Protein AF-A0A358NCW3-F1 (afdb_monomer)

Solvent-accessible surface area (backbone atoms only — not comparable to full-atom values): 22186 Å² total; per-residue (Å²): 133,84,79,66,90,72,54,54,61,31,81,92,46,70,77,38,81,74,47,56,95,46,74,33,32,27,26,37,25,31,74,74,78,37,41,38,33,24,16,28,74,60,20,24,28,32,34,37,33,72,96,74,73,41,78,42,80,72,36,76,78,62,40,30,27,41,15,36,39,38,45,39,71,32,45,34,36,22,26,32,68,78,16,27,39,32,32,52,59,95,90,43,81,40,81,53,36,67,36,67,80,73,66,55,94,89,64,89,70,81,53,38,36,35,27,51,38,71,51,98,80,57,27,35,42,36,13,24,32,95,78,16,29,32,34,20,29,44,70,90,34,52,81,36,82,44,40,70,89,45,62,32,24,32,11,34,40,61,38,71,64,66,45,32,45,35,41,17,15,29,80,73,23,30,35,34,36,23,46,49,79,47,95,53,37,54,50,76,82,39,79,44,40,68,57,81,90,59,93,63,64,21,22,32,23,32,31,55,32,53,58,35,32,43,34,31,13,23,54,45,22,38,39,32,23,42,74,84,31,52,77,48,51,70,49,78,42,100,37,43,34,40,13,30,28,46,27,70,95,61,19,28,30,41,35,33,21,13,76,66,16,37,32,38,32,44,34,59,58,35,28,65,81,50,51,65,43,36,66,88,66,79,64,92,64,90,76,87,74,89,70,84,71,63,85,87,58,76,56,58,57,69,55,88,71,44,44,79,46,71,42,40,70,52,46,70,61,89,77,34,56,38,34,23,35,39,34,31,52,63,96,61,64,69,22,42,30,35,39,37,35,42,35,46,75,49,69,35,76,40,37,68,77,48,39,27,56,45,51,53,45,18,76,72,60,23,32,23,35,21,28,41,58,56,30,53,79,77,34,58,86,68,43,35,54,52,40,55,51,38,47,55,51,39,50,42,78,38,10,80,83,65,33,34,34,64,90,38,69,50,69,47,40,41,68,42,13,27,52,47,40,51,49,56,72,73,43,86,87,121

Structure (mmCIF, N/CA/C/O backbone):
data_AF-A0A358NCW3-F1
#
_entry.id   AF-A0A358NCW3-F1
#
loop_
_atom_site.group_PDB
_atom_site.id
_atom_site.type_symbol
_atom_site.label_atom_id
_atom_site.label_alt_id
_atom_site.label_comp_id
_atom_site.label_asym_id
_atom_site.label_entity_id
_atom_site.label_seq_id
_atom_site.pdbx_PDB_ins_code
_atom_site.Cartn_x
_atom_site.Cartn_y
_atom_site.Cartn_z
_atom_site.occupancy
_atom_site.B_iso_or_equiv
_atom_site.auth_seq_id
_atom_site.auth_comp_id
_atom_site.auth_asym_id
_atom_site.auth_atom_id
_atom_site.pdbx_PDB_model_num
ATOM 1 N N . MET A 1 1 ? 32.254 4.752 -0.777 1.00 35.22 1 MET A N 1
ATOM 2 C CA . MET A 1 1 ? 31.549 3.854 0.163 1.00 35.22 1 MET A CA 1
ATOM 3 C C . MET A 1 1 ? 30.748 2.886 -0.686 1.00 35.22 1 MET A C 1
ATOM 5 O O . MET A 1 1 ? 29.879 3.341 -1.415 1.00 35.22 1 MET A O 1
ATOM 9 N N . GLY A 1 2 ? 31.133 1.608 -0.733 1.00 35.19 2 GLY A N 1
ATOM 10 C CA . GLY A 1 2 ? 30.486 0.629 -1.613 1.00 35.19 2 GLY A CA 1
ATOM 11 C C . GLY A 1 2 ? 29.024 0.418 -1.220 1.00 35.19 2 GLY A C 1
ATOM 12 O O . GLY A 1 2 ? 28.732 0.259 -0.037 1.00 35.19 2 GLY A O 1
ATOM 13 N N . GLN A 1 3 ? 28.116 0.452 -2.199 1.00 34.66 3 GLN A N 1
ATOM 14 C CA . GLN A 1 3 ? 26.706 0.123 -1.989 1.00 34.66 3 GLN A CA 1
ATOM 15 C C . GLN A 1 3 ? 26.601 -1.307 -1.439 1.00 34.66 3 GLN A C 1
ATOM 17 O O . GLN A 1 3 ? 27.205 -2.226 -1.994 1.00 34.66 3 GLN A O 1
ATOM 22 N N . ALA A 1 4 ? 25.848 -1.506 -0.354 1.00 39.84 4 ALA A N 1
ATOM 23 C CA . ALA A 1 4 ? 25.582 -2.845 0.157 1.00 39.84 4 ALA A CA 1
ATOM 24 C C . ALA A 1 4 ? 24.783 -3.633 -0.902 1.00 39.84 4 ALA A C 1
ATOM 26 O O . ALA A 1 4 ? 23.704 -3.174 -1.299 1.00 39.84 4 ALA A O 1
ATOM 27 N N . PRO A 1 5 ? 25.273 -4.786 -1.396 1.00 49.28 5 PRO A N 1
ATOM 28 C CA . PRO A 1 5 ? 24.498 -5.613 -2.312 1.00 49.28 5 PRO A CA 1
ATOM 29 C C . PRO A 1 5 ? 23.171 -6.001 -1.643 1.00 49.28 5 PRO A C 1
ATOM 31 O O . PRO A 1 5 ? 23.163 -6.563 -0.550 1.00 49.28 5 PRO A O 1
ATOM 34 N N . GLY A 1 6 ? 22.047 -5.669 -2.286 1.00 73.25 6 GLY A N 1
ATOM 35 C CA . GLY A 1 6 ? 20.700 -5.974 -1.786 1.00 73.25 6 GLY A CA 1
ATOM 36 C C . GLY A 1 6 ? 19.944 -4.829 -1.100 1.00 73.25 6 GLY A C 1
ATOM 37 O O . GLY A 1 6 ? 18.823 -5.061 -0.653 1.00 73.25 6 GLY A O 1
ATOM 38 N N . THR A 1 7 ? 20.487 -3.603 -1.036 1.00 87.12 7 THR A N 1
ATOM 39 C CA . THR A 1 7 ? 19.696 -2.444 -0.573 1.00 87.12 7 THR A CA 1
ATOM 40 C C . THR A 1 7 ? 18.629 -2.040 -1.594 1.00 87.12 7 THR A C 1
ATOM 42 O O . THR A 1 7 ? 18.904 -1.915 -2.790 1.00 87.12 7 THR A O 1
ATOM 45 N N . VAL A 1 8 ? 17.419 -1.778 -1.101 1.00 92.75 8 VAL A N 1
ATOM 46 C CA . VAL A 1 8 ? 16.307 -1.184 -1.865 1.00 92.75 8 VAL A CA 1
ATOM 47 C C . VAL A 1 8 ? 16.228 0.339 -1.697 1.00 92.75 8 VAL A C 1
ATOM 49 O O . VAL A 1 8 ? 15.419 0.994 -2.354 1.00 92.75 8 VAL A O 1
ATOM 52 N N . VAL A 1 9 ? 17.078 0.917 -0.843 1.00 96.50 9 VAL A N 1
ATOM 53 C CA . VAL A 1 9 ? 17.182 2.361 -0.606 1.00 96.50 9 VAL A CA 1
ATOM 54 C C . VAL A 1 9 ? 18.093 2.977 -1.665 1.00 96.50 9 VAL A C 1
ATOM 56 O O . VAL A 1 9 ? 19.171 2.451 -1.958 1.00 96.50 9 VAL A O 1
ATOM 59 N N . ASP A 1 10 ? 17.688 4.109 -2.237 1.00 95.12 10 ASP A N 1
ATOM 60 C CA . ASP A 1 10 ? 18.602 4.918 -3.039 1.00 95.12 10 ASP A CA 1
ATOM 61 C C . ASP A 1 10 ? 19.528 5.696 -2.096 1.00 95.12 10 ASP A C 1
ATOM 63 O O . ASP A 1 10 ? 19.147 6.713 -1.523 1.00 95.12 10 ASP A O 1
ATOM 67 N N . ARG A 1 11 ? 20.739 5.169 -1.893 1.00 94.00 11 ARG A N 1
ATOM 68 C CA . ARG A 1 11 ? 21.755 5.758 -1.009 1.00 94.00 11 ARG A CA 1
ATOM 69 C C . ARG A 1 11 ? 22.514 6.921 -1.645 1.00 94.00 11 ARG A C 1
ATOM 71 O O . ARG A 1 11 ? 23.246 7.597 -0.927 1.00 94.00 11 ARG A O 1
ATOM 78 N N . ASP A 1 12 ? 22.318 7.165 -2.938 1.00 94.50 12 ASP A N 1
ATOM 79 C CA . ASP A 1 12 ? 22.899 8.316 -3.627 1.00 94.50 12 ASP A CA 1
ATOM 80 C C . ASP A 1 12 ? 22.055 9.582 -3.370 1.00 94.50 12 ASP A C 1
ATOM 82 O O . ASP A 1 12 ? 22.559 10.701 -3.470 1.00 94.50 12 ASP A O 1
ATOM 86 N N . THR A 1 13 ? 20.798 9.410 -2.939 1.00 95.00 13 THR A N 1
ATOM 87 C CA . THR A 1 13 ? 19.926 10.496 -2.485 1.00 95.00 13 THR A CA 1
ATOM 88 C C . THR A 1 13 ? 19.786 10.486 -0.953 1.00 95.00 13 THR A C 1
ATOM 90 O O . THR A 1 13 ? 19.260 9.518 -0.391 1.00 95.00 13 THR A O 1
ATOM 93 N N . PRO A 1 14 ? 20.202 11.550 -0.239 1.00 96.06 14 PRO A N 1
ATOM 94 C CA . PRO A 1 14 ? 20.054 11.616 1.212 1.00 96.06 14 PRO A CA 1
ATOM 95 C C . PRO A 1 14 ? 18.585 11.755 1.632 1.00 96.06 14 PRO A C 1
ATOM 97 O O . PRO A 1 14 ? 17.739 12.216 0.863 1.00 96.06 14 PRO A O 1
ATOM 100 N N . LEU A 1 15 ? 18.299 11.410 2.890 1.00 98.00 15 LEU A N 1
ATOM 101 C CA . LEU A 1 15 ? 16.999 11.656 3.509 1.00 98.00 15 LEU A CA 1
ATOM 102 C C . LEU A 1 15 ? 16.716 13.166 3.541 1.00 98.00 15 LEU A C 1
ATOM 104 O O . LEU A 1 15 ? 17.413 13.928 4.212 1.00 98.00 15 LEU A O 1
ATOM 108 N N . GLU A 1 16 ? 15.679 13.594 2.830 1.00 97.81 16 GLU A N 1
ATOM 109 C CA . GLU A 1 16 ? 15.286 14.996 2.714 1.00 97.81 16 GLU A CA 1
ATOM 110 C C . GLU A 1 16 ? 14.280 15.352 3.812 1.00 97.81 16 GLU A C 1
ATOM 112 O O . GLU A 1 16 ? 13.247 14.698 3.948 1.00 97.81 16 GLU A O 1
ATOM 117 N N . HIS A 1 17 ? 14.547 16.406 4.582 1.00 97.75 17 HIS A N 1
ATOM 118 C CA . HIS A 1 17 ? 13.552 17.009 5.467 1.00 97.75 17 HIS A CA 1
ATOM 119 C C . HIS A 1 17 ? 12.627 17.930 4.661 1.00 97.75 17 HIS A C 1
ATOM 121 O O . HIS A 1 17 ? 13.111 18.779 3.913 1.00 97.75 17 HIS A O 1
ATOM 127 N N . LEU A 1 18 ? 11.309 17.781 4.816 1.00 97.56 18 LEU A N 1
ATOM 128 C CA . LEU A 1 18 ? 10.328 18.533 4.028 1.00 97.56 18 LEU A CA 1
ATOM 129 C C . LEU A 1 18 ? 9.621 19.636 4.822 1.00 97.56 18 LEU A C 1
ATOM 131 O O . LEU A 1 18 ? 9.399 20.715 4.279 1.00 97.56 18 LEU A O 1
ATOM 135 N N . SER A 1 19 ? 9.229 19.375 6.071 1.00 96.50 19 SER A N 1
ATOM 136 C CA . SER A 1 19 ? 8.568 20.353 6.948 1.00 96.50 19 SER A CA 1
ATOM 137 C C . SER A 1 19 ? 8.490 19.820 8.377 1.00 96.50 19 SER A C 1
ATOM 139 O O . SER A 1 19 ? 8.290 18.621 8.578 1.00 96.50 19 SER A O 1
ATOM 141 N N . SER A 1 20 ? 8.573 20.731 9.350 1.00 95.56 20 SER A N 1
ATOM 142 C CA . SER A 1 20 ? 8.351 20.472 10.779 1.00 95.56 20 SER A CA 1
ATOM 143 C C . SER A 1 20 ? 7.027 21.053 11.293 1.00 95.56 20 SER A C 1
ATOM 145 O O . SER A 1 20 ? 6.809 21.072 12.499 1.00 95.56 20 SER A O 1
ATOM 147 N N . ASP A 1 21 ? 6.144 21.535 10.410 1.00 94.12 21 ASP A N 1
ATOM 148 C CA . ASP A 1 21 ? 4.947 22.319 10.765 1.00 94.12 21 ASP A CA 1
ATOM 149 C C . ASP A 1 21 ? 3.774 21.444 11.245 1.00 94.12 21 ASP A C 1
ATOM 151 O O . ASP A 1 21 ? 2.646 21.529 10.748 1.00 94.12 21 ASP A O 1
ATOM 155 N N . PHE A 1 22 ? 4.055 20.582 12.220 1.00 96.62 22 PHE A N 1
ATOM 156 C CA . PHE A 1 22 ? 3.130 19.623 12.808 1.00 96.62 22 PHE A CA 1
ATOM 157 C C . PHE A 1 22 ? 3.261 19.643 14.326 1.00 96.62 22 PHE A C 1
ATOM 159 O O . PHE A 1 22 ? 4.363 19.748 14.863 1.00 96.62 22 PHE A O 1
ATOM 166 N N . VAL A 1 23 ? 2.147 19.455 15.030 1.00 96.12 23 VAL A N 1
ATOM 167 C CA . VAL A 1 23 ? 2.196 19.137 16.463 1.00 96.12 23 VAL A CA 1
ATOM 168 C C . VAL A 1 23 ? 2.533 17.654 16.653 1.00 96.12 23 VAL A C 1
ATOM 170 O O . VAL A 1 23 ? 3.304 17.296 17.543 1.00 96.12 23 VAL A O 1
ATOM 173 N N . MET A 1 24 ? 1.961 16.779 15.818 1.00 95.94 24 MET A N 1
ATOM 174 C CA . MET A 1 24 ? 2.326 15.364 15.717 1.00 95.94 24 MET A CA 1
ATOM 175 C C . MET A 1 24 ? 1.926 14.810 14.343 1.00 95.94 24 MET A C 1
ATOM 177 O O . MET A 1 24 ? 0.757 14.498 14.128 1.00 95.94 24 MET A O 1
ATOM 181 N N . ALA A 1 25 ? 2.886 14.687 13.424 1.00 97.50 25 ALA A N 1
ATOM 182 C CA . ALA A 1 25 ? 2.656 14.084 12.112 1.00 97.50 25 ALA A CA 1
ATOM 183 C C . ALA A 1 25 ? 2.518 12.561 12.239 1.00 97.50 25 ALA A C 1
ATOM 185 O O . ALA A 1 25 ? 3.418 11.913 12.775 1.00 97.50 25 ALA A O 1
ATOM 186 N N . ASP A 1 26 ? 1.437 11.986 11.719 1.00 97.00 26 ASP A N 1
ATOM 187 C CA . ASP A 1 26 ? 1.213 10.538 11.754 1.00 97.00 26 ASP A CA 1
ATOM 188 C C . ASP A 1 26 ? 0.376 10.065 10.561 1.00 97.00 26 ASP A C 1
ATOM 190 O O . ASP A 1 26 ? -0.253 10.875 9.884 1.00 97.00 26 ASP A O 1
ATOM 194 N N . GLY A 1 27 ? 0.403 8.761 10.294 1.00 97.50 27 GLY A N 1
ATOM 195 C CA . GLY A 1 27 ? -0.529 8.066 9.415 1.00 97.50 27 GLY A CA 1
ATOM 196 C C . GLY A 1 27 ? -0.717 8.663 8.020 1.00 97.50 27 GLY A C 1
ATOM 197 O O . GLY A 1 27 ? -1.863 8.930 7.626 1.00 97.50 27 GLY A O 1
ATOM 198 N N . PRO A 1 28 ? 0.375 8.925 7.276 1.00 98.31 28 PRO A N 1
ATOM 199 C CA . PRO A 1 28 ? 0.290 9.551 5.975 1.00 98.31 28 PRO A CA 1
ATOM 200 C C . PRO A 1 28 ? -0.224 8.568 4.916 1.00 98.31 28 PRO A C 1
ATOM 202 O O . PRO A 1 28 ? 0.070 7.376 4.959 1.00 98.31 28 PRO A O 1
ATOM 205 N N . CYS A 1 29 ? -0.885 9.080 3.882 1.00 98.00 29 CYS A N 1
ATOM 206 C CA . CYS A 1 29 ? -1.167 8.309 2.671 1.00 98.00 29 CYS A CA 1
ATOM 207 C C . CYS A 1 29 ? -0.928 9.125 1.401 1.00 98.00 29 CYS A C 1
ATOM 209 O O . CYS A 1 29 ? -0.874 10.355 1.420 1.00 98.00 29 CYS A O 1
ATOM 211 N N . TRP A 1 30 ? -0.774 8.429 0.278 1.00 96.88 30 TRP A N 1
ATOM 212 C CA . TRP A 1 30 ? -0.667 9.039 -1.043 1.00 96.88 30 TRP A CA 1
ATOM 213 C C . TRP A 1 30 ? -1.998 8.929 -1.785 1.00 96.88 30 TRP A C 1
ATOM 215 O O . TRP A 1 30 ? -2.530 7.831 -1.925 1.00 96.88 30 TRP A O 1
ATOM 225 N N . ASP A 1 31 ? -2.523 10.044 -2.299 1.00 92.25 31 ASP A N 1
ATOM 226 C CA . ASP A 1 31 ? -3.808 10.077 -3.026 1.00 92.25 31 ASP A CA 1
ATOM 227 C C . ASP A 1 31 ? -3.666 9.898 -4.553 1.00 92.25 31 ASP A C 1
ATOM 229 O O . ASP A 1 31 ? -4.626 10.031 -5.314 1.00 92.25 31 ASP A O 1
ATOM 233 N N . GLY A 1 32 ? -2.448 9.610 -5.022 1.00 89.06 32 GLY A N 1
ATOM 234 C CA . GLY A 1 32 ? -2.086 9.565 -6.441 1.00 89.06 32 GLY A CA 1
ATOM 235 C C . GLY A 1 32 ? -1.396 10.836 -6.945 1.00 89.06 32 GLY A C 1
ATOM 236 O O . GLY A 1 32 ? -0.712 10.782 -7.966 1.00 89.06 32 GLY A O 1
ATOM 237 N N . TRP A 1 33 ? -1.511 11.954 -6.224 1.00 90.12 33 TRP A N 1
ATOM 238 C CA . TRP A 1 33 ? -0.997 13.265 -6.645 1.00 90.12 33 TRP A CA 1
ATOM 239 C C . TRP A 1 33 ? -0.235 14.008 -5.549 1.00 90.12 33 TRP A C 1
ATOM 241 O O . TRP A 1 33 ? 0.648 14.823 -5.840 1.00 90.12 33 TRP A O 1
ATOM 251 N N . SER A 1 34 ? -0.606 13.773 -4.298 1.00 95.94 34 SER A N 1
ATOM 252 C CA . SER A 1 34 ? -0.125 14.478 -3.127 1.00 95.94 34 SER A CA 1
ATOM 253 C C . SER A 1 34 ? -0.093 13.571 -1.900 1.00 95.94 34 SER A C 1
ATOM 255 O O . SER A 1 34 ? -0.784 12.554 -1.820 1.00 95.94 34 SER A O 1
ATOM 257 N N . LEU A 1 35 ? 0.749 13.951 -0.942 1.00 98.25 35 LEU A N 1
ATOM 258 C CA . LEU A 1 35 ? 0.847 13.287 0.348 1.00 98.25 35 LEU A CA 1
ATOM 259 C C . LEU A 1 35 ? -0.169 13.925 1.294 1.00 98.25 35 LEU A C 1
ATOM 261 O O . LEU A 1 35 ? -0.120 15.134 1.527 1.00 98.25 35 LEU A O 1
ATOM 265 N N . ILE A 1 36 ? -1.064 13.120 1.847 1.00 98.19 36 ILE A N 1
ATOM 266 C CA . ILE A 1 36 ? -2.015 13.509 2.883 1.00 98.19 36 ILE A CA 1
ATOM 267 C C . ILE A 1 36 ? -1.432 13.102 4.232 1.00 98.19 36 ILE A C 1
ATOM 269 O O . ILE A 1 36 ? -0.974 11.974 4.381 1.00 98.19 36 ILE A O 1
ATOM 273 N N . VAL A 1 37 ? -1.414 14.021 5.197 1.00 98.44 37 VAL A N 1
ATOM 274 C CA . VAL A 1 37 ? -0.785 13.813 6.507 1.00 98.44 37 VAL A CA 1
ATOM 275 C C . VAL A 1 37 ? -1.683 14.371 7.612 1.00 98.44 37 VAL A C 1
ATOM 277 O O . VAL A 1 37 ? -1.845 15.593 7.711 1.00 98.44 37 VAL A O 1
ATOM 280 N N . PRO A 1 38 ? -2.283 13.510 8.442 1.00 98.12 38 PRO A N 1
ATOM 281 C CA . PRO A 1 38 ? -2.847 13.905 9.726 1.00 98.12 38 PRO A CA 1
ATOM 282 C C . PRO A 1 38 ? -1.822 14.596 10.644 1.00 98.12 38 PRO A C 1
ATOM 284 O O . PRO A 1 38 ? -0.720 14.097 10.869 1.00 98.12 38 PRO A O 1
ATOM 287 N N . ASP A 1 39 ? -2.204 15.742 11.207 1.00 97.81 39 ASP A N 1
ATOM 288 C CA . ASP A 1 39 ? -1.555 16.333 12.379 1.00 97.81 39 ASP A CA 1
ATOM 289 C C . ASP A 1 39 ? -2.409 15.992 13.601 1.00 97.81 39 ASP A C 1
ATOM 291 O O . ASP A 1 39 ? -3.349 16.711 13.944 1.00 97.81 39 ASP A O 1
ATOM 295 N N . VAL A 1 40 ? -2.121 14.850 14.224 1.00 97.31 40 VAL A N 1
ATOM 296 C CA . VAL A 1 40 ? -3.018 14.198 15.190 1.00 97.31 40 VAL A CA 1
ATOM 297 C C . VAL A 1 40 ? -3.350 15.111 16.368 1.00 97.31 40 VAL A C 1
ATOM 299 O O . VAL A 1 40 ? -4.490 15.155 16.820 1.00 97.31 40 VAL A O 1
ATOM 302 N N . LYS A 1 41 ? -2.345 15.825 16.889 1.00 97.00 41 LYS A N 1
ATOM 303 C CA . LYS A 1 41 ? -2.497 16.745 18.028 1.00 97.00 41 LYS A CA 1
ATOM 304 C C . LYS A 1 41 ? -2.830 18.172 17.599 1.00 97.00 41 LYS A C 1
ATOM 306 O O . LYS A 1 41 ? -3.325 18.932 18.421 1.00 97.00 41 LYS A O 1
ATOM 311 N N . GLY A 1 42 ? -2.552 18.530 16.346 1.00 97.19 42 GLY A N 1
ATOM 312 C CA . GLY A 1 42 ? -3.024 19.774 15.739 1.00 97.19 42 GLY A CA 1
ATOM 313 C C . GLY A 1 42 ? -4.468 19.697 15.233 1.00 97.19 42 GLY A C 1
ATOM 314 O O . GLY A 1 42 ? -4.977 20.700 14.744 1.00 97.19 42 GLY A O 1
ATOM 315 N N . GLU A 1 43 ? -5.097 18.520 15.321 1.00 97.69 43 GLU A N 1
ATOM 316 C CA . GLU A 1 43 ? -6.493 18.225 14.974 1.00 97.69 43 GLU A CA 1
ATOM 317 C C . GLU A 1 43 ? -6.908 18.662 13.561 1.00 97.69 43 GLU A C 1
ATOM 319 O O . GLU A 1 43 ? -8.032 19.094 13.307 1.00 97.69 43 GLU A O 1
ATOM 324 N N . LYS A 1 44 ? -5.985 18.527 12.606 1.00 96.75 44 LYS A N 1
ATOM 325 C CA . LYS A 1 44 ? -6.163 18.921 11.202 1.00 96.75 44 LYS A CA 1
ATOM 326 C C . LYS A 1 44 ? -5.530 17.899 10.266 1.00 96.75 44 LYS A C 1
ATOM 328 O O . LYS A 1 44 ? -4.635 17.152 10.652 1.00 96.75 44 LYS A O 1
ATOM 333 N N . ILE A 1 45 ? -5.955 17.903 9.006 1.00 97.44 45 ILE A N 1
ATOM 334 C CA . ILE A 1 45 ? -5.308 17.130 7.939 1.00 97.44 45 ILE A CA 1
ATOM 335 C C . ILE A 1 45 ? -4.618 18.096 6.986 1.00 97.44 45 ILE A C 1
ATOM 337 O O . ILE A 1 45 ? -5.231 19.040 6.477 1.00 97.44 45 ILE A O 1
ATOM 341 N N . LEU A 1 46 ? -3.341 17.841 6.727 1.00 97.88 46 LEU A N 1
ATOM 342 C CA . LEU A 1 46 ? -2.496 18.612 5.830 1.00 97.88 46 LEU A CA 1
ATOM 343 C C . LEU A 1 46 ? -2.251 17.836 4.532 1.00 97.88 46 LEU A C 1
ATOM 345 O O . LEU A 1 46 ? -2.335 16.611 4.478 1.00 97.88 46 LEU A O 1
ATOM 349 N N . ARG A 1 47 ? -1.933 18.567 3.469 1.00 97.56 47 ARG A N 1
ATOM 350 C CA . ARG A 1 47 ? -1.573 18.041 2.155 1.00 97.56 47 ARG A CA 1
ATOM 351 C C . ARG A 1 47 ? -0.253 18.645 1.713 1.00 97.56 47 ARG A C 1
ATOM 353 O O . ARG A 1 47 ? -0.154 19.862 1.553 1.00 97.56 47 ARG A O 1
ATOM 360 N N . TYR A 1 48 ? 0.728 17.794 1.449 1.00 98.19 48 TYR A N 1
ATOM 361 C CA . TYR A 1 48 ? 1.988 18.170 0.829 1.00 98.19 48 TYR A CA 1
ATOM 362 C C . TYR A 1 48 ? 1.950 17.869 -0.673 1.00 98.19 48 TYR A C 1
ATOM 364 O O . TYR A 1 48 ? 1.704 16.740 -1.094 1.00 98.19 48 TYR A O 1
ATOM 372 N N . THR A 1 49 ? 2.188 18.889 -1.500 1.00 96.62 49 THR A N 1
ATOM 373 C CA . THR A 1 49 ? 2.241 18.759 -2.967 1.00 96.62 49 THR A CA 1
ATOM 374 C C . THR A 1 49 ? 3.694 18.804 -3.444 1.00 96.62 49 THR A C 1
ATOM 376 O O . THR A 1 49 ? 4.261 19.900 -3.492 1.00 96.62 49 THR A O 1
ATOM 379 N N . PRO A 1 50 ? 4.299 17.681 -3.878 1.00 94.06 50 PRO A N 1
ATOM 380 C CA . PRO A 1 50 ? 5.737 17.625 -4.172 1.00 94.06 50 PRO A CA 1
ATOM 381 C C . PRO A 1 50 ? 6.180 18.584 -5.277 1.00 94.06 50 PRO A C 1
ATOM 383 O O . PRO A 1 50 ? 7.164 19.301 -5.123 1.00 94.06 50 PRO A O 1
ATOM 386 N N . LYS A 1 51 ? 5.394 18.694 -6.359 1.00 91.56 51 LYS A N 1
ATOM 387 C CA . LYS A 1 51 ? 5.687 19.607 -7.481 1.00 91.56 51 LYS A CA 1
ATOM 388 C C . LYS A 1 51 ? 5.770 21.076 -7.053 1.00 91.56 51 LYS A C 1
ATOM 390 O O . LYS A 1 51 ? 6.512 21.845 -7.652 1.00 91.56 51 LYS A O 1
ATOM 395 N N . LYS A 1 52 ? 4.983 21.466 -6.047 1.00 94.12 52 LYS A N 1
ATOM 396 C CA . LYS A 1 52 ? 4.944 22.837 -5.521 1.00 94.12 52 LYS A CA 1
ATOM 397 C C . LYS A 1 52 ? 5.838 23.018 -4.294 1.00 94.12 52 LYS A C 1
ATOM 399 O O . LYS A 1 52 ? 6.101 24.152 -3.923 1.00 94.12 52 LYS A O 1
ATOM 404 N N . LYS A 1 53 ? 6.277 21.920 -3.668 1.00 94.81 53 LYS A N 1
ATOM 405 C CA . LYS A 1 53 ? 6.940 21.893 -2.358 1.00 94.81 53 LYS A CA 1
ATOM 406 C C . LYS A 1 53 ? 6.158 22.660 -1.281 1.00 94.81 53 LYS A C 1
ATOM 408 O O . LYS A 1 53 ? 6.742 23.331 -0.442 1.00 94.81 53 LYS A O 1
ATOM 413 N N . THR A 1 54 ? 4.828 22.570 -1.313 1.00 95.88 54 THR A N 1
ATOM 414 C CA . THR A 1 54 ? 3.945 23.292 -0.383 1.00 95.88 54 THR A CA 1
ATOM 415 C C . THR A 1 54 ? 3.169 22.338 0.503 1.00 95.88 54 THR A C 1
ATOM 417 O O . THR A 1 54 ? 2.574 21.385 -0.009 1.00 95.88 54 THR A O 1
ATOM 420 N N . LEU A 1 55 ? 3.092 22.669 1.790 1.00 97.00 55 LEU A N 1
ATOM 421 C CA . LEU A 1 55 ? 2.188 22.072 2.765 1.00 97.00 55 LEU A CA 1
ATOM 422 C C . LEU A 1 55 ? 0.970 22.989 2.953 1.00 97.00 55 LEU A C 1
ATOM 424 O O . LEU A 1 55 ? 1.122 24.197 3.120 1.00 97.00 55 LEU A O 1
ATOM 428 N N . GLN A 1 56 ? -0.239 22.438 2.873 1.00 97.19 56 GLN A N 1
ATOM 429 C CA . GLN A 1 56 ? -1.488 23.197 2.989 1.00 97.19 56 GLN A CA 1
ATOM 430 C C . GLN A 1 56 ? -2.500 22.444 3.842 1.00 97.19 56 GLN A C 1
ATOM 432 O O . GLN A 1 56 ? -2.605 21.226 3.730 1.00 97.19 56 GLN A O 1
ATOM 437 N N . THR A 1 57 ? -3.304 23.157 4.628 1.00 97.00 57 THR A N 1
ATOM 438 C CA . THR A 1 57 ? -4.450 22.551 5.318 1.00 97.00 57 THR A CA 1
ATOM 439 C C . THR A 1 57 ? -5.469 22.067 4.293 1.00 97.00 57 THR A C 1
ATOM 441 O O . THR A 1 57 ? -5.961 22.846 3.475 1.00 97.00 57 THR A O 1
ATOM 444 N N . LEU A 1 58 ? -5.765 20.769 4.325 1.00 95.12 58 LEU A N 1
ATOM 445 C CA . LEU A 1 58 ? -6.805 20.147 3.514 1.00 95.12 58 LEU A CA 1
ATOM 446 C C . LEU A 1 58 ? -8.143 20.156 4.255 1.00 95.12 58 LEU A C 1
ATOM 448 O O . LEU A 1 58 ? -9.148 20.570 3.682 1.00 95.12 58 LEU A O 1
ATOM 452 N N . ILE A 1 59 ? -8.139 19.713 5.515 1.00 95.12 59 ILE A N 1
ATOM 453 C CA . ILE A 1 59 ? -9.324 19.660 6.376 1.00 95.12 59 ILE A CA 1
ATOM 454 C C . ILE A 1 59 ? -8.965 20.334 7.703 1.00 95.12 59 ILE A C 1
ATOM 456 O O . ILE A 1 59 ? -8.187 19.756 8.471 1.00 95.12 59 ILE A O 1
ATOM 460 N N . PRO A 1 60 ? -9.460 21.559 7.958 1.00 94.44 60 PRO A N 1
ATOM 461 C CA . PRO A 1 60 ? -9.400 22.144 9.292 1.00 94.44 60 PRO A CA 1
ATOM 462 C C . PRO A 1 60 ? -10.339 21.374 10.230 1.00 94.44 60 PRO A C 1
ATOM 464 O O . PRO A 1 60 ? -11.327 20.805 9.766 1.00 94.44 60 PRO A O 1
ATOM 467 N N . ASP A 1 61 ? -10.022 21.345 11.524 1.00 94.00 61 ASP A N 1
ATOM 468 C CA . ASP A 1 61 ? -10.869 20.747 12.569 1.00 94.00 61 ASP A CA 1
ATOM 469 C C . ASP A 1 61 ? -11.272 19.290 12.269 1.00 94.00 61 ASP A C 1
ATOM 471 O O . ASP A 1 61 ? -12.403 18.851 12.485 1.00 94.00 61 ASP A O 1
ATOM 475 N N . ALA A 1 62 ? -10.327 18.511 11.738 1.00 94.44 62 ALA A N 1
ATOM 476 C CA . ALA A 1 62 ? -10.533 17.103 11.412 1.00 94.44 62 ALA A CA 1
ATOM 477 C C . ALA A 1 62 ? -10.759 16.240 12.668 1.00 94.44 62 ALA A C 1
ATOM 479 O O . ALA A 1 62 ? -11.311 15.137 12.563 1.00 94.44 62 ALA A O 1
ATOM 480 N N . GLY A 1 63 ? -10.356 16.750 13.836 1.00 95.44 63 GLY A N 1
ATOM 481 C CA . GLY A 1 63 ? -10.239 16.004 15.081 1.00 95.44 63 GLY A CA 1
ATOM 482 C C . GLY A 1 63 ? -8.933 15.214 15.135 1.00 95.44 63 GLY A C 1
ATOM 483 O O . GLY A 1 63 ? -8.046 15.361 14.290 1.00 95.44 63 GLY A O 1
ATOM 484 N N . ARG A 1 64 ? -8.807 14.348 16.140 1.00 97.75 64 ARG A N 1
ATOM 485 C CA . ARG A 1 64 ? -7.611 13.520 16.338 1.00 97.75 64 ARG A CA 1
ATOM 486 C C . ARG A 1 64 ? -7.638 12.311 15.407 1.00 97.75 64 ARG A C 1
ATOM 488 O O . ARG A 1 64 ? -8.080 11.236 15.800 1.00 97.75 64 ARG A O 1
ATOM 495 N N . ILE A 1 65 ? -7.160 12.497 14.183 1.00 98.25 65 ILE A N 1
ATOM 496 C CA . ILE A 1 65 ? -7.013 11.426 13.193 1.00 98.25 65 ILE A CA 1
ATOM 497 C C . ILE A 1 65 ? -5.634 10.787 13.353 1.00 98.25 65 ILE A C 1
ATOM 499 O O . ILE A 1 65 ? -4.643 11.492 13.212 1.00 98.25 65 ILE A O 1
ATOM 503 N N . SER A 1 66 ? -5.557 9.489 13.654 1.00 97.56 66 SER A N 1
ATOM 504 C CA . SER A 1 66 ? -4.278 8.771 13.831 1.00 97.56 66 SER A CA 1
ATOM 505 C C . SER A 1 66 ? -3.741 8.174 12.534 1.00 97.56 66 SER A C 1
ATOM 507 O O . SER A 1 66 ? -2.532 8.067 12.369 1.00 97.56 66 SER A O 1
ATOM 509 N N . ALA A 1 67 ? -4.631 7.824 11.604 1.00 98.31 67 ALA A N 1
ATOM 510 C CA . ALA A 1 67 ? -4.253 7.279 10.309 1.00 98.31 67 ALA A CA 1
ATOM 511 C C . ALA A 1 67 ? -5.182 7.699 9.182 1.00 98.31 67 ALA A C 1
ATOM 513 O O . ALA A 1 67 ? -6.373 7.953 9.382 1.00 98.31 67 ALA A O 1
ATOM 514 N N . SER A 1 68 ? -4.615 7.761 7.982 1.00 98.06 68 SER A N 1
ATOM 515 C CA . SER A 1 68 ? -5.337 7.984 6.741 1.00 98.06 68 SER A CA 1
ATOM 516 C C . SER A 1 68 ? -4.933 6.941 5.707 1.00 98.06 68 SER A C 1
ATOM 518 O O . SER A 1 68 ? -3.781 6.521 5.663 1.00 98.06 68 SER A O 1
ATOM 520 N N . PHE A 1 69 ? -5.876 6.523 4.866 1.00 97.62 69 PHE A N 1
ATOM 521 C CA . PHE A 1 69 ? -5.608 5.584 3.780 1.00 97.62 69 PHE A CA 1
ATOM 522 C C . PHE A 1 69 ? -6.444 5.952 2.560 1.00 97.62 69 PHE A C 1
ATOM 524 O O . PHE A 1 69 ? -7.656 6.140 2.668 1.00 97.62 69 PHE A O 1
ATOM 531 N N . PHE A 1 70 ? -5.814 6.059 1.391 1.00 94.31 70 PHE A N 1
ATOM 532 C CA . PHE A 1 70 ? -6.516 6.381 0.153 1.00 94.31 70 PHE A CA 1
ATOM 533 C C . PHE A 1 70 ? -6.672 5.136 -0.711 1.00 94.31 70 PHE A C 1
ATOM 535 O O . PHE A 1 70 ? -5.686 4.546 -1.152 1.00 94.31 70 PHE A O 1
ATOM 542 N N . ASN A 1 71 ? -7.915 4.744 -0.971 1.00 90.06 71 ASN A N 1
ATOM 543 C CA . ASN A 1 71 ? -8.216 3.625 -1.853 1.00 90.06 71 ASN A CA 1
ATOM 544 C C . ASN A 1 71 ? -9.588 3.802 -2.503 1.00 90.06 71 ASN A C 1
ATOM 546 O O . ASN A 1 71 ? -10.485 4.420 -1.932 1.00 90.06 71 ASN A O 1
ATOM 550 N N . HIS A 1 72 ? -9.767 3.270 -3.707 1.00 84.31 72 HIS A N 1
ATOM 551 C CA . HIS A 1 72 ? -11.006 3.379 -4.482 1.00 84.31 72 HIS A CA 1
ATOM 552 C C . HIS A 1 72 ? -11.511 4.819 -4.677 1.00 84.31 72 HIS A C 1
ATOM 554 O O . HIS A 1 72 ? -12.715 5.081 -4.676 1.00 84.31 72 HIS A O 1
ATOM 560 N N . GLY A 1 73 ? -10.587 5.774 -4.808 1.00 83.88 73 GLY A N 1
ATOM 561 C CA . GLY A 1 73 ? -10.926 7.194 -4.921 1.00 83.88 73 GLY A CA 1
ATOM 562 C C . GLY A 1 73 ? -11.461 7.830 -3.629 1.00 83.88 73 GLY A C 1
ATOM 563 O O . GLY A 1 73 ? -11.967 8.950 -3.681 1.00 83.88 73 GLY A O 1
ATOM 564 N N . ARG A 1 74 ? -11.376 7.138 -2.485 1.00 90.19 74 ARG A N 1
ATOM 565 C CA . ARG A 1 74 ? -11.845 7.604 -1.175 1.00 90.19 74 ARG A CA 1
ATOM 566 C C . ARG A 1 74 ? -10.682 7.742 -0.202 1.00 90.19 74 ARG A C 1
ATOM 568 O O . ARG A 1 74 ? -9.813 6.877 -0.135 1.00 90.19 74 ARG A O 1
ATOM 575 N N . LEU A 1 75 ? -10.708 8.819 0.578 1.00 95.12 75 LEU A N 1
ATOM 576 C CA . LEU A 1 75 ? -9.810 9.031 1.710 1.00 95.12 75 LEU A CA 1
ATOM 577 C C . LEU A 1 75 ? -10.491 8.522 2.983 1.00 95.12 75 LEU A C 1
ATOM 579 O O . LEU A 1 75 ? -11.414 9.172 3.472 1.00 95.12 75 LEU A O 1
ATOM 583 N N . TYR A 1 76 ? -10.042 7.381 3.493 1.00 97.50 76 TYR A N 1
ATOM 584 C CA . TYR A 1 76 ? -10.472 6.803 4.765 1.00 97.50 76 TYR A CA 1
ATOM 585 C C . TYR A 1 76 ? -9.645 7.372 5.914 1.00 97.50 76 TYR A C 1
ATOM 587 O O . TYR A 1 76 ? -8.459 7.659 5.744 1.00 97.50 76 TYR A O 1
ATOM 595 N N . LEU A 1 77 ? -10.275 7.531 7.075 1.00 98.38 77 LEU A N 1
ATOM 596 C CA . LEU A 1 77 ? -9.707 8.150 8.265 1.00 98.38 77 LEU A CA 1
ATOM 597 C C . LEU A 1 77 ? -9.986 7.295 9.502 1.00 98.38 77 LEU A C 1
ATOM 599 O O . LEU A 1 77 ? -11.134 6.948 9.786 1.00 98.38 77 LEU A O 1
ATOM 603 N N . SER A 1 78 ? -8.930 7.035 10.264 1.00 98.56 78 SER A N 1
ATOM 604 C CA . SER A 1 78 ? -8.983 6.481 11.613 1.00 98.56 78 SER A CA 1
ATOM 605 C C . SER A 1 78 ? -9.186 7.620 12.613 1.00 98.56 78 SER A C 1
ATOM 607 O O . SER A 1 78 ? -8.242 8.343 12.947 1.00 98.56 78 SER A O 1
ATOM 609 N N . ASP A 1 79 ? -10.428 7.845 13.045 1.00 98.19 79 ASP A N 1
ATOM 610 C CA . ASP A 1 79 ? -10.774 8.918 13.980 1.00 98.19 79 ASP A CA 1
ATOM 611 C C . ASP A 1 79 ? -10.582 8.445 15.426 1.00 98.19 79 ASP A C 1
ATOM 613 O O . ASP A 1 79 ? -11.510 8.003 16.110 1.00 98.19 79 ASP A O 1
ATOM 617 N N . ASN A 1 80 ? -9.335 8.527 15.889 1.00 97.25 80 ASN A N 1
ATOM 618 C CA . ASN A 1 80 ? -8.926 8.176 17.247 1.00 97.25 80 ASN A CA 1
ATOM 619 C C . ASN A 1 80 ? -9.654 9.005 18.318 1.00 97.25 80 ASN A C 1
ATOM 621 O O . ASN A 1 80 ? -9.943 8.513 19.413 1.00 97.25 80 ASN A O 1
ATOM 625 N N . GLY A 1 81 ? -9.933 10.274 18.008 1.00 96.56 81 GLY A N 1
ATOM 626 C CA . GLY A 1 81 ? -10.601 11.206 18.910 1.00 96.56 81 GLY A CA 1
ATOM 627 C C . GLY A 1 81 ? -12.026 10.778 19.231 1.00 96.56 81 GLY A C 1
ATOM 628 O O . GLY A 1 81 ? -12.392 10.771 20.408 1.00 96.56 81 GLY A O 1
ATOM 629 N N . GLN A 1 82 ? -12.773 10.390 18.195 1.00 96.56 82 GLN A N 1
ATOM 630 C CA . GLN A 1 82 ? -14.193 10.044 18.280 1.00 96.56 82 GLN A CA 1
ATOM 631 C C . GLN A 1 82 ? -14.469 8.538 18.375 1.00 96.56 82 GLN A C 1
ATOM 633 O O . GLN A 1 82 ? -15.605 8.160 18.630 1.00 96.56 82 GLN A O 1
ATOM 638 N N . GLY A 1 83 ? -13.463 7.678 18.182 1.00 97.50 83 GLY A N 1
ATOM 639 C CA . GLY A 1 83 ? -13.659 6.226 18.203 1.00 97.50 83 GLY A CA 1
ATOM 640 C C . GLY A 1 83 ? -14.372 5.711 16.952 1.00 97.50 83 GLY A C 1
ATOM 641 O O . GLY A 1 83 ? -15.207 4.819 17.053 1.00 97.50 83 GLY A O 1
ATOM 642 N N . LYS A 1 84 ? -14.077 6.284 15.777 1.00 98.06 84 LYS A N 1
ATOM 643 C CA . LYS A 1 84 ? -14.831 6.024 14.538 1.00 98.06 84 LYS A CA 1
ATOM 644 C C . LYS A 1 84 ? -13.933 5.727 13.347 1.00 98.06 84 LYS A C 1
ATOM 646 O O . LYS A 1 84 ? -12.814 6.230 13.254 1.00 98.06 84 LYS A O 1
ATOM 651 N N . LEU A 1 85 ? -14.459 4.961 12.398 1.00 98.44 85 LEU A N 1
ATOM 652 C CA . LEU A 1 85 ? -13.935 4.895 11.037 1.00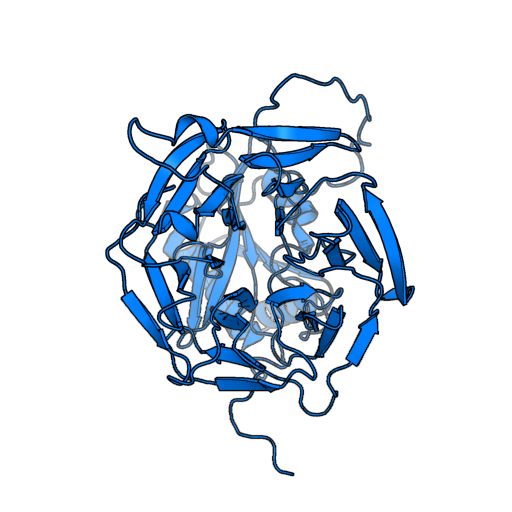 98.44 85 LEU A CA 1
ATOM 653 C C . LEU A 1 85 ? -14.756 5.834 10.161 1.00 98.44 85 LEU A C 1
ATOM 655 O O . LEU A 1 85 ? -15.983 5.751 10.140 1.00 98.44 85 LEU A O 1
ATOM 659 N N . CYS A 1 86 ? -14.080 6.702 9.417 1.00 97.00 86 CYS A N 1
ATOM 660 C CA . CYS A 1 86 ? -14.723 7.656 8.521 1.00 97.00 86 CYS A CA 1
ATOM 661 C C . CYS A 1 86 ? -14.125 7.595 7.110 1.00 97.00 86 CYS A C 1
ATOM 663 O O . CYS A 1 86 ? -13.015 7.105 6.917 1.00 97.00 86 CYS A O 1
ATOM 665 N N . PHE A 1 87 ? -14.808 8.186 6.132 1.00 95.19 87 PHE A N 1
ATOM 666 C CA . PHE A 1 87 ? -14.199 8.627 4.876 1.00 95.19 87 PHE A CA 1
ATOM 667 C C . PHE A 1 87 ? -14.595 10.066 4.543 1.00 95.19 87 PHE A C 1
ATOM 669 O O . PHE A 1 87 ? -15.518 10.629 5.130 1.00 95.19 87 PHE A O 1
ATOM 676 N N . ILE A 1 88 ? -13.886 10.679 3.598 1.00 92.62 88 ILE A N 1
ATOM 677 C CA . ILE A 1 88 ? -14.210 12.017 3.098 1.00 92.62 88 ILE A CA 1
ATOM 678 C C . ILE A 1 88 ? -15.024 11.928 1.806 1.00 92.62 88 ILE A C 1
ATOM 680 O O . ILE A 1 88 ? -14.549 11.386 0.808 1.00 92.62 88 ILE A O 1
ATOM 684 N N . ASP A 1 89 ? -16.218 12.524 1.818 1.00 86.75 89 ASP A N 1
ATOM 685 C CA . ASP A 1 89 ? -17.029 12.798 0.628 1.00 86.75 89 ASP A CA 1
ATOM 686 C C . ASP A 1 89 ? -17.064 14.307 0.354 1.00 86.75 89 ASP A C 1
ATOM 688 O O . ASP A 1 89 ? -17.688 15.099 1.072 1.00 86.75 89 ASP A O 1
ATOM 692 N N . GLY A 1 90 ? -16.327 14.737 -0.671 1.00 82.94 90 GLY A N 1
ATOM 693 C CA . GLY A 1 90 ? -16.119 16.150 -0.973 1.00 82.94 90 GLY A CA 1
ATOM 694 C C . GLY A 1 90 ? -15.412 16.882 0.173 1.00 82.94 90 GLY A C 1
ATOM 695 O O . GLY A 1 90 ? -14.190 16.849 0.274 1.00 82.94 90 GLY A O 1
ATOM 696 N N . ARG A 1 91 ? -16.182 17.585 1.013 1.00 78.81 91 ARG A N 1
ATOM 697 C CA . ARG A 1 91 ? -15.689 18.275 2.225 1.00 78.81 91 ARG A CA 1
ATOM 698 C C . ARG A 1 91 ? -16.254 17.697 3.523 1.00 78.81 91 ARG A C 1
ATOM 700 O O . ARG A 1 91 ? -15.935 18.202 4.593 1.00 78.81 91 ARG A O 1
ATOM 707 N N . LYS A 1 92 ? -17.133 16.698 3.441 1.00 87.94 92 LYS A N 1
ATOM 708 C CA . LYS A 1 92 ? -17.798 16.111 4.603 1.00 87.94 92 LYS A CA 1
ATOM 709 C C . LYS A 1 92 ? -17.038 14.878 5.066 1.00 87.94 92 LYS A C 1
ATOM 711 O O . LYS A 1 92 ? -16.627 14.064 4.245 1.00 87.94 92 LYS A O 1
ATOM 716 N N . LYS A 1 93 ? -16.903 14.738 6.382 1.00 92.50 93 LYS A N 1
ATOM 717 C CA . LYS A 1 93 ? -16.480 13.497 7.028 1.00 92.50 93 LYS A CA 1
ATOM 718 C C . LYS A 1 93 ? -17.723 12.630 7.234 1.00 92.50 93 LYS A C 1
ATOM 720 O O . LYS A 1 93 ? -18.640 13.051 7.933 1.00 92.50 93 LYS A O 1
ATOM 725 N N . VAL A 1 94 ? -17.767 11.483 6.567 1.00 93.75 94 VAL A N 1
ATOM 726 C CA . VAL A 1 94 ? -18.866 10.512 6.608 1.00 93.75 94 VAL A CA 1
ATOM 727 C C . VAL A 1 94 ? -18.430 9.331 7.459 1.00 93.75 94 VAL A C 1
ATOM 729 O O . VAL A 1 94 ? -17.343 8.793 7.261 1.00 93.75 94 VAL A O 1
ATOM 732 N N . GLU A 1 95 ? -19.267 8.947 8.412 1.00 95.38 95 GLU A N 1
ATOM 733 C CA . GLU A 1 95 ? -19.034 7.795 9.278 1.00 95.38 95 GLU A CA 1
ATOM 734 C C . GLU A 1 95 ? -19.279 6.484 8.518 1.00 95.38 95 GLU A C 1
ATOM 736 O O . GLU A 1 95 ? -20.242 6.366 7.763 1.00 95.38 95 GLU A O 1
ATOM 741 N N . VAL A 1 96 ? -18.387 5.513 8.717 1.00 95.19 96 VAL A N 1
ATOM 742 C CA . VAL A 1 96 ? -18.527 4.127 8.240 1.00 95.19 96 VAL A CA 1
ATOM 743 C C . VAL A 1 96 ? -18.922 3.217 9.393 1.00 95.19 96 VAL A C 1
ATOM 745 O O . VAL A 1 96 ? -19.798 2.377 9.236 1.00 95.19 96 VAL A O 1
ATOM 748 N N . ALA A 1 97 ? -18.261 3.379 10.541 1.00 97.44 97 ALA A N 1
ATOM 749 C CA . ALA A 1 97 ? -18.527 2.589 11.731 1.00 97.44 97 ALA A CA 1
ATOM 750 C C . ALA A 1 97 ? -18.174 3.358 13.008 1.00 97.44 97 ALA A C 1
ATOM 752 O O . ALA A 1 97 ? -17.173 4.083 13.056 1.00 97.44 97 ALA A O 1
ATOM 753 N N . ASP A 1 98 ? -18.967 3.126 14.051 1.00 97.00 98 ASP A N 1
ATOM 754 C CA . ASP A 1 98 ? -18.705 3.553 15.422 1.00 97.00 98 ASP A CA 1
ATOM 755 C C . ASP A 1 98 ? -18.157 2.367 16.226 1.00 97.00 98 ASP A C 1
ATOM 757 O O . ASP A 1 98 ? -18.772 1.301 16.274 1.00 97.00 98 ASP A O 1
ATOM 761 N N . PHE A 1 99 ? -16.983 2.514 16.841 1.00 97.75 99 PHE A N 1
ATOM 762 C CA . PHE A 1 99 ? -16.342 1.430 17.586 1.00 97.75 99 PHE A CA 1
ATOM 763 C C . PHE A 1 99 ? -16.786 1.340 19.046 1.00 97.75 99 PHE A C 1
ATOM 765 O O . PHE A 1 99 ? -16.414 0.383 19.726 1.00 97.75 99 PHE A O 1
ATOM 772 N N . ALA A 1 100 ? -17.628 2.259 19.531 1.00 94.06 100 ALA A N 1
ATOM 773 C CA . ALA A 1 100 ? -18.250 2.130 20.847 1.00 94.06 100 ALA A CA 1
ATOM 774 C C . ALA A 1 100 ? -19.044 0.818 20.982 1.00 94.06 100 ALA A C 1
ATOM 776 O O . ALA A 1 100 ? -19.099 0.247 22.069 1.00 94.06 100 ALA A O 1
ATOM 777 N N . GLN A 1 101 ? -19.578 0.294 19.872 1.00 93.25 101 GLN A N 1
ATOM 778 C CA . GLN A 1 101 ? -20.322 -0.970 19.832 1.00 93.25 101 GLN A CA 1
ATOM 779 C C . GLN A 1 101 ? -19.473 -2.222 20.128 1.00 93.25 101 GLN A C 1
ATOM 781 O O . GLN A 1 101 ? -20.029 -3.275 20.417 1.00 93.25 101 GLN A O 1
ATOM 786 N N . LEU A 1 102 ? -18.137 -2.129 20.065 1.00 93.69 102 LEU A N 1
ATOM 787 C CA . LEU A 1 102 ? -17.240 -3.238 20.427 1.00 93.69 102 LEU A CA 1
ATOM 788 C C . LEU A 1 102 ? -17.060 -3.390 21.937 1.00 93.69 102 LEU A C 1
ATOM 790 O O . LEU A 1 102 ? -16.563 -4.420 22.391 1.00 93.69 102 LEU A O 1
ATOM 794 N N . LYS A 1 103 ? -17.402 -2.353 22.706 1.00 91.88 103 LYS A N 1
ATOM 795 C CA . LYS A 1 103 ? -17.129 -2.302 24.137 1.00 91.88 103 LYS A CA 1
ATOM 796 C C . LYS A 1 103 ? -18.067 -3.240 24.887 1.00 91.88 103 LYS A C 1
ATOM 798 O O . LYS A 1 103 ? -19.284 -3.068 24.845 1.00 91.88 103 LYS A O 1
ATOM 803 N N . THR A 1 104 ? -17.502 -4.195 25.617 1.00 89.00 104 THR A N 1
ATOM 804 C CA . THR A 1 104 ? -18.276 -5.099 26.477 1.00 89.00 104 THR A CA 1
ATOM 805 C C . THR A 1 104 ? -18.316 -4.603 27.920 1.00 89.00 104 THR A C 1
ATOM 807 O O . THR A 1 104 ? -17.476 -3.811 28.360 1.00 89.00 104 THR A O 1
ATOM 810 N N . GLU A 1 105 ? -19.286 -5.093 28.694 1.00 85.69 105 GLU A N 1
ATOM 811 C CA . GLU A 1 105 ? -19.370 -4.802 30.125 1.00 85.69 105 GLU A CA 1
ATOM 812 C C . GLU A 1 105 ? -18.064 -5.207 30.839 1.00 85.69 105 GLU A C 1
ATOM 814 O O . GLU A 1 105 ? -17.521 -6.289 30.620 1.00 85.69 105 GLU A O 1
ATOM 819 N N . GLY A 1 106 ? -17.515 -4.301 31.655 1.00 83.44 106 GLY A N 1
ATOM 820 C CA . GLY A 1 106 ? -16.247 -4.496 32.371 1.00 83.44 106 GLY A CA 1
ATOM 821 C C . GLY A 1 106 ? -14.995 -3.931 31.683 1.00 83.44 106 GLY A C 1
ATOM 822 O O . GLY A 1 106 ? -13.971 -3.747 32.349 1.00 83.44 106 GLY A O 1
ATOM 823 N N . GLU A 1 107 ? -15.047 -3.568 30.397 1.00 86.62 107 GLU A N 1
ATOM 824 C CA . GLU A 1 107 ? -13.909 -2.927 29.729 1.00 86.62 107 GLU A CA 1
ATOM 825 C C . GLU A 1 107 ? -13.760 -1.451 30.133 1.00 86.62 107 GLU A C 1
ATOM 827 O O . GLU A 1 107 ? -14.644 -0.615 29.938 1.00 86.62 107 GLU A O 1
ATOM 832 N N . LYS A 1 108 ? -12.586 -1.100 30.675 1.00 83.88 108 LYS A N 1
ATOM 833 C CA . LYS A 1 108 ? -12.299 0.261 31.165 1.00 83.88 108 LYS A CA 1
ATOM 834 C C . LYS A 1 108 ? -11.922 1.256 30.068 1.00 83.88 108 LYS A C 1
ATOM 836 O O . LYS A 1 108 ? -12.031 2.458 30.286 1.00 83.88 108 LYS A O 1
ATOM 841 N N . ARG A 1 109 ? -11.396 0.781 28.935 1.00 87.31 109 ARG A N 1
ATOM 842 C CA . ARG A 1 109 ? -10.846 1.631 27.867 1.00 87.31 109 ARG A CA 1
ATOM 843 C C . ARG A 1 109 ? -11.765 1.627 26.659 1.00 87.31 109 ARG A C 1
ATOM 845 O O . ARG A 1 109 ? -12.157 0.561 26.200 1.00 87.31 109 ARG A O 1
ATOM 852 N N . ASP A 1 110 ? -12.028 2.809 26.123 1.00 92.31 110 ASP A N 1
ATOM 853 C CA . ASP A 1 110 ? -12.760 2.950 24.868 1.00 92.31 110 ASP A CA 1
ATOM 854 C C . ASP A 1 110 ? -11.934 2.429 23.687 1.00 92.31 110 ASP A C 1
ATOM 856 O O . ASP A 1 110 ? -10.694 2.476 23.692 1.00 92.31 110 ASP A O 1
ATOM 860 N N . TYR A 1 111 ? -12.632 1.938 22.666 1.00 95.25 111 TYR A N 1
ATOM 861 C CA . TYR A 1 111 ? -12.035 1.500 21.410 1.00 95.25 111 TYR A CA 1
ATOM 862 C C . TYR A 1 111 ? -11.654 2.722 20.582 1.00 95.25 111 TYR A C 1
ATOM 864 O O . TYR A 1 111 ? -12.476 3.336 19.907 1.00 95.25 111 TYR A O 1
ATOM 872 N N . ARG A 1 112 ? -10.374 3.087 20.653 1.00 96.19 112 ARG A N 1
ATOM 873 C CA . ARG A 1 112 ? -9.800 4.159 19.844 1.00 96.19 112 ARG A CA 1
ATOM 874 C C . ARG A 1 112 ? -9.013 3.548 18.691 1.00 96.19 112 ARG A C 1
ATOM 876 O O . ARG A 1 112 ? -7.999 2.901 18.972 1.00 96.19 112 ARG A O 1
ATOM 883 N N . PRO A 1 113 ? -9.458 3.727 17.437 1.00 98.06 113 PRO A N 1
ATOM 884 C CA . PRO A 1 113 ? -8.763 3.158 16.295 1.00 98.06 113 PRO A CA 1
ATOM 885 C C . PRO A 1 113 ? -7.396 3.834 16.141 1.00 98.06 113 PRO A C 1
ATOM 887 O O . PRO A 1 113 ? -7.223 4.994 16.534 1.00 98.06 113 PRO A O 1
ATOM 890 N N . ASN A 1 114 ? -6.412 3.090 15.641 1.00 97.75 114 ASN A N 1
ATOM 891 C CA . ASN A 1 114 ? -5.049 3.574 15.455 1.00 97.75 114 ASN A CA 1
ATOM 892 C C . ASN A 1 114 ? -4.676 3.586 13.967 1.00 97.75 114 ASN A C 1
ATOM 894 O O . ASN A 1 114 ? -4.999 4.575 13.306 1.00 97.75 114 ASN A O 1
ATOM 898 N N . ASP A 1 115 ? -4.111 2.508 13.422 1.00 98.31 115 ASP A N 1
ATOM 899 C CA . ASP A 1 115 ? -3.781 2.412 11.994 1.00 98.31 115 ASP A CA 1
ATOM 900 C C . ASP A 1 115 ? -4.870 1.681 11.195 1.00 98.31 115 ASP A C 1
ATOM 902 O O . ASP A 1 115 ? -5.663 0.917 11.762 1.00 98.31 115 ASP A O 1
ATOM 906 N N . ILE A 1 116 ? -4.913 1.928 9.882 1.00 98.62 116 ILE A N 1
ATOM 907 C CA . ILE A 1 116 ? -5.897 1.343 8.965 1.00 98.62 116 ILE A CA 1
ATOM 908 C C . ILE A 1 116 ? -5.282 0.901 7.636 1.00 98.62 116 ILE A C 1
ATOM 910 O O . ILE A 1 116 ? -4.405 1.556 7.083 1.00 98.62 116 ILE A O 1
ATOM 914 N N . VAL A 1 117 ? -5.820 -0.178 7.066 1.00 98.25 117 VAL A N 1
ATOM 915 C CA . VAL A 1 117 ? -5.563 -0.569 5.673 1.00 98.25 117 VAL A CA 1
ATOM 916 C C . VAL A 1 117 ? -6.863 -1.002 5.007 1.00 98.25 117 VAL A C 1
ATOM 918 O O . VAL A 1 117 ? -7.671 -1.714 5.602 1.00 98.25 117 VAL A O 1
ATOM 921 N N . VAL A 1 118 ? -7.070 -0.558 3.768 1.00 96.19 118 VAL A N 1
ATOM 922 C CA . VAL A 1 118 ? -8.286 -0.838 2.991 1.00 96.19 118 VAL A CA 1
ATOM 923 C C . VAL A 1 118 ? -7.982 -1.917 1.958 1.00 96.19 118 VAL A C 1
ATOM 925 O O . VAL A 1 118 ? -7.022 -1.790 1.197 1.00 96.19 118 VAL A O 1
ATOM 928 N N . ASP A 1 119 ? -8.798 -2.967 1.919 1.00 93.31 119 ASP A N 1
ATOM 929 C CA . ASP A 1 119 ? -8.681 -4.036 0.930 1.00 93.31 119 ASP A CA 1
ATOM 930 C C . ASP A 1 119 ? -9.272 -3.639 -0.438 1.00 93.31 119 ASP A C 1
ATOM 932 O O . ASP A 1 119 ? -9.808 -2.548 -0.630 1.00 93.31 119 ASP A O 1
ATOM 936 N N . GLN A 1 120 ? -9.156 -4.536 -1.418 1.00 85.62 120 GLN A N 1
ATOM 937 C CA . GLN A 1 120 ? -9.639 -4.319 -2.788 1.00 85.62 120 GLN A CA 1
ATOM 938 C C . GLN A 1 120 ? -11.168 -4.346 -2.935 1.00 85.62 120 GLN A C 1
ATOM 940 O O . GLN A 1 120 ? -11.665 -4.064 -4.023 1.00 85.62 120 GLN A O 1
ATOM 945 N N . GLN A 1 121 ? -11.897 -4.770 -1.902 1.00 85.88 121 GLN A N 1
ATOM 946 C CA . GLN A 1 121 ? -13.358 -4.873 -1.869 1.00 85.88 121 GLN A CA 1
ATOM 947 C C . GLN A 1 121 ? -13.982 -3.693 -1.103 1.00 85.88 121 GLN A C 1
ATOM 949 O O . GLN A 1 121 ? -15.203 -3.550 -1.086 1.00 85.88 121 GLN A O 1
ATOM 954 N N . GLY A 1 122 ? -13.154 -2.817 -0.524 1.00 89.06 122 GLY A N 1
ATOM 955 C CA . GLY A 1 122 ? -13.570 -1.661 0.265 1.00 89.06 122 GLY A CA 1
ATOM 956 C C . GLY A 1 122 ? -13.734 -1.947 1.757 1.00 89.06 122 GLY A C 1
ATOM 957 O O . GLY A 1 122 ? -14.163 -1.052 2.481 1.00 89.06 122 GLY A O 1
ATOM 958 N N . GLY A 1 123 ? -13.403 -3.155 2.220 1.00 95.56 123 GLY A N 1
ATOM 959 C CA . GLY A 1 123 ? -13.345 -3.457 3.645 1.00 95.56 123 GLY A CA 1
ATOM 960 C C . GLY A 1 123 ? -12.076 -2.898 4.281 1.00 95.56 123 GLY A C 1
ATOM 961 O O . GLY A 1 123 ? -11.062 -2.691 3.608 1.00 95.56 123 GLY A O 1
ATOM 962 N N . VAL A 1 124 ? -12.123 -2.626 5.582 1.00 98.50 124 VAL A N 1
ATOM 963 C CA . VAL A 1 124 ? -11.065 -1.900 6.295 1.00 98.50 124 VAL A CA 1
ATOM 964 C C . VAL A 1 124 ? -10.610 -2.687 7.513 1.00 98.50 124 VAL A C 1
ATOM 966 O O . VAL A 1 124 ? -11.396 -2.943 8.418 1.00 98.50 124 VAL A O 1
ATOM 969 N N . TYR A 1 125 ? -9.328 -3.038 7.572 1.00 98.75 125 TYR A N 1
ATOM 970 C CA . TYR A 1 125 ? -8.713 -3.523 8.807 1.00 98.75 125 TYR A CA 1
ATOM 971 C C . TYR A 1 125 ? -8.271 -2.330 9.654 1.00 98.75 125 TYR A C 1
ATOM 973 O O . TYR A 1 125 ? -7.685 -1.386 9.125 1.00 98.75 125 TYR A O 1
ATOM 981 N N . VAL A 1 126 ? -8.539 -2.383 10.958 1.00 98.81 126 VAL A N 1
ATOM 982 C CA . VAL A 1 126 ? -8.314 -1.296 11.919 1.00 98.81 126 VAL A CA 1
ATOM 983 C C . VAL A 1 126 ? -7.674 -1.851 13.186 1.00 98.81 126 VAL A C 1
ATOM 985 O O . VAL A 1 126 ? -8.153 -2.851 13.727 1.00 98.81 126 VAL A O 1
ATOM 988 N N . THR A 1 127 ? -6.613 -1.217 13.688 1.00 98.56 127 THR A N 1
ATOM 989 C CA . THR A 1 127 ? -5.976 -1.638 14.948 1.00 98.56 127 THR A CA 1
ATOM 990 C C . THR A 1 127 ? -6.510 -0.912 16.173 1.00 98.56 127 THR A C 1
ATOM 992 O O . THR A 1 127 ? -6.764 0.291 16.161 1.00 98.56 127 THR A O 1
ATOM 995 N N . PHE A 1 128 ? -6.606 -1.660 17.273 1.00 97.62 128 PHE A N 1
ATOM 996 C CA . PHE A 1 128 ? -6.929 -1.176 18.613 1.00 97.62 128 PHE A CA 1
ATOM 997 C C . PHE A 1 128 ? -5.808 -1.580 19.565 1.00 97.62 128 PHE A C 1
ATOM 999 O O . PHE A 1 128 ? -5.849 -2.620 20.231 1.00 97.62 128 PHE A O 1
ATOM 1006 N N . THR A 1 129 ? -4.762 -0.753 19.602 1.00 95.50 129 THR A N 1
ATOM 1007 C CA . THR A 1 129 ? -3.511 -1.056 20.309 1.00 95.50 129 THR A CA 1
ATOM 1008 C C . THR A 1 129 ? -3.720 -1.392 21.792 1.00 95.50 129 THR A C 1
ATOM 1010 O O . THR A 1 129 ? -3.185 -2.404 22.241 1.00 95.50 129 THR A O 1
ATOM 1013 N N . PRO A 1 130 ? -4.495 -0.624 22.587 1.00 93.12 130 PRO A N 1
ATOM 1014 C CA . PRO A 1 130 ? -4.690 -0.944 24.002 1.00 93.12 130 PRO A CA 1
ATOM 1015 C C . PRO A 1 130 ? -5.466 -2.242 24.252 1.00 93.12 130 PRO A C 1
ATOM 1017 O O . PRO A 1 130 ? -5.248 -2.861 25.291 1.00 93.12 130 PRO A O 1
ATOM 1020 N N . GLN A 1 131 ? -6.368 -2.610 23.340 1.00 94.06 131 GLN A N 1
ATOM 1021 C CA . GLN A 1 131 ? -7.219 -3.798 23.429 1.00 94.06 131 GLN A CA 1
ATOM 1022 C C . GLN A 1 131 ? -6.540 -5.055 22.877 1.00 94.06 131 GLN A C 1
ATOM 1024 O O . GLN A 1 131 ? -6.997 -6.156 23.161 1.00 94.06 131 GLN A O 1
ATOM 1029 N N . GLY A 1 132 ? -5.456 -4.917 22.107 1.00 95.06 132 GLY A N 1
ATOM 1030 C CA . GLY A 1 132 ? -4.795 -6.073 21.500 1.00 95.06 132 GLY A CA 1
ATOM 1031 C C . GLY A 1 132 ? -5.550 -6.641 20.297 1.00 95.06 132 GLY A C 1
ATOM 1032 O O . GLY A 1 132 ? -5.407 -7.823 20.008 1.00 95.06 132 GLY A O 1
ATOM 1033 N N . LYS A 1 133 ? -6.377 -5.828 19.619 1.00 96.31 13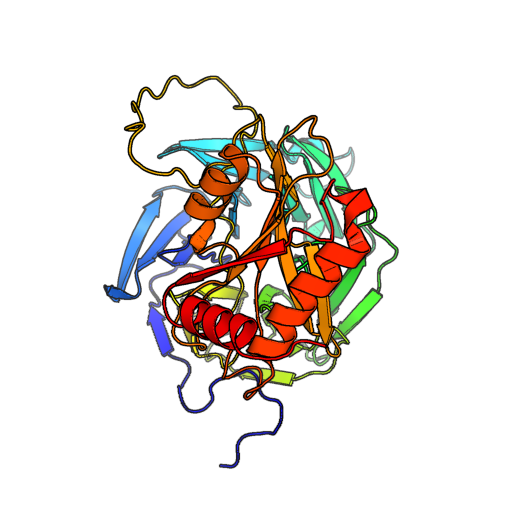3 LYS A N 1
ATOM 1034 C CA . LYS A 1 133 ? -7.274 -6.310 18.559 1.00 96.31 133 LYS A CA 1
ATOM 1035 C C . LYS A 1 133 ? -7.000 -5.678 17.202 1.00 96.31 133 LYS A C 1
ATOM 1037 O O . LYS A 1 133 ? -6.656 -4.498 17.113 1.00 96.31 133 LYS A O 1
ATOM 1042 N N . VAL A 1 134 ? -7.234 -6.456 16.150 1.00 98.38 134 VAL A N 1
ATOM 1043 C CA . VAL A 1 134 ? -7.473 -5.956 14.792 1.00 98.38 134 VAL A CA 1
ATOM 1044 C C . VAL A 1 134 ? -8.905 -6.303 14.418 1.00 98.38 134 VAL A C 1
ATOM 1046 O O . VAL A 1 134 ? -9.316 -7.458 14.535 1.00 98.38 134 VAL A O 1
ATOM 1049 N N . VAL A 1 135 ? -9.666 -5.309 13.977 1.00 98.56 135 VAL A N 1
ATOM 1050 C CA . VAL A 1 135 ? -11.061 -5.462 13.552 1.00 98.56 135 VAL A CA 1
ATOM 1051 C C . VAL A 1 135 ? -11.138 -5.210 12.059 1.00 98.56 135 VAL A C 1
ATOM 1053 O O . VAL A 1 135 ? -10.532 -4.270 11.554 1.00 98.56 135 VAL A O 1
ATOM 1056 N N . TYR A 1 136 ? -11.878 -6.055 11.362 1.00 98.62 136 TYR A N 1
ATOM 1057 C CA . TYR A 1 136 ? -12.289 -5.843 9.990 1.00 98.62 136 TYR A CA 1
ATOM 1058 C C . TYR A 1 136 ? -13.666 -5.183 9.967 1.00 98.62 136 TYR A C 1
ATOM 1060 O O . TYR A 1 136 ? -14.596 -5.668 10.611 1.00 98.62 136 TYR A O 1
ATOM 1068 N N . VAL A 1 137 ? -13.778 -4.084 9.231 1.00 98.50 137 VAL A N 1
ATOM 1069 C CA . VAL A 1 137 ? -15.024 -3.380 8.943 1.00 98.50 137 VAL A CA 1
ATOM 1070 C C . VAL A 1 137 ? -15.408 -3.697 7.508 1.00 98.50 137 VAL A C 1
ATOM 1072 O O . VAL A 1 137 ? -14.627 -3.436 6.590 1.00 98.50 137 VAL A O 1
ATOM 1075 N N . THR A 1 138 ? -16.579 -4.280 7.298 1.00 95.31 138 THR A N 1
ATOM 1076 C CA . THR A 1 138 ? -17.092 -4.540 5.951 1.00 95.31 138 THR A CA 1
ATOM 1077 C C . THR A 1 138 ? -17.447 -3.220 5.244 1.00 95.31 138 THR A C 1
ATOM 1079 O O . THR A 1 138 ? -17.598 -2.184 5.899 1.00 95.31 138 THR A O 1
ATOM 1082 N N . PRO A 1 139 ? -17.605 -3.202 3.907 1.00 89.38 139 PRO A N 1
ATOM 1083 C CA . PRO A 1 139 ? -17.965 -1.977 3.187 1.00 89.38 139 PRO A CA 1
ATOM 1084 C C . PRO A 1 139 ? -19.293 -1.329 3.617 1.00 89.38 139 PRO A C 1
ATOM 1086 O O . PRO A 1 139 ? -19.499 -0.140 3.378 1.00 89.38 139 PRO A O 1
ATOM 1089 N N . ASP A 1 140 ? -20.195 -2.107 4.213 1.00 87.56 140 ASP A N 1
ATOM 1090 C CA . ASP A 1 140 ? -21.479 -1.691 4.784 1.00 87.56 140 ASP A CA 1
ATOM 1091 C C . ASP A 1 140 ? -21.420 -1.368 6.289 1.00 87.56 140 ASP A C 1
ATOM 1093 O O . ASP A 1 140 ? -22.427 -0.950 6.854 1.00 87.56 140 ASP A O 1
ATOM 1097 N N . GLY A 1 141 ? -20.244 -1.471 6.918 1.00 92.94 141 GLY A N 1
ATOM 1098 C CA . GLY A 1 141 ? -20.001 -1.004 8.286 1.00 92.94 141 GLY A CA 1
ATOM 1099 C C . GLY A 1 141 ? -20.122 -2.072 9.377 1.00 92.94 141 GLY A C 1
ATOM 1100 O O . GLY A 1 141 ? -19.986 -1.742 10.556 1.00 92.94 141 GLY A O 1
ATOM 1101 N N . GLU A 1 142 ? -20.335 -3.342 9.027 1.00 95.19 142 GLU A N 1
ATOM 1102 C CA . GLU A 1 142 ? -20.355 -4.437 10.000 1.00 95.19 142 GLU A CA 1
ATOM 1103 C C . GLU A 1 142 ? -18.954 -4.704 10.562 1.00 95.19 142 GLU A C 1
ATOM 1105 O O . GLU A 1 142 ? -17.947 -4.649 9.852 1.00 95.19 142 GLU A O 1
ATOM 1110 N N . LEU A 1 143 ? -18.887 -5.021 11.858 1.00 97.25 143 LEU A N 1
ATOM 1111 C CA . LEU A 1 143 ? -17.632 -5.250 12.566 1.00 97.25 143 LEU A CA 1
ATOM 1112 C C . LEU A 1 143 ? -17.360 -6.735 12.785 1.00 97.25 143 LEU A C 1
ATOM 1114 O O . LEU A 1 143 ? -18.195 -7.468 13.311 1.00 97.25 143 LEU A O 1
ATOM 1118 N N . LYS A 1 144 ? -16.131 -7.157 12.488 1.00 96.62 144 LYS A N 1
ATOM 1119 C CA . LYS A 1 144 ? -15.637 -8.507 12.759 1.00 96.62 144 LYS A CA 1
ATOM 1120 C C . LYS A 1 144 ? -14.257 -8.456 13.395 1.00 96.62 144 LYS A C 1
ATOM 1122 O O . LYS A 1 144 ? -13.331 -7.879 12.836 1.00 96.62 144 LYS A O 1
ATOM 1127 N N . ILE A 1 145 ? -14.087 -9.097 14.546 1.00 96.94 145 ILE A N 1
ATOM 1128 C CA . ILE A 1 145 ? -12.758 -9.269 15.142 1.00 96.94 145 ILE A CA 1
ATOM 1129 C C . ILE A 1 145 ? -11.945 -10.212 14.243 1.00 96.94 145 ILE A C 1
ATOM 1131 O O . ILE A 1 145 ? -12.353 -11.346 14.003 1.00 96.94 145 ILE A O 1
ATOM 1135 N N . ALA A 1 146 ? -10.813 -9.728 13.731 1.00 97.62 146 ALA A N 1
ATOM 1136 C CA . ALA A 1 146 ? -9.949 -10.461 12.806 1.00 97.62 146 ALA A CA 1
ATOM 1137 C C . ALA A 1 146 ? -8.692 -11.022 13.491 1.00 97.62 146 ALA A C 1
ATOM 1139 O O . ALA A 1 146 ? -8.220 -12.091 13.117 1.00 97.62 146 ALA A O 1
ATOM 1140 N N . VAL A 1 147 ? -8.151 -10.314 14.490 1.00 96.50 147 VAL A N 1
ATOM 1141 C CA . VAL A 1 147 ? -6.975 -10.737 15.271 1.00 96.50 147 VAL A CA 1
ATOM 1142 C C . VAL A 1 147 ? -7.162 -10.363 16.737 1.00 96.50 147 VAL A C 1
ATOM 1144 O O . VAL A 1 147 ? -7.480 -9.213 17.032 1.00 96.50 147 VAL A O 1
ATOM 1147 N N . GLU A 1 148 ? -6.865 -11.299 17.641 1.00 94.69 148 GLU A N 1
ATOM 1148 C CA . GLU A 1 148 ? -6.683 -11.054 19.089 1.00 94.69 148 GLU A CA 1
ATOM 1149 C C . GLU A 1 148 ? -5.356 -11.633 19.617 1.00 94.69 148 GLU A C 1
ATOM 1151 O O . GLU A 1 148 ? -5.013 -11.485 20.787 1.00 94.69 148 GLU A O 1
ATOM 1156 N N . SER A 1 149 ? -4.581 -12.298 18.753 1.00 88.50 149 SER A N 1
ATOM 1157 C CA . SER A 1 149 ? -3.378 -13.044 19.136 1.00 88.50 149 SER A CA 1
ATOM 1158 C C . SER A 1 149 ? -2.118 -12.180 19.273 1.00 88.50 149 SER A C 1
ATOM 1160 O O . SER A 1 149 ? -1.073 -12.689 19.673 1.00 88.50 149 SER A O 1
ATOM 1162 N N . VAL A 1 150 ? -2.177 -10.895 18.904 1.00 89.00 150 VAL A N 1
ATOM 1163 C CA . VAL A 1 150 ? -1.012 -9.999 18.873 1.00 89.00 150 VAL A CA 1
ATOM 1164 C C . VAL A 1 150 ? -1.153 -8.932 19.948 1.00 89.00 150 VAL A C 1
ATOM 1166 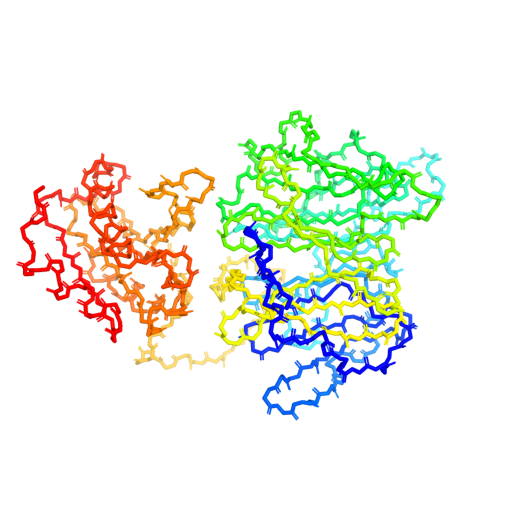O O . VAL A 1 150 ? -2.092 -8.138 19.902 1.00 89.00 150 VAL A O 1
ATOM 1169 N N . PRO A 1 151 ? -0.207 -8.837 20.898 1.00 90.94 151 PRO A N 1
ATOM 1170 C CA . PRO A 1 151 ? -0.250 -7.788 21.900 1.00 90.94 151 PRO A CA 1
ATOM 1171 C C . PRO A 1 151 ? 0.048 -6.436 21.251 1.00 90.94 151 PRO A C 1
ATOM 1173 O O . PRO A 1 151 ? 0.999 -6.296 20.483 1.00 90.94 151 PRO A O 1
ATOM 1176 N N . THR A 1 152 ? -0.705 -5.397 21.607 1.00 94.31 152 THR A N 1
ATOM 1177 C CA . THR A 1 152 ? -0.463 -4.015 21.148 1.00 94.31 152 THR A CA 1
ATOM 1178 C C . THR A 1 152 ? -0.263 -3.871 19.627 1.00 94.31 152 THR A C 1
ATOM 1180 O O . THR A 1 152 ? 0.776 -3.351 19.206 1.00 94.31 152 THR A O 1
ATOM 1183 N N . PRO A 1 153 ? -1.220 -4.329 18.796 1.00 97.50 153 PRO A N 1
ATOM 1184 C CA . PRO A 1 153 ? -1.127 -4.181 17.352 1.00 97.50 153 PRO A CA 1
ATOM 1185 C C . PRO A 1 153 ? -1.162 -2.696 16.987 1.00 97.50 153 PRO A C 1
ATOM 1187 O O . PRO A 1 153 ? -1.856 -1.911 17.644 1.00 97.50 153 PRO A O 1
ATOM 1190 N N . ASN A 1 154 ? -0.414 -2.298 15.964 1.00 97.62 154 ASN A N 1
ATOM 1191 C CA . ASN A 1 154 ? -0.381 -0.905 15.532 1.00 97.62 154 ASN A CA 1
ATOM 1192 C C . ASN A 1 154 ? -0.444 -0.771 14.012 1.00 97.62 154 ASN A C 1
ATOM 1194 O O . ASN A 1 154 ? -1.548 -0.696 13.483 1.00 97.62 154 ASN A O 1
ATOM 1198 N N . GLY A 1 155 ? 0.689 -0.799 13.319 1.00 97.69 155 GLY A N 1
ATOM 1199 C CA . GLY A 1 155 ? 0.733 -0.670 11.870 1.00 97.69 155 GLY A CA 1
ATOM 1200 C C . GLY A 1 155 ? 0.059 -1.834 11.150 1.00 97.69 155 GLY A C 1
ATOM 1201 O O . GLY A 1 155 ? 0.112 -2.982 11.610 1.00 97.69 155 GLY A O 1
ATOM 1202 N N . LEU A 1 156 ? -0.529 -1.537 9.990 1.00 98.06 156 LEU A N 1
ATOM 1203 C CA . LEU A 1 156 ? -1.143 -2.515 9.091 1.00 98.06 156 LEU A CA 1
ATOM 1204 C C . LEU A 1 156 ? -0.694 -2.292 7.654 1.00 98.06 156 LEU A C 1
ATOM 1206 O O . LEU A 1 156 ? -0.627 -1.161 7.186 1.00 98.06 156 LEU A O 1
ATOM 1210 N N . ILE A 1 157 ? -0.456 -3.377 6.921 1.00 97.81 157 ILE A N 1
ATOM 1211 C CA . ILE A 1 157 ? -0.314 -3.302 5.465 1.00 97.81 157 ILE A CA 1
ATOM 1212 C C . ILE A 1 157 ? -0.686 -4.635 4.808 1.00 97.81 157 ILE A C 1
ATOM 1214 O O . ILE A 1 157 ? -0.532 -5.698 5.407 1.00 97.81 157 ILE A O 1
ATOM 1218 N N . LEU A 1 158 ? -1.190 -4.588 3.575 1.00 97.19 158 LEU A N 1
ATOM 1219 C CA . LEU A 1 158 ? -1.523 -5.772 2.778 1.00 97.19 158 LEU A CA 1
ATOM 1220 C C . LEU A 1 158 ? -0.402 -6.095 1.785 1.00 97.19 158 LEU A C 1
ATOM 1222 O O . LEU A 1 158 ? 0.182 -5.188 1.190 1.00 97.19 158 LEU A O 1
ATOM 1226 N N . SER A 1 159 ? -0.161 -7.387 1.548 1.00 96.19 159 SER A N 1
ATOM 1227 C CA . SER A 1 159 ? 0.670 -7.866 0.434 1.00 96.19 159 SER A CA 1
ATOM 1228 C C . SER A 1 159 ? 0.191 -7.318 -0.917 1.00 96.19 159 SER A C 1
ATOM 1230 O O . SER A 1 159 ? -1.006 -7.060 -1.068 1.00 96.19 159 SER A O 1
ATOM 1232 N N . PRO A 1 160 ? 1.048 -7.247 -1.955 1.00 93.38 160 PRO A N 1
ATOM 1233 C CA . PRO A 1 160 ? 0.645 -6.734 -3.264 1.00 93.38 160 PRO A CA 1
ATOM 1234 C C . PRO A 1 160 ? -0.548 -7.467 -3.897 1.00 93.38 160 PRO A C 1
ATOM 1236 O O . PRO A 1 160 ? -1.368 -6.840 -4.553 1.00 93.38 160 PRO A O 1
ATOM 1239 N N . ASP A 1 161 ? -0.689 -8.773 -3.669 1.00 93.00 161 ASP A N 1
ATOM 1240 C CA . ASP A 1 161 ? -1.824 -9.563 -4.160 1.00 93.00 161 ASP A CA 1
ATOM 1241 C C . ASP A 1 161 ? -3.043 -9.559 -3.219 1.00 93.00 161 ASP A C 1
ATOM 1243 O O . ASP A 1 161 ? -4.016 -10.263 -3.470 1.00 93.00 161 ASP A O 1
ATOM 1247 N N . GLY A 1 162 ? -2.991 -8.794 -2.123 1.00 94.00 162 GLY A N 1
ATOM 1248 C CA . GLY A 1 162 ? -4.073 -8.684 -1.142 1.00 94.00 162 GLY A CA 1
ATOM 1249 C C . GLY A 1 162 ? -4.346 -9.956 -0.330 1.00 94.00 162 GLY A C 1
ATOM 1250 O O . GLY A 1 162 ? -5.379 -10.023 0.327 1.00 94.00 162 GLY A O 1
ATOM 1251 N N . LYS A 1 163 ? -3.461 -10.964 -0.373 1.00 95.44 163 LYS A N 1
ATOM 1252 C CA . LYS A 1 163 ? -3.669 -12.272 0.278 1.00 95.44 163 LYS A CA 1
ATOM 1253 C C . LYS A 1 163 ? -3.044 -12.412 1.662 1.00 95.44 163 LYS A C 1
ATOM 1255 O O . LYS A 1 163 ? -3.385 -13.346 2.377 1.00 95.44 163 LYS A O 1
ATOM 1260 N N . THR A 1 164 ? -2.161 -11.502 2.051 1.00 97.19 164 THR A N 1
ATOM 1261 C CA . THR A 1 164 ? -1.519 -11.490 3.365 1.00 97.19 164 THR A CA 1
ATOM 1262 C C . THR A 1 164 ? -1.758 -10.146 4.043 1.00 97.19 164 THR A C 1
ATOM 1264 O O . THR A 1 164 ? -1.460 -9.103 3.460 1.00 97.19 164 THR A O 1
ATOM 1267 N N . LEU A 1 165 ? -2.238 -10.168 5.285 1.00 98.31 165 LEU A N 1
ATOM 1268 C CA . LEU A 1 165 ? -2.231 -9.014 6.181 1.00 98.31 165 LEU A CA 1
ATOM 1269 C C . LEU A 1 165 ? -0.973 -9.053 7.049 1.00 98.31 165 LEU A C 1
ATOM 1271 O O . LEU A 1 165 ? -0.687 -10.069 7.680 1.00 98.31 165 LEU A O 1
ATOM 1275 N N . TYR A 1 166 ? -0.250 -7.940 7.105 1.00 98.25 166 TYR A N 1
ATOM 1276 C CA . TYR A 1 166 ? 0.864 -7.739 8.022 1.00 98.25 166 TYR A CA 1
ATOM 1277 C C . TYR A 1 166 ? 0.435 -6.825 9.165 1.00 98.25 166 TYR A C 1
ATOM 1279 O O . TYR A 1 166 ? -0.198 -5.795 8.933 1.00 98.25 166 TYR A O 1
ATOM 1287 N N . VAL A 1 167 ? 0.811 -7.194 10.388 1.00 98.44 167 VAL A N 1
ATOM 1288 C CA . VAL A 1 167 ? 0.481 -6.472 11.621 1.00 98.44 167 VAL A CA 1
ATOM 1289 C C . VAL A 1 167 ? 1.756 -6.272 12.433 1.00 98.44 167 VAL A C 1
ATOM 1291 O O . VAL A 1 167 ? 2.459 -7.238 12.741 1.00 98.44 167 VAL A O 1
ATOM 1294 N N . SER A 1 168 ? 2.067 -5.029 12.797 1.00 97.81 168 SER A N 1
ATOM 1295 C CA . SER A 1 168 ? 3.179 -4.732 13.703 1.00 97.81 168 SER A CA 1
ATOM 1296 C C . SER A 1 168 ? 2.716 -4.753 15.164 1.00 97.81 168 SER A C 1
ATOM 1298 O O . SER A 1 168 ? 1.572 -4.420 15.473 1.00 97.81 168 SER A O 1
ATOM 1300 N N . SER A 1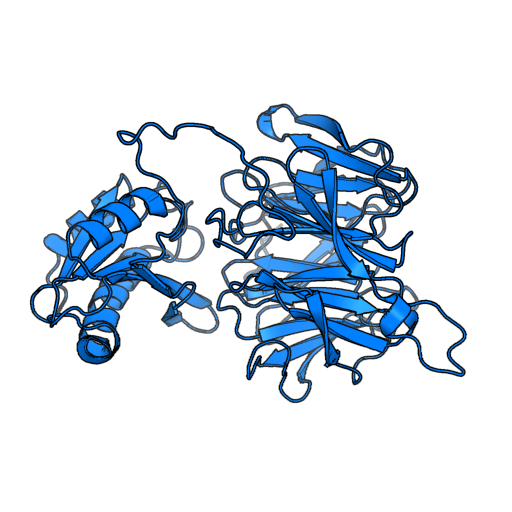 169 ? 3.600 -5.167 16.075 1.00 95.75 169 SER A N 1
ATOM 1301 C CA . SER A 1 169 ? 3.355 -5.188 17.522 1.00 95.75 169 SER A CA 1
ATOM 1302 C C . SER A 1 169 ? 4.331 -4.272 18.249 1.00 95.75 169 SER A C 1
ATOM 1304 O O . SER A 1 169 ? 5.534 -4.539 18.282 1.00 95.75 169 SER A O 1
ATOM 1306 N N . VAL A 1 170 ? 3.818 -3.221 18.893 1.00 92.81 170 VAL A N 1
ATOM 1307 C CA . VAL A 1 170 ? 4.669 -2.175 19.487 1.00 92.81 170 VAL A CA 1
ATOM 1308 C C . VAL A 1 170 ? 5.470 -2.685 20.683 1.00 92.81 170 VAL A C 1
ATOM 1310 O O . VAL A 1 170 ? 6.640 -2.334 20.860 1.00 92.81 170 VAL A O 1
ATOM 1313 N N . ALA A 1 171 ? 4.838 -3.492 21.538 1.00 86.00 171 ALA A N 1
ATOM 1314 C CA . ALA A 1 171 ? 5.470 -4.005 22.746 1.00 86.00 171 ALA A CA 1
ATOM 1315 C C . ALA A 1 171 ? 6.564 -5.033 22.429 1.00 86.00 171 ALA A C 1
ATOM 1317 O O . ALA A 1 171 ? 7.659 -4.937 22.985 1.00 86.00 171 ALA A O 1
ATOM 1318 N N . SER A 1 172 ? 6.291 -5.988 21.531 1.00 90.75 172 SER A N 1
ATOM 1319 C CA . SER A 1 172 ? 7.255 -7.042 21.193 1.00 90.75 172 SER A CA 1
ATOM 1320 C C . SER A 1 172 ? 8.229 -6.650 20.082 1.00 90.75 172 SER A C 1
ATOM 1322 O O . SER A 1 172 ? 9.244 -7.317 19.904 1.00 90.75 172 SER A O 1
ATOM 1324 N N . LYS A 1 173 ? 7.959 -5.555 19.357 1.00 95.00 173 LYS A N 1
ATOM 1325 C CA . LYS A 1 173 ? 8.710 -5.099 18.175 1.00 95.00 173 LYS A CA 1
ATOM 1326 C C . LYS A 1 173 ? 8.777 -6.148 17.057 1.00 95.00 173 LYS A C 1
ATOM 1328 O O . LYS A 1 173 ? 9.752 -6.204 16.305 1.00 95.00 173 LYS A O 1
ATOM 1333 N N . GLN A 1 174 ? 7.749 -6.987 16.968 1.00 95.81 174 GLN A N 1
ATOM 1334 C CA . GLN A 1 174 ? 7.621 -8.047 15.971 1.00 95.81 174 GLN A CA 1
ATOM 1335 C C . GLN A 1 174 ? 6.686 -7.631 14.840 1.00 95.81 174 GLN A C 1
ATOM 1337 O O . GLN A 1 174 ? 5.762 -6.838 15.038 1.00 95.81 174 GLN A O 1
ATOM 1342 N N . ILE A 1 175 ? 6.912 -8.227 13.672 1.00 97.69 175 ILE A N 1
ATOM 1343 C CA . ILE A 1 175 ? 6.032 -8.140 12.511 1.00 97.69 175 ILE A CA 1
ATOM 1344 C C . ILE A 1 175 ? 5.416 -9.518 12.282 1.00 97.69 175 ILE A C 1
ATOM 1346 O O . ILE A 1 175 ? 6.129 -10.515 12.130 1.00 97.69 175 ILE A O 1
ATOM 1350 N N . TRP A 1 176 ? 4.090 -9.556 12.259 1.00 97.50 176 TRP A N 1
ATOM 1351 C CA . TRP A 1 176 ? 3.283 -10.755 12.082 1.00 97.50 176 TRP A CA 1
ATOM 1352 C C . TRP A 1 176 ? 2.609 -10.734 10.718 1.00 97.50 176 TRP A C 1
ATOM 1354 O O . TRP A 1 176 ? 2.208 -9.675 10.243 1.00 97.50 176 TRP A O 1
ATOM 1364 N N . ALA A 1 177 ? 2.476 -11.899 10.101 1.00 97.25 177 ALA A N 1
ATOM 1365 C CA . ALA A 1 177 ? 1.807 -12.109 8.831 1.00 97.25 177 ALA A CA 1
ATOM 1366 C C . ALA A 1 177 ? 0.657 -13.105 8.998 1.00 97.25 177 ALA A C 1
ATOM 1368 O O . ALA A 1 177 ? 0.774 -14.100 9.716 1.00 97.25 177 ALA A O 1
ATOM 1369 N N . TYR A 1 178 ? -0.434 -12.837 8.291 1.00 97.81 178 TYR A N 1
ATOM 1370 C CA . TYR A 1 178 ? -1.668 -13.608 8.317 1.00 97.81 178 TYR A CA 1
ATOM 1371 C C . TYR A 1 178 ? -2.142 -13.848 6.895 1.00 97.81 178 TYR A C 1
ATOM 1373 O O . TYR A 1 178 ? -2.336 -12.885 6.154 1.00 97.81 178 TYR A O 1
ATOM 1381 N N . GLN A 1 179 ? -2.368 -15.101 6.506 1.00 97.69 179 GLN A N 1
ATOM 1382 C CA . GLN A 1 179 ? -3.057 -15.372 5.247 1.00 97.69 179 GLN A CA 1
ATOM 1383 C C . GLN A 1 179 ? -4.531 -14.996 5.390 1.00 97.69 179 GLN A C 1
ATOM 1385 O O . GLN A 1 179 ? -5.180 -15.353 6.371 1.00 97.69 179 GLN A O 1
ATOM 1390 N N . ILE A 1 180 ? -5.063 -14.283 4.407 1.00 97.31 180 ILE A N 1
ATOM 1391 C CA . ILE A 1 180 ? -6.476 -13.927 4.331 1.00 97.31 180 ILE A CA 1
ATOM 1392 C C . ILE A 1 180 ? -7.200 -15.104 3.683 1.00 97.31 180 ILE A C 1
ATOM 1394 O O . ILE A 1 180 ? -7.065 -15.350 2.486 1.00 97.31 180 ILE A O 1
ATOM 1398 N N . VAL A 1 181 ? -7.961 -15.844 4.490 1.00 96.06 181 VAL A N 1
ATOM 1399 C CA . VAL A 1 181 ? -8.783 -16.968 4.018 1.00 96.06 181 VAL A CA 1
ATOM 1400 C C . VAL A 1 181 ? -10.022 -16.430 3.305 1.00 96.06 181 VAL A C 1
ATOM 1402 O O . VAL A 1 181 ? -10.389 -16.901 2.233 1.00 96.06 181 VAL A O 1
ATOM 1405 N N . GLN A 1 182 ? -10.638 -15.407 3.897 1.00 93.62 182 GLN A N 1
ATOM 1406 C CA . GLN A 1 182 ? -11.702 -14.591 3.317 1.00 93.62 182 GLN A CA 1
ATOM 1407 C C . GLN A 1 182 ? -11.754 -13.237 4.039 1.00 93.62 182 GLN A C 1
ATOM 1409 O O . GLN A 1 182 ? -11.063 -13.042 5.038 1.00 93.62 182 GLN A O 1
ATOM 1414 N N . ALA A 1 183 ? -12.577 -12.302 3.563 1.00 91.50 183 ALA A N 1
ATOM 1415 C CA . ALA A 1 183 ? -12.756 -10.984 4.175 1.00 91.50 183 ALA A CA 1
ATOM 1416 C C . ALA A 1 183 ? -12.946 -11.064 5.710 1.00 91.50 183 ALA A C 1
ATOM 1418 O O . ALA A 1 183 ? -13.832 -11.759 6.227 1.00 91.50 183 ALA A O 1
ATOM 1419 N N . GLY A 1 184 ? -12.046 -10.410 6.451 1.00 94.12 184 GLY A N 1
ATOM 1420 C CA . GLY A 1 184 ? -12.025 -10.402 7.914 1.00 94.12 184 GLY A CA 1
ATOM 1421 C C . GLY A 1 184 ? -11.771 -11.754 8.593 1.00 94.12 184 GLY A C 1
ATOM 1422 O O . GLY A 1 184 ? -11.944 -11.849 9.802 1.00 94.12 184 GLY A O 1
ATOM 1423 N N . GLN A 1 185 ? -11.412 -12.814 7.859 1.00 96.31 185 GLN A N 1
ATOM 1424 C CA . GLN A 1 185 ? -10.998 -14.104 8.418 1.00 96.31 185 GLN A CA 1
ATOM 1425 C C . GLN A 1 185 ? -9.568 -14.432 8.008 1.00 96.31 185 GLN A C 1
ATOM 1427 O O . GLN A 1 185 ? -9.239 -14.544 6.825 1.00 96.31 185 GLN A O 1
ATOM 1432 N N . LEU A 1 186 ? -8.740 -14.646 9.018 1.00 97.12 186 LEU A N 1
ATOM 1433 C CA . LEU A 1 186 ? -7.308 -14.815 8.875 1.00 97.12 186 LEU A CA 1
ATOM 1434 C C . LEU A 1 186 ? -6.883 -16.224 9.300 1.00 97.12 186 LEU A C 1
ATOM 1436 O O . LEU A 1 186 ? -7.590 -16.894 10.052 1.00 97.12 186 LEU A O 1
ATOM 1440 N N . SER A 1 187 ? -5.742 -16.678 8.790 1.00 96.38 187 SER A N 1
ATOM 1441 C CA . SER A 1 187 ? -5.056 -17.873 9.280 1.00 96.38 187 SER A CA 1
ATOM 1442 C C . SER A 1 187 ? -4.479 -17.655 10.680 1.00 96.38 187 SER A C 1
ATOM 1444 O O . SER A 1 187 ? -4.513 -16.552 11.223 1.00 96.38 187 SER A O 1
ATOM 1446 N N . GLU A 1 188 ? -3.831 -18.688 11.211 1.00 93.50 188 GLU A N 1
ATOM 1447 C CA . GLU A 1 188 ? -2.914 -18.533 12.338 1.00 93.50 188 GLU A CA 1
ATOM 1448 C C . GLU A 1 188 ? -1.792 -17.534 12.026 1.00 93.50 188 GLU A C 1
ATOM 1450 O O . GLU A 1 188 ? -1.382 -17.360 10.869 1.00 93.50 188 GLU A O 1
ATOM 1455 N N . ALA A 1 189 ? -1.306 -16.883 13.082 1.00 91.50 189 ALA A N 1
ATOM 1456 C CA . ALA A 1 189 ? -0.269 -15.868 13.003 1.00 91.50 189 ALA A CA 1
ATOM 1457 C C . ALA A 1 189 ? 1.099 -16.490 12.689 1.00 91.50 189 ALA A C 1
ATOM 1459 O O . ALA A 1 189 ? 1.525 -17.450 13.331 1.00 91.50 189 ALA A O 1
ATOM 1460 N N . HIS A 1 190 ? 1.837 -15.885 11.762 1.00 93.25 190 HIS A N 1
ATOM 1461 C CA . HIS A 1 190 ? 3.222 -16.243 11.472 1.00 93.25 190 HIS A CA 1
ATOM 1462 C C . HIS A 1 190 ? 4.137 -15.038 11.701 1.00 93.25 190 HIS A C 1
ATOM 1464 O O . HIS A 1 190 ? 4.003 -14.015 11.031 1.00 93.25 190 HIS A O 1
ATOM 1470 N N . GLN A 1 191 ? 5.072 -15.129 12.647 1.00 95.38 191 GLN A N 1
ATOM 1471 C CA . GLN A 1 191 ? 6.061 -14.071 12.846 1.00 95.38 191 GLN A CA 1
ATOM 1472 C C . GLN A 1 191 ? 7.073 -14.099 11.698 1.00 95.38 191 GLN A C 1
ATOM 1474 O O . GLN A 1 191 ? 7.770 -15.096 11.524 1.00 95.38 191 GLN A O 1
ATOM 1479 N N . ILE A 1 192 ? 7.202 -12.989 10.969 1.00 95.44 192 ILE A N 1
ATOM 1480 C CA . ILE A 1 192 ? 8.171 -12.878 9.870 1.00 95.44 192 ILE A CA 1
ATOM 1481 C C . ILE A 1 192 ? 9.453 -12.156 10.282 1.00 95.44 192 ILE A C 1
ATOM 1483 O O . ILE A 1 192 ? 10.519 -12.443 9.755 1.00 95.44 192 ILE A O 1
ATOM 1487 N N . ALA A 1 193 ? 9.382 -11.211 11.220 1.00 96.56 193 ALA A N 1
ATOM 1488 C CA . ALA A 1 193 ? 10.530 -10.387 11.580 1.00 96.56 193 ALA A CA 1
ATOM 1489 C C . ALA A 1 193 ? 10.420 -9.835 13.004 1.00 96.56 193 ALA A C 1
ATOM 1491 O O . ALA A 1 193 ? 9.342 -9.804 13.600 1.00 96.56 193 ALA A O 1
ATOM 1492 N N . ALA A 1 194 ? 11.550 -9.382 13.545 1.00 96.25 194 ALA A N 1
ATOM 1493 C CA . ALA A 1 194 ? 11.623 -8.640 14.798 1.00 96.25 194 ALA A CA 1
ATOM 1494 C C . ALA A 1 194 ? 12.727 -7.578 14.728 1.00 96.25 194 ALA A C 1
ATOM 1496 O O . ALA A 1 194 ? 13.755 -7.783 14.079 1.00 96.25 194 ALA A O 1
ATOM 1497 N N . MET A 1 195 ? 12.508 -6.445 15.395 1.00 95.75 195 MET A N 1
ATOM 1498 C CA . MET A 1 195 ? 13.548 -5.439 15.629 1.00 95.75 195 MET A CA 1
ATOM 1499 C C . MET A 1 195 ? 14.371 -5.789 16.878 1.00 95.75 195 MET A C 1
ATOM 1501 O O . MET A 1 195 ? 13.964 -6.609 17.700 1.00 95.75 195 MET A O 1
ATOM 1505 N N . ASP A 1 196 ? 15.510 -5.118 17.055 1.00 91.94 196 ASP A N 1
ATOM 1506 C CA . ASP A 1 196 ? 16.404 -5.328 18.201 1.00 91.94 196 ASP A CA 1
ATOM 1507 C C . ASP A 1 196 ? 15.695 -5.054 19.544 1.00 91.94 196 ASP A C 1
ATOM 1509 O O . ASP A 1 196 ? 14.926 -4.099 19.674 1.00 91.94 196 ASP A O 1
ATOM 1513 N N . ASN A 1 197 ? 16.020 -5.831 20.585 1.00 83.00 197 ASN A N 1
ATOM 1514 C CA . ASN A 1 197 ? 15.371 -5.809 21.908 1.00 83.00 197 ASN A CA 1
ATOM 1515 C C . ASN A 1 197 ? 15.710 -4.593 22.800 1.00 83.00 197 ASN A C 1
ATOM 1517 O O . ASN A 1 197 ? 15.576 -4.659 24.020 1.00 83.00 197 ASN A O 1
ATOM 1521 N N . GLY A 1 198 ? 16.108 -3.463 22.213 1.00 84.25 198 GLY A N 1
ATOM 1522 C CA . GLY A 1 198 ? 16.384 -2.230 22.954 1.00 84.25 198 GLY A CA 1
ATOM 1523 C C . GLY A 1 198 ? 15.162 -1.703 23.732 1.00 84.25 198 GLY A C 1
ATOM 1524 O O . GLY A 1 198 ? 14.020 -2.052 23.410 1.00 84.25 198 GLY A O 1
ATOM 1525 N N . PRO A 1 199 ? 15.373 -0.838 24.744 1.00 82.50 199 PRO A N 1
ATOM 1526 C CA . PRO A 1 199 ? 14.309 -0.367 25.639 1.00 82.50 199 PRO A CA 1
ATOM 1527 C C . PRO A 1 199 ? 13.300 0.566 24.953 1.00 82.50 199 PRO A C 1
ATOM 1529 O O . PRO A 1 199 ? 12.174 0.729 25.422 1.00 82.50 199 PRO A O 1
ATOM 1532 N N . ALA A 1 200 ? 13.685 1.189 23.838 1.00 85.94 200 ALA A N 1
ATOM 1533 C CA . ALA A 1 200 ? 12.803 2.053 23.073 1.00 85.94 200 ALA A CA 1
ATOM 1534 C C . ALA A 1 200 ? 11.734 1.234 22.328 1.00 85.94 200 ALA A C 1
ATOM 1536 O O . ALA A 1 200 ? 12.025 0.214 21.700 1.00 85.94 200 ALA A O 1
ATOM 1537 N N . ARG A 1 201 ? 10.482 1.706 22.383 1.00 86.62 201 ARG A N 1
ATOM 1538 C CA . ARG A 1 201 ? 9.370 1.141 21.603 1.00 86.62 201 ARG A CA 1
ATOM 1539 C C . ARG A 1 201 ? 9.593 1.376 20.107 1.00 86.62 201 ARG A C 1
ATOM 1541 O O . ARG A 1 201 ? 10.108 2.427 19.722 1.00 86.62 201 ARG A O 1
ATOM 1548 N N . GLY A 1 202 ? 9.137 0.442 19.284 1.00 88.81 202 GLY A N 1
ATOM 1549 C CA . GLY A 1 202 ? 9.177 0.512 17.821 1.00 88.81 202 GLY A CA 1
ATOM 1550 C C . GLY A 1 202 ? 8.029 -0.293 17.227 1.00 88.81 202 GLY A C 1
ATOM 1551 O O . GLY A 1 202 ? 7.085 -0.580 17.952 1.00 88.81 202 GLY A O 1
ATOM 1552 N N . ALA A 1 203 ? 8.142 -0.675 15.957 1.00 93.94 203 ALA A N 1
ATOM 1553 C CA . ALA A 1 203 ? 7.126 -1.428 15.226 1.00 93.94 203 ALA A CA 1
ATOM 1554 C C . ALA A 1 203 ? 5.765 -0.709 15.216 1.00 93.94 203 ALA A C 1
ATOM 1556 O O . ALA A 1 203 ? 4.767 -1.200 15.737 1.00 93.94 203 ALA A O 1
ATOM 1557 N N . ASP A 1 204 ? 5.785 0.504 14.674 1.00 96.25 204 ASP A N 1
ATOM 1558 C CA . ASP A 1 204 ? 4.641 1.403 14.555 1.00 96.25 204 ASP A CA 1
ATOM 1559 C C . ASP A 1 204 ? 4.033 1.265 13.141 1.00 96.25 204 ASP A C 1
ATOM 1561 O O . ASP A 1 204 ? 3.868 0.132 12.668 1.00 96.25 204 ASP A O 1
ATOM 1565 N N . GLY A 1 205 ? 3.734 2.367 12.453 1.00 97.62 205 GLY A N 1
ATOM 1566 C CA . GLY A 1 205 ? 3.180 2.365 11.101 1.00 97.62 205 GLY A CA 1
ATOM 1567 C C . GLY A 1 205 ? 4.033 1.655 10.041 1.00 97.62 205 GLY A C 1
ATOM 1568 O O . GLY A 1 205 ? 5.264 1.549 10.161 1.00 97.62 205 GLY A O 1
ATOM 1569 N N . MET A 1 206 ? 3.371 1.161 8.990 1.00 97.94 206 MET A N 1
ATOM 1570 C CA . MET A 1 206 ? 3.984 0.340 7.942 1.00 97.94 206 MET A CA 1
ATOM 1571 C C . MET A 1 206 ? 3.636 0.778 6.517 1.00 97.94 206 MET A C 1
ATOM 1573 O O . MET A 1 206 ? 2.560 1.292 6.242 1.00 97.94 206 MET A O 1
ATOM 1577 N N . ALA A 1 207 ? 4.542 0.469 5.590 1.00 98.12 207 ALA A N 1
ATOM 1578 C CA . ALA A 1 207 ? 4.324 0.547 4.151 1.00 98.12 207 ALA A CA 1
ATOM 1579 C C . ALA A 1 207 ? 4.869 -0.701 3.451 1.00 98.12 207 ALA A C 1
ATOM 1581 O O . ALA A 1 207 ? 5.576 -1.522 4.041 1.00 98.12 207 ALA A O 1
ATOM 1582 N N . MET A 1 208 ? 4.557 -0.835 2.164 1.00 97.00 208 MET A N 1
ATOM 1583 C CA . MET A 1 208 ? 5.019 -1.949 1.347 1.00 97.00 208 MET A CA 1
ATOM 1584 C C . MET A 1 208 ? 5.311 -1.511 -0.083 1.00 97.00 208 MET A C 1
ATOM 1586 O O . MET A 1 208 ? 4.597 -0.676 -0.645 1.00 97.00 208 MET A O 1
ATOM 1590 N N . ASP A 1 209 ? 6.358 -2.086 -0.675 1.00 95.81 209 ASP A N 1
ATOM 1591 C CA . ASP A 1 209 ? 6.664 -1.892 -2.092 1.00 95.81 209 ASP A CA 1
ATOM 1592 C C . ASP A 1 209 ? 6.052 -2.979 -2.990 1.00 95.81 209 ASP A C 1
ATOM 1594 O O . ASP A 1 209 ? 5.459 -3.953 -2.525 1.00 95.81 209 ASP A O 1
ATOM 1598 N N . ARG A 1 210 ? 6.184 -2.832 -4.314 1.00 92.12 210 ARG A N 1
ATOM 1599 C CA . ARG A 1 210 ? 5.637 -3.818 -5.266 1.00 92.12 210 ARG A CA 1
ATOM 1600 C C . ARG A 1 210 ? 6.290 -5.201 -5.183 1.00 92.12 210 ARG A C 1
ATOM 1602 O O . ARG A 1 210 ? 5.695 -6.175 -5.639 1.00 92.12 210 ARG A O 1
ATOM 1609 N N . ALA A 1 211 ? 7.494 -5.305 -4.625 1.00 92.12 211 ALA A N 1
ATOM 1610 C CA . ALA A 1 211 ? 8.150 -6.589 -4.399 1.00 92.12 211 ALA A CA 1
ATOM 1611 C C . ALA A 1 211 ? 7.651 -7.287 -3.125 1.00 92.12 211 ALA A C 1
ATOM 1613 O O . ALA A 1 211 ? 7.953 -8.459 -2.924 1.00 92.12 211 ALA A O 1
ATOM 1614 N N . GLY A 1 212 ? 6.837 -6.604 -2.314 1.00 94.88 212 GLY A N 1
ATOM 1615 C CA . GLY A 1 212 ? 6.312 -7.119 -1.057 1.00 94.88 212 GLY A CA 1
ATOM 1616 C C . GLY A 1 212 ? 7.246 -6.885 0.128 1.00 94.88 212 GLY A C 1
ATOM 1617 O O . GLY A 1 212 ? 7.010 -7.455 1.191 1.00 94.88 212 GLY A O 1
ATOM 1618 N N . ASN A 1 213 ? 8.294 -6.066 -0.025 1.00 97.06 213 ASN A N 1
ATOM 1619 C CA . ASN A 1 213 ? 9.156 -5.739 1.106 1.00 97.06 213 ASN A CA 1
ATOM 1620 C C . ASN A 1 213 ? 8.372 -4.895 2.120 1.00 97.06 213 ASN A C 1
ATOM 1622 O O . ASN A 1 213 ? 7.689 -3.941 1.740 1.00 97.06 213 ASN A O 1
ATOM 1626 N N . VAL A 1 214 ? 8.482 -5.241 3.401 1.00 98.06 214 VAL A N 1
ATOM 1627 C CA . VAL A 1 214 ? 7.781 -4.593 4.514 1.00 98.06 214 VAL A CA 1
ATOM 1628 C C . VAL A 1 214 ? 8.661 -3.495 5.099 1.00 98.06 214 VAL A C 1
ATOM 1630 O O . VAL A 1 214 ? 9.775 -3.763 5.550 1.00 98.06 214 VAL A O 1
ATOM 1633 N N . TYR A 1 215 ? 8.137 -2.273 5.131 1.00 98.56 215 TYR A N 1
ATOM 1634 C CA . TYR A 1 215 ? 8.764 -1.094 5.721 1.00 98.56 215 TYR A CA 1
ATOM 1635 C C . TYR A 1 215 ? 8.034 -0.780 7.020 1.00 98.56 215 TYR A C 1
ATOM 1637 O O . TYR A 1 215 ? 6.817 -0.632 6.996 1.00 98.56 215 TYR A O 1
ATOM 1645 N N . CYS A 1 216 ? 8.737 -0.671 8.145 1.00 98.62 216 CYS A N 1
ATOM 1646 C CA . CYS A 1 216 ? 8.098 -0.388 9.430 1.00 98.62 216 CYS A CA 1
ATOM 1647 C C . CYS A 1 216 ? 8.881 0.636 10.246 1.00 98.62 216 CYS A C 1
ATOM 1649 O O . CYS A 1 216 ? 10.105 0.537 10.383 1.00 98.62 216 CYS A O 1
ATOM 1651 N N . ALA A 1 217 ? 8.167 1.599 10.825 1.00 98.25 217 ALA A N 1
ATOM 1652 C CA . ALA A 1 217 ? 8.742 2.574 11.735 1.00 98.25 217 ALA A CA 1
ATOM 1653 C C . ALA A 1 217 ? 9.212 1.908 13.037 1.00 98.25 217 ALA A C 1
ATOM 1655 O O . ALA A 1 217 ? 8.441 1.332 13.806 1.00 98.25 217 ALA A O 1
ATOM 1656 N N . GLY A 1 218 ? 10.521 1.961 13.273 1.00 97.00 218 GLY A N 1
ATOM 1657 C CA . GLY A 1 218 ? 11.177 1.434 14.461 1.00 97.00 218 GLY A CA 1
ATOM 1658 C C . GLY A 1 218 ? 11.596 2.521 15.452 1.00 97.00 218 GLY A C 1
ATOM 1659 O O . GLY A 1 218 ? 11.209 3.681 15.330 1.00 97.00 218 GLY A O 1
ATOM 1660 N N . PRO A 1 219 ? 12.432 2.172 16.444 1.00 94.50 219 PRO A N 1
ATOM 1661 C CA . PRO A 1 219 ? 12.835 3.111 17.490 1.00 94.50 219 PRO A CA 1
ATOM 1662 C C . PRO A 1 219 ? 13.596 4.352 16.994 1.00 94.50 219 PRO A C 1
ATOM 1664 O O . PRO A 1 219 ? 13.451 5.429 17.566 1.00 94.50 219 PRO A O 1
ATOM 1667 N N . SER A 1 220 ? 14.411 4.204 15.945 1.00 95.38 220 SER A N 1
ATOM 1668 C CA . SER A 1 220 ? 15.267 5.270 15.389 1.00 95.38 220 SER A CA 1
ATOM 1669 C C . SER A 1 220 ? 15.400 5.233 13.861 1.00 95.38 220 SER A C 1
ATOM 1671 O O . SER A 1 220 ? 16.123 6.038 13.276 1.00 95.38 220 SER A O 1
ATOM 1673 N N . ALA A 1 221 ? 14.736 4.285 13.200 1.00 97.44 221 ALA A N 1
ATOM 1674 C CA . ALA A 1 221 ? 14.870 4.051 11.769 1.00 97.44 221 ALA A CA 1
ATOM 1675 C C . ALA A 1 221 ? 13.604 3.416 11.194 1.00 97.44 221 ALA A C 1
ATOM 1677 O O . ALA A 1 221 ? 12.867 2.754 11.927 1.00 97.44 221 ALA A O 1
ATOM 1678 N N . ILE A 1 222 ? 13.397 3.548 9.884 1.00 98.44 222 ILE A N 1
ATOM 1679 C CA . ILE A 1 222 ? 12.523 2.632 9.144 1.00 98.44 222 ILE A CA 1
ATOM 1680 C C . ILE A 1 222 ? 13.294 1.341 8.890 1.00 98.44 222 ILE A C 1
ATOM 1682 O O . ILE A 1 222 ? 14.390 1.377 8.333 1.00 98.44 222 ILE A O 1
ATOM 1686 N N . TRP A 1 223 ? 12.730 0.213 9.300 1.00 98.38 223 TRP A N 1
ATOM 1687 C CA . TRP A 1 223 ? 13.276 -1.118 9.061 1.00 98.38 223 TRP A CA 1
ATOM 1688 C C . TRP A 1 223 ? 12.646 -1.725 7.820 1.00 98.38 223 TRP A C 1
ATOM 1690 O O . TRP A 1 223 ? 11.442 -1.575 7.622 1.00 98.38 223 TRP A O 1
ATOM 1700 N N . ILE A 1 224 ? 13.457 -2.391 6.998 1.00 98.19 224 ILE A N 1
ATOM 1701 C CA . ILE A 1 224 ? 13.023 -2.913 5.704 1.00 98.19 224 ILE A CA 1
ATOM 1702 C C . ILE A 1 224 ? 13.339 -4.400 5.632 1.00 98.19 224 ILE A C 1
ATOM 1704 O O . ILE A 1 224 ? 14.510 -4.782 5.633 1.00 98.19 224 ILE A O 1
ATOM 1708 N N . TRP A 1 225 ? 12.309 -5.234 5.530 1.00 97.50 225 TRP A N 1
ATOM 1709 C CA . TRP A 1 225 ? 12.451 -6.682 5.389 1.00 97.50 225 TRP A CA 1
ATOM 1710 C C . TRP A 1 225 ? 11.876 -7.170 4.067 1.00 97.50 225 TRP A C 1
ATOM 1712 O O . TRP A 1 225 ? 10.878 -6.650 3.583 1.00 97.50 225 TRP A O 1
ATOM 1722 N N . SER A 1 226 ? 12.492 -8.204 3.507 1.00 95.25 226 SER A N 1
ATOM 1723 C CA . SER A 1 226 ? 11.895 -8.995 2.428 1.00 95.25 226 SER A CA 1
ATOM 1724 C C . SER A 1 226 ? 10.618 -9.716 2.891 1.00 95.25 226 SER A C 1
ATOM 1726 O O . SER A 1 226 ? 10.431 -9.888 4.102 1.00 95.25 226 SER A O 1
ATOM 1728 N N . PRO A 1 227 ? 9.774 -10.202 1.963 1.00 92.19 227 PRO A N 1
ATOM 1729 C CA . PRO A 1 227 ? 8.622 -11.045 2.284 1.00 92.19 227 PRO A CA 1
ATOM 1730 C C . PRO A 1 227 ? 8.914 -12.238 3.211 1.00 92.19 227 PRO A C 1
ATOM 1732 O O . PRO A 1 227 ? 8.073 -12.550 4.053 1.00 92.19 227 PRO A O 1
ATOM 1735 N N . SER A 1 228 ? 10.086 -12.879 3.108 1.00 91.81 228 SER A N 1
ATOM 1736 C CA . SER A 1 228 ? 10.516 -13.976 4.001 1.00 91.81 228 SER A CA 1
ATOM 1737 C C . SER A 1 228 ? 11.094 -13.524 5.343 1.00 91.81 228 SER A C 1
ATOM 1739 O O . SER A 1 228 ? 11.511 -14.364 6.137 1.00 91.81 228 SER A O 1
ATOM 1741 N N . GLY A 1 229 ? 11.164 -12.219 5.614 1.00 94.56 229 GLY A N 1
ATOM 1742 C CA . GLY A 1 229 ? 11.676 -11.704 6.885 1.00 94.56 229 GLY A CA 1
ATOM 1743 C C . GLY A 1 229 ? 13.180 -11.437 6.924 1.00 94.56 229 GLY A C 1
ATOM 1744 O O . GLY A 1 229 ? 13.701 -10.991 7.948 1.00 94.56 229 GLY A O 1
ATOM 1745 N N . LYS A 1 230 ? 13.909 -11.632 5.817 1.00 95.00 230 LYS A N 1
ATOM 1746 C CA . LYS A 1 230 ? 15.314 -11.198 5.731 1.00 95.00 230 LYS A CA 1
ATOM 1747 C C . LYS A 1 230 ? 15.391 -9.673 5.806 1.00 95.00 230 LYS A C 1
ATOM 1749 O O . LYS A 1 230 ? 14.788 -8.992 4.978 1.00 95.00 230 LYS A O 1
ATOM 1754 N N . LEU A 1 231 ? 16.163 -9.145 6.758 1.00 96.50 231 LEU A N 1
ATOM 1755 C CA . LEU A 1 231 ? 16.455 -7.713 6.858 1.00 96.50 231 LEU A CA 1
ATOM 1756 C C . LEU A 1 231 ? 17.270 -7.265 5.637 1.00 96.50 231 LEU A C 1
ATOM 1758 O O . LEU A 1 231 ? 18.344 -7.806 5.372 1.00 96.50 231 LEU A O 1
ATOM 1762 N N . LEU A 1 232 ? 16.745 -6.289 4.902 1.00 95.69 232 LEU A N 1
ATOM 1763 C CA . LEU A 1 232 ? 17.357 -5.740 3.695 1.00 95.69 232 LEU A CA 1
ATOM 1764 C C . LEU A 1 232 ? 18.138 -4.465 3.996 1.00 95.69 232 LEU A C 1
ATOM 1766 O O . LEU A 1 232 ? 19.262 -4.311 3.525 1.00 95.69 232 LEU A O 1
ATOM 1770 N N . ASP A 1 233 ? 17.544 -3.547 4.762 1.00 96.69 233 ASP A N 1
ATOM 1771 C CA . ASP A 1 233 ? 18.178 -2.274 5.101 1.00 96.69 233 ASP A CA 1
ATOM 1772 C C . ASP A 1 233 ? 17.468 -1.555 6.272 1.00 96.69 233 ASP A C 1
ATOM 1774 O O . ASP A 1 233 ? 16.405 -1.981 6.737 1.00 96.69 233 ASP A O 1
ATOM 1778 N N . LYS A 1 234 ? 18.051 -0.446 6.744 1.00 97.25 234 LYS A N 1
ATOM 1779 C CA . LYS A 1 234 ? 17.447 0.502 7.694 1.00 97.25 234 LYS A CA 1
ATOM 1780 C C . LYS A 1 234 ? 17.657 1.951 7.232 1.00 97.25 234 LYS A C 1
ATOM 1782 O O . LYS A 1 234 ? 18.771 2.341 6.881 1.00 97.25 234 LYS A O 1
ATOM 1787 N N . ILE A 1 235 ? 16.625 2.790 7.284 1.00 98.06 235 ILE A N 1
ATOM 1788 C CA . ILE A 1 235 ? 16.735 4.240 7.035 1.00 98.06 235 ILE A CA 1
ATOM 1789 C C . ILE A 1 235 ? 16.756 4.954 8.385 1.00 98.06 235 ILE A C 1
ATOM 1791 O O . ILE A 1 235 ? 15.706 5.119 9.001 1.00 98.06 235 ILE A O 1
ATOM 1795 N N . THR A 1 236 ? 17.936 5.355 8.859 1.00 97.31 236 THR A N 1
ATOM 1796 C CA . THR A 1 236 ? 18.075 6.124 10.105 1.00 97.31 236 THR A CA 1
ATOM 1797 C C . THR A 1 236 ? 17.386 7.478 9.979 1.00 97.31 236 THR A C 1
ATOM 1799 O O . THR A 1 236 ? 17.618 8.207 9.015 1.00 97.31 236 THR A O 1
ATOM 1802 N N . CYS A 1 237 ? 16.568 7.826 10.969 1.00 96.69 237 CYS A N 1
ATOM 1803 C CA . CYS A 1 237 ? 15.842 9.089 11.008 1.00 96.69 237 CYS A CA 1
ATOM 1804 C C . CYS A 1 237 ? 16.439 10.023 12.079 1.00 96.69 237 CYS A C 1
ATOM 1806 O O . CYS A 1 237 ? 16.834 9.546 13.144 1.00 96.69 237 CYS A O 1
ATOM 1808 N N . PRO A 1 238 ? 16.473 11.352 11.852 1.00 94.94 238 PRO A N 1
ATOM 1809 C CA . PRO A 1 238 ? 16.969 12.317 12.843 1.00 94.94 238 PRO A CA 1
ATOM 1810 C C . PRO A 1 238 ? 16.136 12.357 14.129 1.00 94.94 238 PRO A C 1
ATOM 1812 O O . PRO A 1 238 ? 16.628 12.703 15.197 1.00 94.94 238 PRO A O 1
ATOM 1815 N N . THR A 1 239 ? 14.856 12.006 14.017 1.00 94.94 239 THR A N 1
ATOM 1816 C CA . THR A 1 239 ? 13.914 11.872 15.129 1.00 94.94 239 THR A CA 1
ATOM 1817 C C . THR A 1 239 ? 13.182 10.546 14.995 1.00 94.94 239 THR A C 1
ATOM 1819 O O . THR A 1 239 ? 13.195 9.940 13.922 1.00 94.94 239 THR A O 1
ATOM 1822 N N . LYS A 1 240 ? 12.548 10.084 16.079 1.00 95.38 240 LYS A N 1
ATOM 1823 C CA . LYS A 1 240 ? 11.816 8.815 16.077 1.00 95.38 240 LYS A CA 1
ATOM 1824 C C . LYS A 1 240 ? 10.775 8.807 14.938 1.00 95.38 240 LYS A C 1
ATOM 1826 O O . LYS A 1 240 ? 9.874 9.653 14.975 1.00 95.38 240 LYS A O 1
ATOM 1831 N N . PRO A 1 241 ? 10.877 7.882 13.964 1.00 97.56 241 PRO A N 1
ATOM 1832 C CA . PRO A 1 241 ? 9.855 7.718 12.943 1.00 97.56 241 PRO A CA 1
ATOM 1833 C C . PRO A 1 241 ? 8.589 7.122 13.561 1.00 97.56 241 PRO A C 1
ATOM 1835 O O . PRO A 1 241 ? 8.656 6.377 14.541 1.00 97.56 241 PRO A O 1
ATOM 1838 N N . ILE A 1 242 ? 7.443 7.469 12.987 1.00 97.38 242 ILE A N 1
ATOM 1839 C CA . ILE A 1 242 ? 6.121 7.070 13.476 1.00 97.38 242 ILE A CA 1
ATOM 1840 C C . ILE A 1 242 ? 5.399 6.250 12.405 1.00 97.38 242 ILE A C 1
ATOM 1842 O O . ILE A 1 242 ? 4.932 5.154 12.688 1.00 97.38 242 ILE A O 1
ATOM 1846 N N . ASN A 1 243 ? 5.375 6.719 11.157 1.00 98.38 243 ASN A N 1
ATOM 1847 C CA . ASN A 1 243 ? 4.699 6.025 10.062 1.00 98.38 243 ASN A CA 1
ATOM 1848 C C . ASN A 1 243 ? 5.396 6.328 8.719 1.00 98.38 243 ASN A C 1
ATOM 1850 O O . ASN A 1 243 ? 6.304 7.165 8.644 1.00 98.38 243 ASN A O 1
ATOM 1854 N N . CYS A 1 244 ? 5.025 5.626 7.649 1.00 98.62 244 CYS A N 1
ATOM 1855 C CA . CYS A 1 244 ? 5.571 5.857 6.317 1.00 98.62 244 CYS A CA 1
ATOM 1856 C C . CYS A 1 244 ? 4.603 5.440 5.204 1.00 98.62 244 CYS A C 1
ATOM 1858 O O . CYS A 1 244 ? 3.725 4.613 5.406 1.00 98.62 244 CYS A O 1
ATOM 1860 N N . THR A 1 245 ? 4.767 6.011 4.011 1.00 98.62 245 THR A N 1
ATOM 1861 C CA . THR A 1 245 ? 3.974 5.652 2.827 1.00 98.62 245 THR A CA 1
ATOM 1862 C C . THR A 1 245 ? 4.742 5.951 1.542 1.00 98.62 245 THR A C 1
ATOM 1864 O O . THR A 1 245 ? 5.583 6.852 1.507 1.00 98.62 245 THR A O 1
ATOM 1867 N N . PHE A 1 246 ? 4.468 5.208 0.471 1.00 98.19 246 PHE A N 1
ATOM 1868 C CA . PHE A 1 246 ? 5.060 5.480 -0.838 1.00 98.19 246 PHE A CA 1
ATOM 1869 C C . PHE A 1 246 ? 4.271 6.550 -1.596 1.00 98.19 246 PHE A C 1
ATOM 1871 O O . PHE A 1 246 ? 3.045 6.561 -1.563 1.00 98.19 246 PHE A O 1
ATOM 1878 N N . GLY A 1 247 ? 4.966 7.402 -2.346 1.00 96.38 247 GLY A N 1
ATOM 1879 C CA . GLY A 1 247 ? 4.357 8.419 -3.199 1.00 96.38 247 GLY A CA 1
ATOM 1880 C C . GLY A 1 247 ? 5.305 8.946 -4.275 1.00 96.38 247 GLY A C 1
ATOM 1881 O O . GLY A 1 247 ? 6.299 8.300 -4.607 1.00 96.38 247 GLY A O 1
ATOM 1882 N N . ASP A 1 248 ? 4.994 10.145 -4.776 1.00 94.50 248 ASP A N 1
ATOM 1883 C CA . ASP A 1 248 ? 5.480 10.732 -6.035 1.00 94.50 248 ASP A CA 1
ATOM 1884 C C . ASP A 1 248 ? 4.930 10.032 -7.303 1.00 94.50 248 ASP A C 1
ATOM 1886 O O . ASP A 1 248 ? 4.490 8.885 -7.246 1.00 94.50 248 ASP A O 1
ATOM 1890 N N . PRO A 1 249 ? 4.919 10.700 -8.479 1.00 88.06 249 PRO A N 1
ATOM 1891 C CA . PRO A 1 249 ? 4.366 10.129 -9.718 1.00 88.06 249 PRO A CA 1
ATOM 1892 C C . PRO A 1 249 ? 5.040 8.842 -10.221 1.00 88.06 249 PRO A C 1
ATOM 1894 O O . PRO A 1 249 ? 4.506 8.167 -11.103 1.00 88.06 249 PRO A O 1
ATOM 1897 N N . ASP A 1 250 ? 6.236 8.530 -9.724 1.00 89.56 250 ASP A N 1
ATOM 1898 C CA . ASP A 1 250 ? 6.949 7.281 -9.997 1.00 89.56 250 ASP A CA 1
ATOM 1899 C C . ASP A 1 250 ? 6.840 6.253 -8.863 1.00 89.56 250 ASP A C 1
ATOM 1901 O O . ASP A 1 250 ? 7.381 5.155 -8.976 1.00 89.56 250 ASP A O 1
ATOM 1905 N N . MET A 1 251 ? 6.136 6.600 -7.780 1.00 93.75 251 MET A N 1
ATOM 1906 C CA . MET A 1 251 ? 5.986 5.809 -6.561 1.00 93.75 251 MET A CA 1
ATOM 1907 C C . MET A 1 251 ? 7.314 5.441 -5.879 1.00 93.75 251 MET A C 1
ATOM 1909 O O . MET A 1 251 ? 7.355 4.486 -5.111 1.00 93.75 251 MET A O 1
ATOM 1913 N N . ARG A 1 252 ? 8.418 6.150 -6.142 1.00 94.69 252 ARG A N 1
ATOM 1914 C CA . ARG A 1 252 ? 9.762 5.818 -5.616 1.00 94.69 252 ARG A CA 1
ATOM 1915 C C . ARG A 1 252 ? 10.220 6.700 -4.463 1.00 94.69 252 ARG A C 1
ATOM 1917 O O . ARG A 1 252 ? 11.402 6.719 -4.121 1.00 94.69 252 ARG A O 1
ATOM 1924 N N . SER A 1 253 ? 9.302 7.440 -3.863 1.00 97.62 253 SER A N 1
ATOM 1925 C CA . SER A 1 253 ? 9.568 8.187 -2.641 1.00 97.62 253 SER A CA 1
ATOM 1926 C C . SER A 1 253 ? 8.883 7.505 -1.476 1.00 97.62 253 SER A C 1
ATOM 1928 O O . SER A 1 253 ? 7.662 7.380 -1.484 1.00 97.62 253 SER A O 1
ATOM 1930 N N . LEU A 1 254 ? 9.653 7.104 -0.468 1.00 98.69 254 LEU A N 1
ATOM 1931 C CA . LEU A 1 254 ? 9.115 6.760 0.838 1.00 98.69 254 LEU A CA 1
ATOM 1932 C C . LEU A 1 254 ? 9.026 8.047 1.661 1.00 98.69 254 LEU A C 1
ATOM 1934 O O . LEU A 1 254 ? 10.044 8.619 2.061 1.00 98.69 254 LEU A O 1
ATOM 1938 N N . TYR A 1 255 ? 7.806 8.516 1.885 1.00 98.75 255 TYR A N 1
ATOM 1939 C CA . TYR A 1 255 ? 7.527 9.580 2.837 1.00 98.75 255 TYR A CA 1
ATOM 1940 C C . TYR A 1 255 ? 7.482 8.998 4.240 1.00 98.75 255 TYR A C 1
ATOM 1942 O O . TYR A 1 255 ? 6.892 7.942 4.455 1.00 98.75 255 TYR A O 1
ATOM 1950 N N . ILE A 1 256 ? 8.104 9.689 5.187 1.00 98.81 256 ILE A N 1
ATOM 1951 C CA . ILE A 1 256 ? 8.221 9.255 6.577 1.00 98.81 256 ILE A CA 1
ATOM 1952 C C . ILE A 1 256 ? 7.682 10.373 7.459 1.00 98.81 256 ILE A C 1
ATOM 1954 O O . ILE A 1 256 ? 8.168 11.503 7.382 1.00 98.81 256 ILE A O 1
ATOM 1958 N N . THR A 1 257 ? 6.704 10.061 8.303 1.00 98.56 257 THR A N 1
ATOM 1959 C CA . THR A 1 257 ? 6.330 10.922 9.425 1.00 98.56 257 THR A CA 1
ATOM 1960 C C . THR A 1 257 ? 7.185 10.552 10.629 1.00 98.56 257 THR A C 1
ATOM 1962 O O . THR A 1 257 ? 7.428 9.380 10.921 1.00 98.56 257 THR A O 1
ATOM 1965 N N . ALA A 1 258 ? 7.680 11.560 11.329 1.00 96.81 258 ALA A N 1
ATOM 1966 C CA . ALA A 1 258 ? 8.492 11.412 12.522 1.00 96.81 258 ALA A CA 1
ATOM 1967 C C . ALA A 1 258 ? 8.131 12.507 13.530 1.00 96.81 258 ALA A C 1
ATOM 1969 O O . ALA A 1 258 ? 7.458 13.482 13.195 1.00 96.81 258 ALA A O 1
ATOM 1970 N N . ALA A 1 259 ? 8.626 12.389 14.764 1.00 89.56 259 ALA A N 1
ATOM 1971 C CA . ALA A 1 259 ? 8.396 13.409 15.791 1.00 89.56 259 ALA A CA 1
ATOM 1972 C C . ALA A 1 259 ? 8.843 14.825 15.357 1.00 89.56 259 ALA A C 1
ATOM 1974 O O . ALA A 1 259 ? 8.282 15.807 15.826 1.00 89.56 259 ALA A O 1
ATOM 1975 N N . GLY A 1 260 ? 9.827 14.931 14.455 1.00 85.75 260 GLY A N 1
ATOM 1976 C CA . GLY A 1 260 ? 10.293 16.191 13.866 1.00 85.75 260 GLY A CA 1
ATOM 1977 C C . GLY A 1 260 ? 9.618 16.607 12.550 1.00 85.75 260 GLY A C 1
ATOM 1978 O O . GLY A 1 260 ? 10.187 17.436 11.847 1.00 85.75 260 GLY A O 1
ATOM 1979 N N . GLY A 1 261 ? 8.473 16.022 12.179 1.00 95.75 261 GLY A N 1
ATOM 1980 C CA . GLY A 1 261 ? 7.719 16.373 10.971 1.00 95.75 261 GLY A CA 1
ATOM 1981 C C . GLY A 1 261 ? 7.797 15.323 9.862 1.00 95.75 261 GLY A C 1
ATOM 1982 O O . GLY A 1 261 ? 7.745 14.124 10.132 1.00 95.75 261 GLY A O 1
ATOM 1983 N N . ILE A 1 262 ? 7.889 15.766 8.607 1.00 98.12 262 ILE A N 1
ATOM 1984 C CA . ILE A 1 262 ? 7.887 14.887 7.430 1.00 98.12 262 ILE A CA 1
ATOM 1985 C C . ILE A 1 262 ? 9.223 14.886 6.689 1.00 98.12 262 ILE A C 1
ATOM 1987 O O . ILE A 1 262 ? 9.854 15.923 6.477 1.00 98.12 262 ILE A O 1
ATOM 1991 N N . TYR A 1 263 ? 9.614 13.696 6.245 1.00 98.62 263 TYR A N 1
ATOM 1992 C CA . TYR A 1 263 ? 10.838 13.429 5.501 1.00 98.62 263 TYR A CA 1
ATOM 1993 C C . TYR A 1 263 ? 10.528 12.631 4.234 1.00 98.62 263 TYR A C 1
ATOM 1995 O O . TYR A 1 263 ? 9.471 12.005 4.123 1.00 98.62 263 TYR A O 1
ATOM 2003 N N . ARG A 1 264 ? 11.463 12.622 3.285 1.00 98.56 264 ARG A N 1
ATOM 2004 C CA . ARG A 1 264 ? 11.383 11.841 2.051 1.00 98.56 264 ARG A CA 1
ATOM 2005 C C . ARG A 1 264 ? 12.702 11.141 1.763 1.00 98.56 264 ARG A C 1
ATOM 2007 O O . ARG A 1 264 ? 13.740 11.788 1.670 1.00 98.56 264 ARG A O 1
ATOM 2014 N N . GLN A 1 265 ? 12.644 9.827 1.574 1.00 98.56 265 GLN A N 1
ATOM 2015 C CA . GLN A 1 265 ? 13.759 9.009 1.102 1.00 98.56 265 GLN A CA 1
ATOM 2016 C C . GLN A 1 265 ? 13.444 8.486 -0.298 1.00 98.56 265 GLN A C 1
ATOM 2018 O O . GLN A 1 265 ? 12.359 7.952 -0.538 1.00 98.56 265 GLN A O 1
ATOM 2023 N N . ARG A 1 266 ? 14.393 8.614 -1.228 1.00 97.62 266 ARG A N 1
ATOM 2024 C CA . ARG A 1 266 ? 14.281 7.962 -2.536 1.00 97.62 266 ARG A CA 1
ATOM 2025 C C . ARG A 1 266 ? 14.620 6.483 -2.432 1.00 97.62 266 ARG A C 1
ATOM 2027 O O . ARG A 1 266 ? 15.490 6.076 -1.658 1.00 97.62 266 ARG A O 1
ATOM 2034 N N . MET A 1 267 ? 13.905 5.695 -3.221 1.00 96.31 267 MET A N 1
ATOM 2035 C CA . MET A 1 267 ? 13.934 4.239 -3.207 1.00 96.31 267 MET A CA 1
ATOM 2036 C C . MET A 1 267 ? 14.254 3.713 -4.606 1.00 96.31 267 MET A C 1
ATOM 2038 O O . MET A 1 267 ? 13.868 4.309 -5.614 1.00 96.31 267 MET A O 1
ATOM 2042 N N . LYS A 1 268 ? 14.939 2.569 -4.671 1.00 92.25 268 LYS A N 1
ATOM 2043 C CA . LYS A 1 268 ? 15.235 1.870 -5.931 1.00 92.25 268 LYS A CA 1
ATOM 2044 C C . LYS A 1 268 ? 14.018 1.110 -6.455 1.00 92.25 268 LYS A C 1
ATOM 2046 O O . LYS A 1 268 ? 13.821 1.010 -7.661 1.00 92.25 268 LYS A O 1
ATOM 2051 N N . ILE A 1 269 ? 13.184 0.616 -5.540 1.00 91.56 269 ILE A N 1
ATOM 2052 C CA . ILE A 1 269 ? 11.933 -0.073 -5.850 1.00 91.56 269 ILE A CA 1
ATOM 2053 C C . ILE A 1 269 ? 10.769 0.868 -5.556 1.00 91.56 269 ILE A C 1
ATOM 2055 O O . ILE A 1 269 ? 10.695 1.503 -4.506 1.00 91.56 269 ILE A O 1
ATOM 2059 N N . SER A 1 270 ? 9.852 0.961 -6.509 1.00 92.62 270 SER A N 1
ATOM 2060 C CA . SER A 1 270 ? 8.618 1.728 -6.375 1.00 92.62 270 SER A CA 1
ATOM 2061 C C . SER A 1 270 ? 7.570 1.010 -5.528 1.00 92.62 270 SER A C 1
ATOM 2063 O O . SER A 1 270 ? 7.368 -0.203 -5.647 1.00 92.62 270 SER A O 1
ATOM 2065 N N . GLY A 1 271 ? 6.816 1.799 -4.772 1.00 93.25 271 GLY A N 1
ATOM 2066 C CA . GLY A 1 271 ? 5.560 1.413 -4.156 1.00 93.25 271 GLY A CA 1
ATOM 2067 C C . GLY A 1 271 ? 4.474 1.034 -5.162 1.00 93.25 271 GLY A C 1
ATOM 2068 O O . GLY A 1 271 ? 4.684 0.988 -6.385 1.00 93.25 271 GLY A O 1
ATOM 2069 N N . ARG A 1 272 ? 3.288 0.776 -4.614 1.00 86.38 272 ARG A N 1
ATOM 2070 C CA . ARG A 1 272 ? 2.060 0.548 -5.376 1.00 86.38 272 ARG A CA 1
ATOM 2071 C C . ARG A 1 272 ? 1.259 1.835 -5.449 1.00 86.38 272 ARG A C 1
ATOM 2073 O O . ARG A 1 272 ? 1.032 2.466 -4.418 1.00 86.38 272 ARG A O 1
ATOM 2080 N N . SER A 1 273 ? 0.823 2.218 -6.645 1.00 83.38 273 SER A N 1
ATOM 2081 C CA . SER A 1 273 ? -0.140 3.307 -6.747 1.00 83.38 273 SER A CA 1
ATOM 2082 C C . SER A 1 273 ? -1.458 2.890 -6.083 1.00 83.38 273 SER A C 1
ATOM 2084 O O . SER A 1 273 ? -1.873 1.735 -6.224 1.00 83.38 273 SER A O 1
ATOM 2086 N N . PRO A 1 274 ? -2.121 3.800 -5.350 1.00 81.75 274 PRO A N 1
ATOM 2087 C CA . PRO A 1 274 ? -3.432 3.509 -4.785 1.00 81.75 274 PRO A CA 1
ATOM 2088 C C . PRO A 1 274 ? -4.428 3.220 -5.914 1.00 81.75 274 PRO A C 1
ATOM 2090 O O . PRO A 1 274 ? -4.352 3.830 -6.987 1.00 81.75 274 PRO A O 1
ATOM 2093 N N . LEU A 1 275 ? -5.393 2.324 -5.683 1.00 72.25 275 LEU A N 1
ATOM 2094 C CA . LEU A 1 275 ? -6.415 2.056 -6.692 1.00 72.25 275 LEU A CA 1
ATOM 2095 C C . LEU A 1 275 ? -7.307 3.293 -6.832 1.00 72.25 275 LEU A C 1
ATOM 2097 O O . LEU A 1 275 ? -8.052 3.658 -5.925 1.00 72.25 275 LEU A O 1
ATOM 2101 N N . GLN A 1 276 ? -7.257 3.937 -7.996 1.00 65.25 276 GLN A N 1
ATOM 2102 C CA . GLN A 1 276 ? -8.123 5.082 -8.303 1.00 65.25 276 GLN A CA 1
ATOM 2103 C C . GLN A 1 276 ? -9.530 4.662 -8.747 1.00 65.25 276 GLN A C 1
ATOM 2105 O O . GLN A 1 276 ? -10.438 5.489 -8.821 1.00 65.25 276 GLN A O 1
ATOM 2110 N N . ALA A 1 277 ? -9.721 3.377 -9.047 1.00 59.69 277 ALA A N 1
ATOM 2111 C CA . ALA A 1 277 ? -10.992 2.812 -9.463 1.00 59.69 277 ALA A CA 1
ATOM 2112 C C . ALA A 1 277 ? -12.028 2.940 -8.340 1.00 59.69 277 ALA A C 1
ATOM 2114 O O . ALA A 1 277 ? -11.950 2.212 -7.349 1.00 59.69 277 ALA A O 1
ATOM 2115 N N . SER A 1 278 ? -13.019 3.822 -8.488 1.00 54.38 278 SER A N 1
ATOM 2116 C CA . SER A 1 278 ? -14.146 3.843 -7.558 1.00 54.38 278 SER A CA 1
ATOM 2117 C C . SER A 1 278 ? -14.923 2.536 -7.711 1.00 54.38 278 SER A C 1
ATOM 2119 O O . SER A 1 278 ? -15.595 2.329 -8.728 1.00 54.38 278 SER A O 1
ATOM 2121 N N . LEU A 1 279 ? -14.850 1.657 -6.714 1.00 54.41 279 LEU A N 1
ATOM 2122 C CA . LEU A 1 279 ? -15.915 0.684 -6.517 1.00 54.41 279 LEU A CA 1
ATOM 2123 C C . LEU A 1 279 ? -17.216 1.473 -6.351 1.00 54.41 279 LEU A C 1
ATOM 2125 O O . LEU A 1 279 ? -17.243 2.497 -5.660 1.00 54.41 279 LEU A O 1
ATOM 2129 N N . GLN A 1 280 ? -18.296 1.016 -6.983 1.00 49.69 280 GLN A N 1
ATOM 2130 C CA . GLN A 1 280 ? -19.638 1.490 -6.650 1.00 49.69 280 GLN A CA 1
ATOM 2131 C C . GLN A 1 280 ? -20.009 0.923 -5.274 1.00 49.69 280 GLN A C 1
ATOM 2133 O O . GLN A 1 280 ? -20.831 0.023 -5.165 1.00 49.69 280 GLN A O 1
ATOM 2138 N N . LEU A 1 281 ? -19.340 1.396 -4.224 1.00 45.47 281 LEU A N 1
ATOM 2139 C CA . LEU A 1 281 ? -19.711 1.100 -2.850 1.00 45.47 281 LEU A CA 1
ATOM 2140 C C . LEU A 1 281 ? -21.044 1.802 -2.610 1.00 45.47 281 LEU A C 1
ATOM 2142 O O . LEU A 1 281 ? -21.152 3.012 -2.848 1.00 45.47 281 LEU A O 1
ATOM 2146 N N . THR A 1 282 ? -22.052 1.032 -2.208 1.00 37.22 282 THR A N 1
ATOM 2147 C CA . THR A 1 282 ? -23.403 1.510 -1.912 1.00 37.22 282 THR A CA 1
ATOM 2148 C C . THR A 1 282 ? -23.314 2.778 -1.060 1.00 37.22 282 THR A C 1
ATOM 2150 O O . THR A 1 282 ? -22.637 2.764 -0.032 1.00 37.22 282 THR A O 1
ATOM 2153 N N . PRO A 1 283 ? -23.921 3.905 -1.470 1.00 39.78 283 PRO A N 1
ATOM 2154 C CA . PRO A 1 283 ? -23.894 5.098 -0.644 1.00 39.78 283 PRO A CA 1
ATOM 2155 C C . PRO A 1 283 ? -24.707 4.850 0.626 1.00 39.78 283 PRO A C 1
ATOM 2157 O O . PRO A 1 283 ? -25.876 4.462 0.536 1.00 39.78 283 PRO A O 1
ATOM 2160 N N . VAL A 1 284 ? -24.127 5.165 1.785 1.00 38.00 284 VAL A N 1
ATOM 2161 C CA . VAL A 1 284 ? -24.918 5.706 2.892 1.00 38.00 284 VAL A CA 1
ATOM 2162 C C . VAL A 1 284 ? -25.489 7.023 2.355 1.00 38.00 284 VAL A C 1
ATOM 2164 O O . VAL A 1 284 ? -24.770 7.995 2.163 1.00 38.00 284 VAL A O 1
ATOM 2167 N N . GLU A 1 285 ? -26.767 6.967 1.981 1.00 34.00 285 GLU A N 1
ATOM 2168 C CA . GLU A 1 285 ? -27.584 8.008 1.347 1.00 34.00 285 GLU A CA 1
ATOM 2169 C C . GLU A 1 285 ? -27.220 8.445 -0.088 1.00 34.00 285 GLU A C 1
ATOM 2171 O O . GLU A 1 285 ? -26.132 8.905 -0.426 1.00 34.00 285 GLU A O 1
ATOM 2176 N N . LYS A 1 286 ? -28.225 8.352 -0.970 1.00 32.34 286 LYS A N 1
ATOM 2177 C CA . LYS A 1 286 ? -28.191 8.811 -2.365 1.00 32.34 286 LYS A CA 1
ATOM 2178 C C . LYS A 1 286 ? -28.086 10.342 -2.435 1.00 32.34 286 LYS A C 1
ATOM 2180 O O . LYS A 1 286 ? -29.091 11.025 -2.637 1.00 32.34 286 LYS A O 1
ATOM 2185 N N . THR A 1 287 ? -26.886 10.905 -2.361 1.00 30.95 287 THR A N 1
ATOM 2186 C CA . THR A 1 287 ? -26.652 12.297 -2.764 1.00 30.95 287 THR A CA 1
ATOM 2187 C C . THR A 1 287 ? -26.599 12.394 -4.291 1.00 30.95 287 THR A C 1
ATOM 2189 O O . THR A 1 287 ? -25.669 11.947 -4.959 1.00 30.95 287 THR A O 1
ATOM 21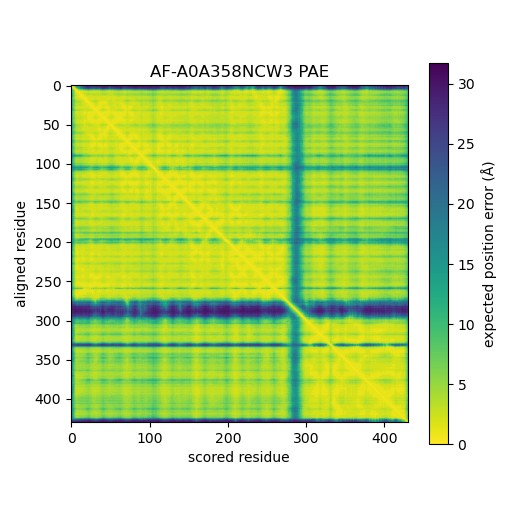92 N N . LYS A 1 288 ? -27.647 12.990 -4.875 1.00 33.31 288 LYS A N 1
ATOM 2193 C CA . LYS A 1 288 ? -27.718 13.359 -6.296 1.00 33.31 288 LYS A CA 1
ATOM 2194 C C . LYS A 1 288 ? -26.643 14.405 -6.615 1.00 33.31 288 LYS A C 1
ATOM 2196 O O . LYS A 1 288 ? -26.900 15.600 -6.523 1.00 33.31 288 LYS A O 1
ATOM 2201 N N . THR A 1 289 ? -25.453 13.980 -7.026 1.00 33.50 289 THR A N 1
ATOM 2202 C CA . THR A 1 289 ? -24.487 14.867 -7.687 1.00 33.50 289 THR A CA 1
ATOM 2203 C C . THR A 1 289 ? -24.569 14.668 -9.198 1.00 33.50 289 THR A C 1
ATOM 2205 O O . THR A 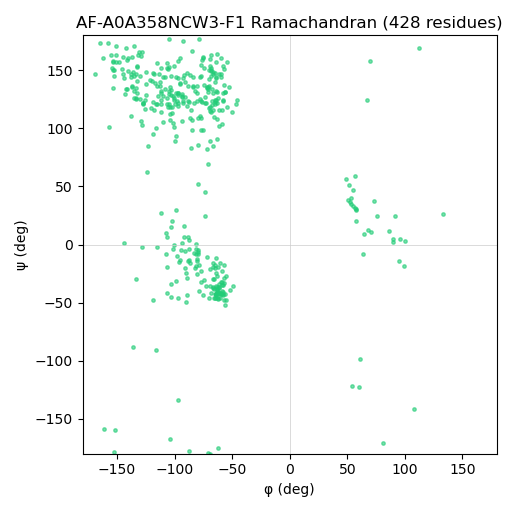1 289 ? -23.953 13.794 -9.799 1.00 33.50 289 THR A O 1
ATOM 2208 N N . THR A 1 290 ? -25.382 15.503 -9.841 1.00 35.47 290 THR A N 1
ATOM 2209 C CA . THR A 1 290 ? -25.454 15.655 -11.298 1.00 35.47 290 THR A CA 1
ATOM 2210 C C . THR A 1 290 ? -24.211 16.378 -11.815 1.00 35.47 290 THR A C 1
ATOM 2212 O O . THR A 1 290 ? -24.238 17.578 -12.073 1.00 35.47 290 THR A O 1
ATOM 2215 N N . ARG A 1 291 ? -23.108 15.651 -12.005 1.00 41.00 291 ARG A N 1
ATOM 2216 C CA . ARG A 1 291 ? -22.119 16.010 -13.031 1.00 41.00 291 ARG A CA 1
ATOM 2217 C C . ARG A 1 291 ? -22.372 15.084 -14.213 1.00 41.00 291 ARG A C 1
ATOM 2219 O O . ARG A 1 291 ? -22.059 13.900 -14.135 1.00 41.00 291 ARG A O 1
ATOM 2226 N N . GLN A 1 292 ? -22.990 15.596 -15.279 1.00 37.69 292 GLN A N 1
ATOM 2227 C CA . GLN A 1 292 ? -23.054 14.870 -16.549 1.00 37.69 292 GLN A CA 1
ATOM 2228 C C . GLN A 1 292 ? -21.610 14.611 -16.994 1.00 37.69 292 GLN A C 1
ATOM 2230 O O . GLN A 1 292 ? -20.911 15.534 -17.404 1.00 37.69 292 GLN A O 1
ATOM 2235 N N . GLN A 1 293 ? -21.134 13.375 -16.832 1.00 48.03 293 GLN A N 1
ATOM 2236 C CA . GLN A 1 293 ? -19.887 12.948 -17.454 1.00 48.03 293 GLN A CA 1
ATOM 2237 C C . GLN A 1 293 ? -20.079 13.036 -18.965 1.00 48.03 293 GLN A C 1
ATOM 2239 O O . GLN A 1 293 ? -21.031 12.465 -19.504 1.00 48.03 293 GLN A O 1
ATOM 2244 N N . ASP A 1 294 ? -19.182 13.754 -19.637 1.00 51.97 294 ASP A N 1
ATOM 2245 C CA . ASP A 1 294 ? -19.099 13.709 -21.087 1.00 51.97 294 ASP A CA 1
ATOM 2246 C C . ASP A 1 294 ? -18.835 12.257 -21.510 1.00 51.97 294 ASP A C 1
ATOM 2248 O O . ASP A 1 294 ? -17.808 11.667 -21.168 1.00 51.97 294 ASP A O 1
ATOM 2252 N N . ARG A 1 295 ? -19.792 11.667 -22.235 1.00 58.31 295 ARG A N 1
ATOM 2253 C CA . ARG A 1 295 ? -19.726 10.275 -22.704 1.00 58.31 295 ARG A CA 1
ATOM 2254 C C . ARG A 1 295 ? -18.576 10.041 -23.692 1.00 58.31 295 ARG A C 1
ATOM 2256 O O . ARG A 1 295 ? -18.290 8.883 -23.991 1.00 58.31 295 ARG A O 1
ATOM 2263 N N . SER A 1 296 ? -17.942 11.102 -24.199 1.00 62.50 296 SER A N 1
ATOM 2264 C CA . SER A 1 296 ? -16.792 11.019 -25.101 1.00 62.50 296 SER A CA 1
ATOM 2265 C C . SER A 1 296 ? -15.476 10.671 -24.389 1.00 62.50 296 SER A C 1
ATOM 2267 O O . SER A 1 296 ? -14.576 10.116 -25.021 1.00 62.50 296 SER A O 1
ATOM 2269 N N . ILE A 1 297 ? -15.363 10.932 -23.078 1.00 68.75 297 ILE A N 1
ATOM 2270 C CA . ILE A 1 297 ? -14.130 10.719 -22.309 1.00 68.75 297 ILE A CA 1
ATOM 2271 C C . ILE A 1 297 ? -14.148 9.322 -21.664 1.00 68.75 297 ILE A C 1
ATOM 2273 O O . ILE A 1 297 ? -15.041 9.025 -20.864 1.00 68.75 297 ILE A O 1
ATOM 2277 N N . PRO A 1 298 ? -13.165 8.445 -21.953 1.00 71.44 298 PRO A N 1
ATOM 2278 C CA . PRO A 1 298 ? -13.047 7.151 -21.287 1.00 71.44 298 PRO A CA 1
ATOM 2279 C C . PRO A 1 298 ? -12.928 7.299 -19.762 1.00 71.44 298 PRO A C 1
ATOM 2281 O O . PRO A 1 298 ? -12.032 7.976 -19.260 1.00 71.44 298 PRO A O 1
ATOM 2284 N N . SER A 1 299 ? -13.825 6.644 -19.022 1.00 77.69 299 SER A N 1
ATOM 2285 C CA . SER A 1 299 ? -13.848 6.671 -17.554 1.00 77.69 299 SER A CA 1
ATOM 2286 C C . SER A 1 299 ? -13.016 5.527 -16.958 1.00 77.69 299 SER A C 1
ATOM 2288 O O . SER A 1 299 ? -13.099 4.404 -17.464 1.00 77.69 299 SER A O 1
ATOM 2290 N N . PRO A 1 300 ? -12.259 5.764 -15.869 1.00 78.62 300 PRO A N 1
ATOM 2291 C CA . PRO A 1 300 ? -11.585 4.706 -15.120 1.00 78.62 300 PRO A CA 1
ATOM 2292 C C . PRO A 1 300 ? -12.527 3.950 -14.162 1.00 78.62 300 PRO A C 1
ATOM 2294 O O . PRO A 1 300 ? -12.110 2.962 -13.566 1.00 78.62 300 PRO A O 1
ATOM 2297 N N . ALA A 1 301 ? -13.783 4.373 -13.983 1.00 81.94 301 ALA A N 1
ATOM 2298 C CA . ALA A 1 301 ? -14.722 3.687 -13.094 1.00 81.94 301 ALA A CA 1
ATOM 2299 C C . ALA A 1 301 ? -15.155 2.332 -13.674 1.00 81.94 301 ALA A C 1
ATOM 2301 O O . ALA A 1 301 ? -15.579 2.267 -14.830 1.00 81.94 301 ALA A O 1
ATOM 2302 N N . ILE A 1 302 ? -15.091 1.268 -12.862 1.00 82.75 302 ILE A N 1
ATOM 2303 C CA . ILE A 1 302 ? -15.495 -0.080 -13.276 1.00 82.75 302 ILE A CA 1
ATOM 2304 C C . ILE A 1 302 ? -17.027 -0.135 -13.431 1.00 82.75 302 ILE A C 1
ATOM 2306 O O . ILE A 1 302 ? -17.756 0.074 -12.458 1.00 82.75 302 ILE A O 1
ATOM 2310 N N . PRO A 1 303 ? -17.540 -0.400 -14.643 1.00 85.31 303 PRO A N 1
ATOM 2311 C CA . PRO A 1 303 ? -18.968 -0.568 -14.901 1.00 85.31 303 PRO A CA 1
ATOM 2312 C C . PRO A 1 303 ? -19.526 -1.851 -14.268 1.00 85.31 303 PRO A C 1
ATOM 2314 O O . PRO A 1 303 ? -18.856 -2.881 -14.266 1.00 85.31 303 PRO A O 1
ATOM 2317 N N . ALA A 1 304 ? -20.773 -1.814 -13.785 1.00 85.25 304 ALA A N 1
ATOM 2318 C CA . ALA A 1 304 ? -21.417 -2.955 -13.122 1.00 85.25 304 ALA A CA 1
ATOM 2319 C C . ALA A 1 304 ? -21.623 -4.176 -14.046 1.00 85.25 304 ALA A C 1
ATOM 2321 O O . ALA A 1 304 ? -21.702 -5.312 -13.576 1.00 85.25 304 ALA A O 1
ATOM 2322 N N . ASP A 1 305 ? -21.693 -3.954 -15.358 1.00 87.31 305 ASP A N 1
ATOM 2323 C CA . ASP A 1 305 ? -21.824 -4.965 -16.411 1.00 87.31 305 ASP A CA 1
ATOM 2324 C C . ASP A 1 305 ? -20.501 -5.665 -16.773 1.00 87.31 305 ASP A C 1
ATOM 2326 O O . ASP A 1 305 ? -20.513 -6.630 -17.537 1.00 87.31 305 ASP A O 1
ATOM 2330 N N . LEU A 1 306 ? -19.376 -5.239 -16.193 1.00 91.06 306 LEU A N 1
ATOM 2331 C CA . LEU A 1 306 ? -18.091 -5.930 -16.285 1.00 91.06 306 LEU A CA 1
ATOM 2332 C C . LEU A 1 306 ? -17.768 -6.655 -14.974 1.00 91.06 306 LEU A C 1
ATOM 2334 O O . LEU A 1 306 ? -18.197 -6.258 -13.890 1.00 91.06 306 LEU A O 1
ATOM 2338 N N . ILE A 1 307 ? -16.981 -7.721 -15.075 1.00 91.62 307 ILE A N 1
ATOM 2339 C CA . ILE A 1 307 ? -16.361 -8.392 -13.933 1.00 91.62 307 ILE A CA 1
ATOM 2340 C C . ILE A 1 307 ? -14.910 -7.920 -13.867 1.00 91.62 307 ILE A C 1
ATOM 2342 O O . ILE A 1 307 ? -14.173 -8.025 -14.851 1.00 91.62 307 ILE A O 1
ATOM 2346 N N . PHE A 1 308 ? -14.506 -7.417 -12.704 1.00 90.94 308 PHE A N 1
ATOM 2347 C CA . PHE A 1 308 ? -13.160 -6.923 -12.432 1.00 90.94 308 PHE A CA 1
ATOM 2348 C C . PHE A 1 308 ? -12.494 -7.791 -11.366 1.00 90.94 308 PHE A C 1
ATOM 2350 O O . PHE A 1 308 ? -13.014 -7.922 -10.262 1.00 90.94 308 PHE A O 1
ATOM 2357 N N . GLN A 1 309 ? -11.358 -8.389 -11.714 1.00 91.81 309 GLN A N 1
ATOM 2358 C CA . GLN A 1 309 ? -10.524 -9.190 -10.822 1.00 91.81 309 GLN A CA 1
ATOM 2359 C C . GLN A 1 309 ? -9.146 -8.520 -10.725 1.00 91.81 309 GLN A C 1
ATOM 2361 O O . GLN A 1 309 ? -8.315 -8.727 -11.615 1.00 91.81 309 GLN A O 1
ATOM 2366 N N . PRO A 1 310 ? -8.911 -7.676 -9.707 1.00 90.62 310 PRO A N 1
ATOM 2367 C CA . PRO A 1 310 ? -7.629 -7.012 -9.531 1.00 90.62 310 PRO A CA 1
ATOM 2368 C C . PRO A 1 310 ? -6.548 -7.953 -8.989 1.00 90.62 310 PRO A C 1
ATOM 2370 O O . PRO A 1 310 ? -6.842 -8.984 -8.388 1.00 90.62 310 PRO A O 1
ATOM 2373 N N . ASP A 1 311 ? -5.291 -7.546 -9.169 1.00 92.62 311 ASP A N 1
ATOM 2374 C CA . ASP A 1 311 ? -4.113 -8.121 -8.502 1.00 92.62 311 ASP A CA 1
ATOM 2375 C C . ASP A 1 311 ? -3.948 -9.648 -8.673 1.00 92.62 311 ASP A C 1
ATOM 2377 O O . ASP A 1 311 ? -3.417 -10.355 -7.813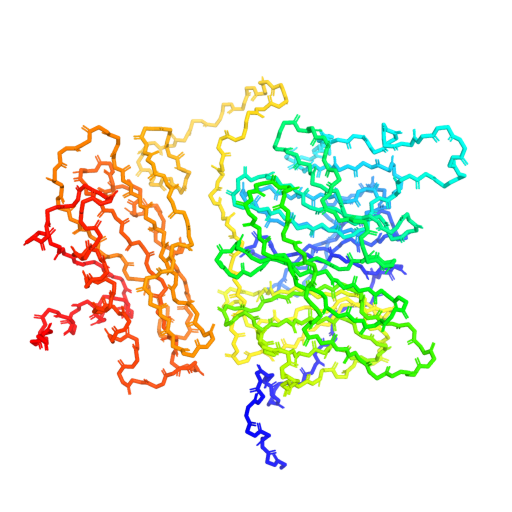 1.00 92.62 311 ASP A O 1
ATOM 2381 N N . VAL A 1 312 ? -4.368 -10.173 -9.824 1.00 96.00 312 VAL A N 1
ATOM 2382 C CA . VAL A 1 312 ? -4.180 -11.574 -10.198 1.00 96.00 312 VAL A CA 1
ATOM 2383 C C . VAL A 1 312 ? -2.698 -11.831 -10.453 1.00 96.00 312 VAL A C 1
ATOM 2385 O O . VAL A 1 312 ? -2.104 -11.261 -11.365 1.00 96.00 312 VAL A O 1
ATOM 2388 N N . VAL A 1 313 ? -2.095 -12.721 -9.667 1.00 97.69 313 VAL A N 1
ATOM 2389 C CA . VAL A 1 313 ? -0.713 -13.166 -9.884 1.00 97.69 313 VAL A CA 1
ATOM 2390 C C . VAL A 1 313 ? -0.656 -14.013 -11.153 1.00 97.69 313 VAL A C 1
ATOM 2392 O O . VAL A 1 313 ? -1.246 -15.093 -11.188 1.00 97.69 313 VAL A O 1
ATOM 2395 N N . TYR A 1 314 ? 0.055 -13.539 -12.176 1.00 98.19 314 TYR A N 1
ATOM 2396 C CA . TYR A 1 314 ? 0.219 -14.270 -13.440 1.00 98.19 314 TYR A CA 1
ATOM 2397 C C . TYR A 1 314 ? 1.621 -14.873 -13.610 1.00 98.19 314 TYR A C 1
ATOM 2399 O O . TYR A 1 314 ? 1.813 -15.781 -14.414 1.00 98.19 314 TYR A O 1
ATOM 2407 N N . ALA A 1 315 ? 2.604 -14.375 -12.858 1.00 97.50 315 ALA A N 1
ATOM 2408 C CA . ALA A 1 315 ? 3.961 -14.906 -12.813 1.00 97.50 315 ALA A CA 1
ATOM 2409 C C . ALA A 1 315 ? 4.585 -14.648 -11.437 1.00 97.50 315 ALA A C 1
ATOM 2411 O O . ALA A 1 315 ? 4.190 -13.723 -10.726 1.00 97.50 315 ALA A O 1
ATOM 2412 N N . GLN A 1 316 ? 5.586 -15.442 -11.065 1.00 95.62 316 GLN A N 1
ATOM 2413 C CA . GLN A 1 316 ? 6.340 -15.246 -9.830 1.00 95.62 316 GLN A CA 1
ATOM 2414 C C . GLN A 1 316 ? 7.820 -15.573 -10.052 1.00 95.62 316 GLN A C 1
ATOM 2416 O O . GLN A 1 316 ? 8.156 -16.604 -10.634 1.00 95.62 316 GLN A O 1
ATOM 2421 N N . TYR A 1 317 ? 8.704 -14.697 -9.570 1.00 92.94 317 TYR A N 1
ATOM 2422 C CA . TYR A 1 317 ? 10.158 -14.849 -9.652 1.00 92.94 317 TYR A CA 1
ATOM 2423 C C . TYR A 1 317 ? 10.765 -14.671 -8.261 1.00 92.94 317 TYR A C 1
ATOM 2425 O O . TYR A 1 317 ? 10.877 -13.553 -7.758 1.00 92.94 317 TYR A O 1
ATOM 2433 N N . GLY A 1 318 ? 11.133 -15.782 -7.618 1.00 90.31 318 GLY A N 1
ATOM 2434 C CA . GLY A 1 318 ? 11.455 -15.767 -6.192 1.00 90.31 318 GLY A CA 1
ATOM 2435 C C . GLY A 1 318 ? 10.243 -15.295 -5.383 1.00 90.31 318 GLY A C 1
ATOM 2436 O O . GLY A 1 318 ? 9.159 -15.866 -5.493 1.00 90.31 318 GLY A O 1
ATOM 2437 N N . GLU A 1 319 ? 10.409 -14.229 -4.606 1.00 87.31 319 GLU A N 1
ATOM 2438 C CA . GLU A 1 319 ? 9.334 -13.641 -3.791 1.00 87.31 319 GLU A CA 1
ATOM 2439 C C . GLU A 1 319 ? 8.505 -12.588 -4.541 1.00 87.31 319 GLU A C 1
ATOM 2441 O O . GLU A 1 319 ? 7.406 -12.234 -4.113 1.00 87.31 319 GLU A O 1
ATOM 2446 N N . ARG A 1 320 ? 8.994 -12.106 -5.692 1.00 90.94 320 ARG A N 1
ATOM 2447 C CA . ARG A 1 320 ? 8.309 -11.092 -6.495 1.00 90.94 320 ARG A CA 1
ATOM 2448 C C . ARG A 1 320 ? 7.173 -11.730 -7.294 1.00 90.94 320 ARG A C 1
ATOM 2450 O O . ARG A 1 320 ? 7.411 -12.460 -8.256 1.00 90.94 320 ARG A O 1
ATOM 2457 N N . LYS A 1 321 ? 5.934 -11.407 -6.922 1.00 95.50 321 LYS A N 1
ATOM 2458 C CA . LYS A 1 321 ? 4.702 -11.764 -7.647 1.00 95.50 321 LYS A CA 1
ATOM 2459 C C . LYS A 1 321 ? 4.367 -10.696 -8.682 1.00 95.50 321 LYS A C 1
ATOM 2461 O O . LYS A 1 321 ? 4.189 -9.554 -8.292 1.00 95.50 321 LYS A O 1
ATOM 2466 N N . ILE A 1 322 ? 4.228 -11.042 -9.957 1.00 96.94 322 ILE A N 1
ATOM 2467 C CA . ILE A 1 322 ? 3.834 -10.095 -11.009 1.00 96.94 322 ILE A CA 1
ATOM 2468 C C . ILE A 1 322 ? 2.318 -10.139 -11.200 1.00 96.94 322 ILE A C 1
ATOM 2470 O O . ILE A 1 322 ? 1.734 -11.213 -11.372 1.00 96.94 322 ILE A O 1
ATOM 2474 N N . LEU A 1 323 ? 1.687 -8.968 -11.129 1.00 96.81 323 LEU A N 1
ATOM 2475 C CA . LEU A 1 323 ? 0.238 -8.838 -11.019 1.00 96.81 323 LEU A CA 1
ATOM 2476 C C . LEU A 1 323 ? -0.409 -8.380 -12.326 1.00 96.81 323 LEU A C 1
ATOM 2478 O O . LEU A 1 323 ? 0.178 -7.622 -13.099 1.00 96.81 323 LEU A O 1
ATOM 2482 N N . ALA A 1 324 ? -1.655 -8.788 -12.527 1.00 97.12 324 ALA A N 1
ATOM 2483 C CA . ALA A 1 324 ? -2.526 -8.325 -13.591 1.00 97.12 324 ALA A CA 1
ATOM 2484 C C . ALA A 1 324 ? -3.915 -7.977 -13.051 1.00 97.12 324 ALA A C 1
ATOM 2486 O O . ALA A 1 324 ? -4.421 -8.634 -12.146 1.00 97.12 324 ALA A O 1
ATOM 2487 N N . ASP A 1 325 ? -4.550 -6.978 -13.651 1.00 95.38 325 ASP A N 1
ATOM 2488 C CA . ASP A 1 325 ? -5.974 -6.722 -13.475 1.00 95.38 325 ASP A CA 1
ATOM 2489 C C . ASP A 1 325 ? -6.717 -7.350 -14.655 1.00 95.38 325 ASP A C 1
ATOM 2491 O O . ASP A 1 325 ? -6.478 -6.989 -15.814 1.00 95.38 325 ASP A O 1
ATOM 2495 N N . ILE A 1 326 ? -7.605 -8.301 -14.360 1.00 96.50 326 ILE A N 1
ATOM 2496 C CA . ILE A 1 326 ? -8.394 -9.020 -15.361 1.00 96.50 326 ILE A CA 1
ATOM 2497 C C . ILE A 1 326 ? -9.799 -8.418 -15.427 1.00 96.50 326 ILE A C 1
ATOM 2499 O O . ILE A 1 326 ? -10.532 -8.400 -14.436 1.00 96.50 326 ILE A O 1
ATOM 2503 N N . ILE A 1 327 ? -10.188 -7.937 -16.607 1.00 95.06 327 ILE A N 1
ATOM 2504 C CA . ILE A 1 327 ? -11.510 -7.366 -16.880 1.00 95.06 327 ILE A CA 1
ATOM 2505 C C . ILE A 1 327 ? -12.216 -8.246 -17.905 1.00 95.06 327 ILE A C 1
ATOM 2507 O O . ILE A 1 327 ? -11.719 -8.434 -19.014 1.00 95.06 327 ILE A O 1
ATOM 2511 N N . THR A 1 328 ? -13.380 -8.780 -17.544 1.00 94.25 328 THR A N 1
ATOM 2512 C CA . THR A 1 328 ? -14.154 -9.694 -18.400 1.00 94.25 328 THR A CA 1
ATOM 2513 C C . THR A 1 328 ? -15.581 -9.172 -18.604 1.00 94.25 328 THR A C 1
ATOM 2515 O O . THR A 1 328 ? -16.200 -8.689 -17.649 1.00 94.25 328 THR A O 1
ATOM 2518 N N . PRO A 1 329 ? -16.134 -9.242 -19.827 1.00 92.19 329 PRO A N 1
ATOM 2519 C CA . PRO A 1 329 ? -17.562 -9.036 -20.060 1.00 92.19 329 PRO A CA 1
ATOM 2520 C C . PRO A 1 329 ? -18.404 -10.124 -19.375 1.00 92.19 329 PRO A C 1
ATOM 2522 O O . PRO A 1 329 ? -18.012 -11.291 -19.355 1.00 92.19 329 PRO A O 1
ATOM 2525 N N . ARG A 1 330 ? -19.579 -9.771 -18.836 1.00 85.75 330 ARG A N 1
ATOM 2526 C CA . ARG A 1 330 ? -20.519 -10.764 -18.280 1.00 85.75 330 ARG A CA 1
ATOM 2527 C C . ARG A 1 330 ? -21.119 -11.653 -19.379 1.00 85.75 330 ARG A C 1
ATOM 2529 O O . ARG A 1 330 ? -21.368 -11.189 -20.488 1.00 85.75 330 ARG A O 1
ATOM 2536 N N . ASN A 1 331 ? -21.433 -12.906 -19.028 1.00 73.12 331 ASN A N 1
ATOM 2537 C CA . ASN A 1 331 ? -22.206 -13.863 -19.842 1.00 73.12 331 ASN A CA 1
ATOM 2538 C C . ASN A 1 331 ? -21.624 -14.178 -21.234 1.00 73.12 331 ASN A C 1
ATOM 2540 O O . ASN A 1 331 ? -22.371 -14.464 -22.172 1.00 73.12 331 ASN A O 1
ATOM 2544 N N . ALA A 1 332 ? -20.303 -14.124 -21.387 1.00 66.56 332 ALA A N 1
ATOM 2545 C CA . ALA A 1 332 ? -19.663 -14.336 -22.675 1.00 66.56 332 ALA A CA 1
ATOM 2546 C C . ALA A 1 332 ? -19.258 -15.802 -22.923 1.00 66.56 332 ALA A C 1
ATOM 2548 O O . ALA A 1 332 ? -18.871 -16.528 -22.008 1.00 66.56 332 ALA A O 1
ATOM 2549 N N . LYS A 1 333 ? -19.337 -16.225 -24.193 1.00 77.94 333 LYS A N 1
ATOM 2550 C CA . LYS A 1 333 ? -18.680 -17.440 -24.719 1.00 77.94 333 LYS A CA 1
ATOM 2551 C C . LYS A 1 333 ? -17.160 -17.205 -24.794 1.00 77.94 333 LYS A C 1
ATOM 2553 O O . LYS A 1 333 ? -16.719 -16.121 -24.450 1.00 77.94 333 LYS A O 1
ATOM 2558 N N . ALA A 1 334 ? -16.365 -18.170 -25.263 1.00 88.25 334 ALA A N 1
ATOM 2559 C CA . ALA A 1 334 ? -14.928 -17.961 -25.483 1.00 88.25 334 ALA A CA 1
ATOM 2560 C C . ALA A 1 334 ? -14.664 -16.676 -26.308 1.00 88.25 334 ALA A C 1
ATOM 2562 O O . ALA A 1 334 ? -15.090 -16.575 -27.461 1.00 88.25 334 ALA A O 1
ATOM 2563 N N . LEU A 1 335 ? -14.031 -15.675 -25.687 1.00 94.56 335 LEU A N 1
ATOM 2564 C CA . LEU A 1 335 ? -13.770 -14.344 -26.243 1.00 94.56 335 LEU A CA 1
ATOM 2565 C C . LEU A 1 335 ? -12.292 -14.168 -26.614 1.00 94.56 335 LEU A C 1
ATOM 2567 O O . LEU A 1 335 ? -11.425 -14.729 -25.945 1.00 94.56 335 LEU A O 1
ATOM 2571 N N . PRO A 1 336 ? -11.963 -13.316 -27.602 1.00 97.38 336 PRO A N 1
ATOM 2572 C CA . PRO A 1 336 ? -10.586 -12.870 -27.773 1.00 97.38 336 PRO A CA 1
ATOM 2573 C C . PRO A 1 336 ? -10.081 -12.149 -26.516 1.00 97.38 336 PRO A C 1
ATOM 2575 O O . PRO A 1 336 ? -10.832 -11.416 -25.864 1.00 97.38 336 PRO A O 1
ATOM 2578 N N . ALA A 1 337 ? -8.792 -12.292 -26.219 1.00 98.19 337 ALA A N 1
ATOM 2579 C CA . ALA A 1 337 ? -8.144 -11.582 -25.124 1.00 98.19 337 ALA A CA 1
ATOM 2580 C C . ALA A 1 337 ? -7.130 -10.539 -25.609 1.00 98.19 337 ALA A C 1
ATOM 2582 O O . ALA A 1 337 ? -6.526 -10.679 -26.674 1.00 98.19 337 ALA A O 1
ATOM 2583 N N . LEU A 1 338 ? -6.931 -9.493 -24.806 1.00 98.44 338 LEU A N 1
ATOM 2584 C CA . LEU A 1 338 ? -5.915 -8.466 -25.011 1.00 98.44 338 LEU A CA 1
ATOM 2585 C C . LEU A 1 338 ? -5.070 -8.288 -23.751 1.00 98.44 338 LEU A C 1
ATOM 2587 O O . LEU A 1 338 ? -5.583 -7.925 -22.691 1.00 98.44 338 LEU A O 1
ATOM 2591 N N . VAL A 1 339 ? -3.760 -8.473 -23.893 1.00 98.69 339 VAL A N 1
ATOM 2592 C CA . VAL A 1 339 ? -2.781 -8.037 -22.894 1.00 98.69 339 VAL A CA 1
ATOM 2593 C C . VAL A 1 339 ? -2.528 -6.539 -23.080 1.00 98.69 339 VAL A C 1
ATOM 2595 O O . VAL A 1 339 ? -2.154 -6.097 -24.165 1.00 98.69 339 VAL A O 1
ATOM 2598 N N . VAL A 1 340 ? -2.731 -5.744 -22.032 1.00 98.56 340 VAL A N 1
ATOM 2599 C CA . VAL A 1 340 ? -2.481 -4.296 -22.031 1.00 98.56 340 VAL A CA 1
ATOM 2600 C C . VAL A 1 340 ? -1.191 -4.020 -21.266 1.00 98.56 340 VAL A C 1
ATOM 2602 O O . VAL A 1 340 ? -1.126 -4.195 -20.049 1.00 98.56 340 VAL A O 1
ATOM 2605 N N . VAL A 1 341 ? -0.166 -3.565 -21.988 1.00 98.44 341 VAL A N 1
ATOM 2606 C CA . VAL A 1 341 ? 1.174 -3.302 -21.449 1.00 98.44 341 VAL A CA 1
ATOM 2607 C C . VAL A 1 341 ? 1.366 -1.802 -21.246 1.00 98.44 341 VAL A C 1
ATOM 2609 O O . VAL A 1 341 ? 1.308 -1.010 -22.196 1.00 98.44 341 VAL A O 1
ATOM 2612 N N . HIS A 1 342 ? 1.588 -1.386 -19.999 1.00 96.38 342 HIS A N 1
ATOM 2613 C CA . HIS A 1 342 ? 1.716 0.030 -19.670 1.00 96.38 342 HIS A CA 1
ATOM 2614 C C . HIS A 1 342 ? 3.000 0.662 -20.234 1.00 96.38 342 HIS A C 1
ATOM 2616 O O . HIS A 1 342 ? 4.021 0.011 -20.437 1.00 96.38 342 HIS A O 1
ATOM 2622 N N . GLY A 1 343 ? 2.960 1.974 -20.473 1.00 94.50 343 GLY A N 1
ATOM 2623 C CA . GLY A 1 343 ? 4.155 2.773 -20.755 1.00 94.50 343 GLY A CA 1
ATOM 2624 C C . GLY A 1 343 ? 4.824 3.298 -19.482 1.00 94.50 343 GLY A C 1
ATOM 2625 O O . GLY A 1 343 ? 4.334 3.110 -18.370 1.00 94.50 343 GLY A O 1
ATOM 2626 N N . GLY A 1 344 ? 5.888 4.082 -19.639 1.00 92.06 344 GLY A N 1
ATOM 2627 C CA . GLY A 1 344 ? 6.640 4.662 -18.512 1.00 92.06 344 GLY A CA 1
ATOM 2628 C C . GLY A 1 344 ? 8.151 4.507 -18.633 1.00 92.06 344 GLY A C 1
ATOM 2629 O O . GLY A 1 344 ? 8.843 4.453 -17.622 1.00 92.06 344 GLY A O 1
ATOM 2630 N N . GLY A 1 345 ? 8.647 4.398 -19.870 1.00 94.00 345 GLY A N 1
ATOM 2631 C CA . GLY A 1 345 ? 10.073 4.336 -20.160 1.00 94.00 345 GLY A CA 1
ATOM 2632 C C . GLY A 1 345 ? 10.794 3.204 -19.440 1.00 94.00 345 GLY A C 1
ATOM 2633 O O . GLY A 1 345 ? 11.930 3.419 -19.072 1.00 94.00 345 GLY A O 1
ATOM 2634 N N . TRP A 1 346 ? 10.152 2.060 -19.174 1.00 94.19 346 TRP A N 1
ATOM 2635 C CA . TRP A 1 346 ? 10.706 0.912 -18.425 1.00 94.19 346 TRP A CA 1
ATOM 2636 C C . TRP A 1 346 ? 11.065 1.151 -16.951 1.00 94.19 346 TRP A C 1
ATOM 2638 O O . TRP A 1 346 ? 11.312 0.178 -16.252 1.00 94.19 346 TRP A O 1
ATOM 2648 N N . HIS A 1 347 ? 11.032 2.388 -16.451 1.00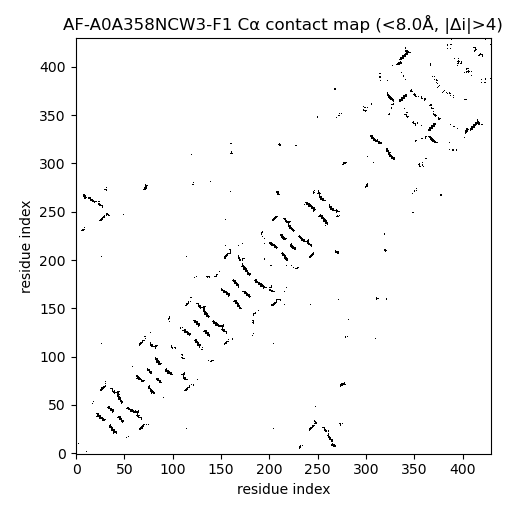 90.31 347 HIS A N 1
ATOM 2649 C CA . HIS A 1 347 ? 11.396 2.728 -15.067 1.00 90.31 347 HIS A CA 1
ATOM 2650 C C . HIS A 1 347 ? 10.176 3.097 -14.203 1.00 90.31 347 HIS A C 1
ATOM 2652 O O . HIS A 1 347 ? 10.303 3.255 -12.991 1.00 90.31 347 HIS A O 1
ATOM 2658 N N . ASN A 1 348 ? 8.988 3.235 -14.800 1.00 88.00 348 ASN A N 1
ATOM 2659 C CA . ASN A 1 348 ? 7.756 3.601 -14.102 1.00 88.00 348 ASN A CA 1
ATOM 2660 C C . ASN A 1 348 ? 6.526 2.899 -14.706 1.00 88.00 348 ASN A C 1
ATOM 2662 O O . ASN A 1 348 ? 6.519 2.489 -15.869 1.00 88.00 348 ASN A O 1
ATOM 2666 N N . GLY A 1 349 ? 5.453 2.866 -13.925 1.00 88.81 349 GLY A N 1
ATOM 2667 C CA . GLY A 1 349 ? 4.122 2.411 -14.276 1.00 88.81 349 GLY A CA 1
ATOM 2668 C C . GLY A 1 349 ? 3.732 1.136 -13.540 1.00 88.81 349 GLY A C 1
ATOM 2669 O O . GLY A 1 349 ? 4.552 0.484 -12.883 1.00 88.81 349 GLY A O 1
ATOM 2670 N N . ASP A 1 350 ? 2.448 0.836 -13.660 1.00 90.44 350 ASP A N 1
ATOM 2671 C CA . ASP A 1 350 ? 1.821 -0.411 -13.262 1.00 90.44 350 ASP A CA 1
ATOM 2672 C C . ASP A 1 350 ? 0.567 -0.652 -14.126 1.00 90.44 350 ASP A C 1
ATOM 2674 O O . ASP A 1 350 ? 0.221 0.141 -15.017 1.00 90.44 350 ASP A O 1
ATOM 2678 N N . LYS A 1 351 ? -0.120 -1.759 -13.846 1.00 91.94 351 LYS A N 1
ATOM 2679 C CA . LYS A 1 351 ? -1.354 -2.207 -14.507 1.00 91.94 351 LYS A CA 1
ATOM 2680 C C . LYS A 1 351 ? -2.522 -1.208 -14.473 1.00 91.94 351 LYS A C 1
ATOM 2682 O O . LYS A 1 351 ? -3.424 -1.315 -15.301 1.00 91.94 351 LYS A O 1
ATOM 2687 N N . THR A 1 352 ? -2.511 -0.204 -13.594 1.00 88.19 352 THR A N 1
ATOM 2688 C CA . THR A 1 352 ? -3.611 0.772 -13.473 1.00 88.19 352 THR A CA 1
ATOM 2689 C C . THR A 1 352 ? -3.524 1.899 -14.509 1.00 88.19 352 THR A C 1
ATOM 2691 O O . THR A 1 352 ? -4.527 2.526 -14.854 1.00 88.19 352 THR A O 1
ATOM 2694 N N . LYS A 1 353 ? -2.338 2.137 -15.085 1.00 88.12 353 LYS A N 1
ATOM 2695 C CA . LYS A 1 353 ? -2.054 3.310 -15.932 1.00 88.12 353 LYS A CA 1
ATOM 2696 C C . LYS A 1 353 ? -2.944 3.435 -17.171 1.00 88.12 353 LYS A C 1
ATOM 2698 O O . LYS A 1 353 ? -3.234 4.546 -17.611 1.00 88.12 353 LYS A O 1
ATOM 2703 N N . PHE A 1 354 ? -3.369 2.309 -17.744 1.00 91.50 354 PHE A N 1
ATOM 2704 C CA . PHE A 1 354 ? -4.247 2.259 -18.918 1.00 91.50 354 PHE A CA 1
ATOM 2705 C C . PHE A 1 354 ? -5.643 1.717 -18.597 1.00 91.50 354 PHE A C 1
ATOM 2707 O O . PHE A 1 354 ? -6.331 1.216 -19.481 1.00 91.50 354 PHE A O 1
ATOM 2714 N N . GLN A 1 355 ? -6.113 1.867 -17.359 1.00 89.56 355 GLN A N 1
ATOM 2715 C CA . GLN A 1 355 ? -7.397 1.318 -16.926 1.00 89.56 355 GLN A CA 1
ATOM 2716 C C . GLN A 1 355 ? -8.595 1.772 -17.776 1.00 89.56 355 GLN A C 1
ATOM 2718 O O . GLN A 1 355 ? -9.431 0.949 -18.144 1.00 89.56 355 GLN A O 1
ATOM 2723 N N . ALA A 1 356 ? -8.679 3.054 -18.143 1.00 90.00 356 ALA A N 1
ATOM 2724 C CA . ALA A 1 356 ? -9.781 3.546 -18.976 1.00 90.00 356 ALA A CA 1
ATOM 2725 C C . ALA A 1 356 ? -9.787 2.902 -20.381 1.00 90.00 356 ALA A C 1
ATOM 2727 O O . ALA A 1 356 ? -10.850 2.585 -20.919 1.00 90.00 356 ALA A O 1
ATOM 2728 N N . LEU A 1 357 ? -8.601 2.644 -20.949 1.00 92.81 357 LEU A N 1
ATOM 2729 C CA . LEU A 1 357 ? -8.452 1.870 -22.183 1.00 92.81 357 LEU A CA 1
ATOM 2730 C C . LEU A 1 357 ? -8.881 0.415 -21.959 1.00 92.81 357 LEU A C 1
ATOM 2732 O O . LEU A 1 357 ? -9.664 -0.106 -22.749 1.00 92.81 357 LEU A O 1
ATOM 2736 N N . SER A 1 358 ? -8.437 -0.216 -20.871 1.00 95.12 358 SER A N 1
ATOM 2737 C CA . SER A 1 358 ? -8.797 -1.596 -20.532 1.00 95.12 358 SER A CA 1
ATOM 2738 C C . SER A 1 358 ? -10.310 -1.788 -20.401 1.00 95.12 358 SER A C 1
ATOM 2740 O O . SER A 1 358 ? -10.866 -2.728 -20.962 1.00 95.12 358 SER A O 1
ATOM 2742 N N . ILE A 1 359 ? -11.010 -0.854 -19.749 1.00 93.00 359 ILE A N 1
ATOM 2743 C CA . ILE A 1 359 ? -12.478 -0.865 -19.640 1.00 93.00 359 ILE A CA 1
ATOM 2744 C C . ILE A 1 359 ? -13.129 -0.706 -21.018 1.00 93.00 359 ILE A C 1
ATOM 2746 O O . ILE A 1 359 ? -14.108 -1.388 -21.327 1.00 93.00 359 ILE A O 1
ATOM 2750 N N . ARG A 1 360 ? -12.605 0.188 -21.866 1.00 93.38 360 ARG A N 1
ATOM 2751 C CA . ARG A 1 360 ? -13.139 0.391 -23.218 1.00 93.38 360 ARG A CA 1
ATOM 2752 C C . ARG A 1 360 ? -12.975 -0.857 -24.082 1.00 93.38 360 ARG A C 1
ATOM 2754 O O . ARG A 1 360 ? -13.921 -1.215 -24.773 1.00 93.38 360 ARG A O 1
ATOM 2761 N N . LEU A 1 361 ? -11.820 -1.514 -24.023 1.00 95.44 361 LEU A N 1
ATOM 2762 C CA . LEU A 1 361 ? -11.562 -2.769 -24.728 1.00 95.44 361 LEU A CA 1
ATOM 2763 C C . LEU A 1 361 ? -12.476 -3.888 -24.217 1.00 95.44 361 LEU A C 1
ATOM 2765 O O . LEU A 1 361 ? -13.089 -4.580 -25.022 1.00 95.44 361 LEU A O 1
ATOM 2769 N N . ALA A 1 362 ? -12.673 -3.999 -22.902 1.00 94.75 362 ALA A N 1
ATOM 2770 C CA . ALA A 1 362 ? -13.617 -4.964 -22.346 1.00 94.75 362 ALA A CA 1
ATOM 2771 C C . ALA A 1 362 ? -15.051 -4.729 -22.856 1.00 94.75 362 ALA A C 1
ATOM 2773 O O . ALA A 1 362 ? -15.712 -5.658 -23.311 1.00 94.75 362 ALA A O 1
ATOM 2774 N N . LYS A 1 363 ? -15.505 -3.470 -22.919 1.00 92.56 363 LYS A N 1
ATOM 2775 C CA . LYS A 1 363 ? -16.805 -3.107 -23.519 1.00 92.56 363 LYS A CA 1
ATOM 2776 C C . LYS A 1 363 ? -16.936 -3.439 -25.008 1.00 92.56 363 LYS A C 1
ATOM 2778 O O . LYS A 1 363 ? -18.054 -3.500 -25.507 1.00 92.56 363 LYS A O 1
ATOM 2783 N N . LEU A 1 364 ? -15.825 -3.630 -25.714 1.00 93.75 364 LEU A N 1
ATOM 2784 C CA . LEU A 1 364 ? -15.807 -4.064 -27.113 1.00 93.75 364 LEU A CA 1
ATOM 2785 C C . LEU A 1 364 ? -15.799 -5.596 -27.261 1.00 93.75 364 LEU A C 1
ATOM 2787 O O . LEU A 1 364 ? -15.697 -6.089 -28.379 1.00 93.75 364 LEU A O 1
ATOM 2791 N N . GLY A 1 365 ? -15.934 -6.347 -26.162 1.00 94.06 365 GLY A N 1
ATOM 2792 C CA . GLY A 1 365 ? -16.042 -7.807 -26.186 1.00 94.06 365 GLY A CA 1
ATOM 2793 C C . GLY A 1 365 ? -14.708 -8.543 -26.064 1.00 94.06 365 GLY A C 1
ATOM 2794 O O . GLY A 1 365 ? -14.611 -9.683 -26.509 1.00 94.06 365 GLY A O 1
ATOM 2795 N N . TYR A 1 366 ? -13.690 -7.913 -25.473 1.00 97.00 366 TYR A N 1
ATOM 2796 C CA . TYR A 1 366 ? -12.410 -8.559 -25.176 1.00 97.00 366 TYR A CA 1
ATOM 2797 C C . TYR A 1 366 ? -12.301 -8.921 -23.696 1.00 97.00 366 TYR A C 1
ATOM 2799 O O . TYR A 1 366 ? -12.719 -8.156 -22.829 1.00 97.00 366 TYR A O 1
ATOM 2807 N N . VAL A 1 367 ? -11.659 -10.045 -23.391 1.00 97.56 367 VAL A N 1
ATOM 2808 C CA . VAL A 1 367 ? -11.086 -10.256 -22.056 1.00 97.56 367 VAL A CA 1
ATOM 2809 C C . VAL A 1 367 ? -9.792 -9.461 -21.976 1.00 97.56 367 VAL A C 1
ATOM 2811 O O . VAL A 1 367 ? -8.909 -9.623 -22.811 1.00 97.56 367 VAL A O 1
ATOM 2814 N N . VAL A 1 368 ? -9.664 -8.575 -20.999 1.00 98.06 368 VAL A N 1
ATOM 2815 C CA . VAL A 1 368 ? -8.503 -7.688 -20.901 1.00 98.06 368 VAL A CA 1
ATOM 2816 C C . VAL A 1 368 ? -7.660 -8.060 -19.698 1.00 98.06 368 VAL A C 1
ATOM 2818 O O . VAL A 1 368 ? -8.184 -8.158 -18.594 1.00 98.06 368 VAL A O 1
ATOM 2821 N N . ALA A 1 369 ? -6.355 -8.209 -19.907 1.00 98.44 369 ALA A N 1
ATOM 2822 C CA . ALA A 1 369 ? -5.370 -8.360 -18.846 1.00 98.44 369 ALA A CA 1
ATOM 2823 C C . ALA A 1 369 ? -4.417 -7.166 -18.866 1.00 98.44 369 ALA A C 1
ATOM 2825 O O . ALA A 1 369 ? -3.509 -7.103 -19.695 1.00 98.44 369 ALA A O 1
ATOM 2826 N N . ALA A 1 370 ? -4.626 -6.201 -17.974 1.00 97.75 370 ALA A N 1
ATOM 2827 C CA . ALA A 1 370 ? -3.669 -5.119 -17.777 1.00 97.75 370 ALA A CA 1
ATOM 2828 C C . ALA A 1 370 ? -2.575 -5.597 -16.827 1.00 97.75 370 ALA A C 1
ATOM 2830 O O . ALA A 1 370 ? -2.886 -6.020 -15.718 1.00 97.75 370 ALA A O 1
ATOM 2831 N N . ILE A 1 371 ? -1.314 -5.566 -17.254 1.00 97.94 371 ILE A N 1
ATOM 2832 C CA . ILE A 1 371 ? -0.229 -6.249 -16.535 1.00 97.94 371 ILE A CA 1
ATOM 2833 C C . ILE A 1 371 ? 0.777 -5.276 -15.930 1.00 97.94 371 ILE A C 1
ATOM 2835 O O . ILE A 1 371 ? 1.072 -4.230 -16.505 1.00 97.94 371 ILE A O 1
ATOM 2839 N N . GLU A 1 372 ? 1.341 -5.651 -14.787 1.00 95.56 372 GLU A N 1
ATOM 2840 C CA . GLU A 1 372 ? 2.668 -5.202 -14.373 1.00 95.56 372 GLU A CA 1
ATOM 2841 C C . GLU A 1 372 ? 3.744 -5.962 -15.154 1.00 95.56 372 GLU A C 1
ATOM 2843 O O . GLU A 1 372 ? 3.516 -7.078 -15.614 1.00 95.56 372 GLU A O 1
ATOM 2848 N N . TYR A 1 373 ? 4.944 -5.398 -15.236 1.00 96.06 373 TYR A N 1
ATOM 2849 C CA . TYR A 1 373 ? 6.164 -6.108 -15.617 1.00 96.06 373 TYR A CA 1
ATOM 2850 C C . TYR A 1 373 ? 7.328 -5.596 -14.759 1.00 96.06 373 TYR A C 1
ATOM 2852 O O . TYR A 1 373 ? 7.255 -4.491 -14.208 1.00 96.06 373 TYR A O 1
ATOM 2860 N N . ARG A 1 374 ? 8.403 -6.380 -14.622 1.00 95.00 374 ARG A N 1
ATOM 2861 C CA . ARG A 1 374 ? 9.599 -5.950 -13.882 1.00 95.00 374 ARG A CA 1
ATOM 2862 C C . ARG A 1 374 ? 10.245 -4.757 -14.572 1.00 95.00 374 ARG A C 1
ATOM 2864 O O . ARG A 1 374 ? 10.561 -4.809 -15.762 1.00 95.00 374 ARG A O 1
ATOM 2871 N N . LEU A 1 375 ? 10.421 -3.676 -13.819 1.00 92.62 375 LEU A N 1
ATOM 2872 C CA . LEU A 1 375 ? 11.012 -2.436 -14.321 1.00 92.62 375 LEU A CA 1
ATOM 2873 C C . LEU A 1 375 ? 12.533 -2.578 -14.485 1.00 92.62 375 LEU A C 1
ATOM 2875 O O . LEU A 1 375 ? 13.146 -3.449 -13.878 1.00 92.62 375 LEU A O 1
ATOM 2879 N N . ALA A 1 376 ? 13.159 -1.710 -15.279 1.00 90.25 376 ALA A N 1
ATOM 2880 C CA . ALA A 1 376 ? 14.583 -1.802 -15.619 1.00 90.25 376 ALA A CA 1
ATOM 2881 C C . ALA A 1 376 ? 15.514 -1.779 -14.390 1.00 90.25 376 ALA A C 1
ATOM 2883 O O . ALA A 1 376 ? 16.519 -2.485 -14.377 1.00 90.25 376 ALA A O 1
ATOM 2884 N N . ASP A 1 377 ? 15.150 -1.030 -13.344 1.00 82.62 377 ASP A N 1
ATOM 2885 C CA . ASP A 1 377 ? 15.912 -0.978 -12.084 1.00 82.62 377 ASP A CA 1
ATOM 2886 C C . ASP A 1 377 ? 15.638 -2.169 -11.155 1.00 82.62 377 ASP A C 1
ATOM 2888 O O . ASP A 1 377 ? 16.366 -2.392 -10.191 1.00 82.62 377 ASP A O 1
ATOM 2892 N N . GLU A 1 378 ? 14.573 -2.924 -11.426 1.00 85.62 378 GLU A N 1
ATOM 2893 C CA . GLU A 1 378 ? 14.227 -4.152 -10.713 1.00 85.62 378 GLU A CA 1
ATOM 2894 C C . GLU A 1 378 ? 14.896 -5.365 -11.373 1.00 85.62 378 GLU A C 1
ATOM 2896 O O . GLU A 1 378 ? 15.432 -6.234 -10.688 1.00 85.62 378 GLU A O 1
ATOM 2901 N N . ALA A 1 379 ? 14.881 -5.432 -12.707 1.00 89.62 379 ALA A N 1
ATOM 2902 C CA . ALA A 1 379 ? 15.529 -6.487 -13.468 1.00 89.62 379 ALA A CA 1
ATOM 2903 C C . ALA A 1 379 ? 15.930 -6.014 -14.873 1.00 89.62 379 ALA A C 1
ATOM 2905 O O . ALA A 1 379 ? 15.137 -5.428 -15.612 1.00 89.62 379 ALA A O 1
ATOM 2906 N N . ALA A 1 380 ? 17.157 -6.354 -15.271 1.00 92.38 380 ALA A N 1
ATOM 2907 C CA . ALA A 1 380 ? 17.677 -6.040 -16.595 1.00 92.38 380 ALA A CA 1
ATOM 2908 C C . ALA A 1 380 ? 16.894 -6.747 -17.720 1.00 92.38 380 ALA A C 1
ATOM 2910 O O . ALA A 1 380 ? 16.281 -7.806 -17.537 1.00 92.38 380 ALA A O 1
ATOM 2911 N N . PHE A 1 381 ? 16.963 -6.187 -18.929 1.00 93.50 381 PHE A N 1
ATOM 2912 C CA . PHE A 1 381 ? 16.504 -6.868 -20.140 1.00 93.50 381 PHE A CA 1
ATOM 2913 C C . PHE A 1 381 ? 17.162 -8.264 -20.246 1.00 93.50 381 PHE A C 1
ATOM 2915 O O . PHE A 1 381 ? 18.368 -8.367 -20.015 1.00 93.50 381 PHE A O 1
ATOM 2922 N N . PRO A 1 382 ? 16.424 -9.344 -20.586 1.00 94.88 382 PRO A N 1
ATOM 2923 C CA . PRO A 1 382 ? 15.068 -9.387 -21.149 1.00 94.88 382 PRO A CA 1
ATOM 2924 C C . PRO A 1 382 ? 13.934 -9.670 -20.137 1.00 94.88 382 PRO A C 1
ATOM 2926 O O . PRO A 1 382 ? 12.929 -10.273 -20.508 1.00 94.88 382 PRO A O 1
ATOM 2929 N N . ALA A 1 383 ? 14.054 -9.283 -18.862 1.00 95.88 383 ALA A N 1
ATOM 2930 C CA . ALA A 1 383 ? 13.035 -9.591 -17.847 1.00 95.88 383 ALA A CA 1
ATOM 2931 C C . ALA A 1 383 ? 11.624 -9.086 -18.213 1.00 95.88 383 ALA A C 1
ATOM 2933 O O . ALA A 1 383 ? 10.692 -9.883 -18.274 1.00 95.88 383 ALA A O 1
ATOM 2934 N N . ALA A 1 384 ? 11.481 -7.801 -18.555 1.00 96.38 384 ALA A N 1
ATOM 2935 C CA . ALA A 1 384 ? 10.180 -7.194 -18.856 1.00 96.38 384 ALA A CA 1
ATOM 2936 C C . ALA A 1 384 ? 9.425 -7.884 -20.011 1.00 96.38 384 ALA A C 1
ATOM 2938 O O . ALA A 1 384 ? 8.217 -8.094 -19.930 1.00 96.38 384 ALA A O 1
ATOM 2939 N N . ILE A 1 385 ? 10.126 -8.270 -21.085 1.00 96.31 385 ILE A N 1
ATOM 2940 C CA . ILE A 1 385 ? 9.491 -8.973 -22.212 1.00 96.31 385 ILE A CA 1
ATOM 2941 C C . ILE A 1 385 ? 9.127 -10.418 -21.847 1.00 96.31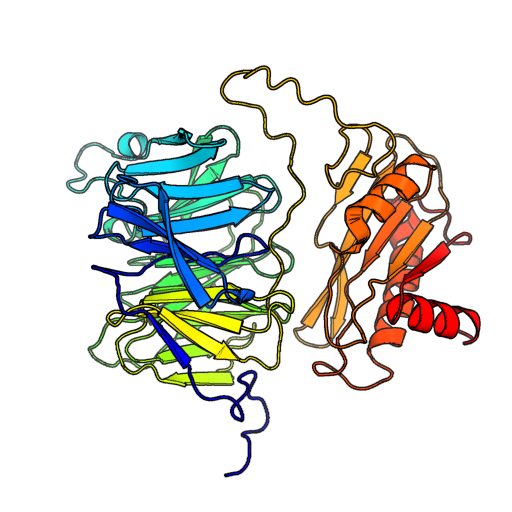 385 ILE A C 1
ATOM 2943 O O . ILE A 1 385 ? 8.075 -10.902 -22.260 1.00 96.31 385 ILE A O 1
ATOM 2947 N N . LYS A 1 386 ? 9.942 -11.096 -21.027 1.00 96.69 386 LYS A N 1
ATOM 2948 C CA . LYS A 1 386 ? 9.600 -12.426 -20.496 1.00 96.69 386 LYS A CA 1
ATOM 2949 C C . LYS A 1 386 ? 8.333 -12.379 -19.646 1.00 96.69 386 LYS A C 1
ATOM 2951 O O . LYS A 1 386 ? 7.516 -13.287 -19.757 1.00 96.69 386 LYS A O 1
ATOM 2956 N N . ASP A 1 387 ? 8.144 -11.314 -18.872 1.00 98.06 387 ASP A N 1
ATOM 2957 C CA . ASP A 1 387 ? 6.923 -11.100 -18.093 1.00 98.06 387 ASP A CA 1
ATOM 2958 C C . ASP A 1 387 ? 5.711 -10.912 -19.029 1.00 98.06 387 ASP A C 1
ATOM 2960 O O . ASP A 1 387 ? 4.678 -11.553 -18.854 1.00 98.06 387 ASP A O 1
ATOM 2964 N N . CYS A 1 388 ? 5.856 -10.147 -20.116 1.00 98.19 388 CYS A N 1
ATOM 2965 C CA . CYS A 1 388 ? 4.781 -9.992 -21.103 1.00 98.19 388 CYS A CA 1
ATOM 2966 C C . CYS A 1 388 ? 4.400 -11.322 -21.791 1.00 98.19 388 CYS A C 1
ATOM 2968 O O . CYS A 1 388 ? 3.216 -11.613 -21.965 1.00 98.19 388 CYS A O 1
ATOM 2970 N N . PHE A 1 389 ? 5.377 -12.169 -22.139 1.00 97.50 389 PHE A N 1
ATOM 2971 C CA . PHE A 1 389 ? 5.098 -13.517 -22.654 1.00 97.50 389 PHE A CA 1
ATOM 2972 C C . PHE A 1 389 ? 4.466 -14.430 -21.598 1.00 97.50 389 PHE A C 1
ATOM 2974 O O . PHE A 1 389 ? 3.574 -15.215 -21.924 1.00 97.50 389 PHE A O 1
ATOM 2981 N N . ALA A 1 390 ? 4.887 -14.320 -20.336 1.00 98.31 390 ALA A N 1
ATOM 2982 C CA . ALA A 1 390 ? 4.274 -15.056 -19.237 1.00 98.31 390 ALA A CA 1
ATOM 2983 C C . ALA A 1 390 ? 2.793 -14.682 -19.067 1.00 98.31 390 ALA A C 1
ATOM 2985 O O . ALA A 1 390 ? 1.981 -15.572 -18.845 1.00 98.31 390 ALA A O 1
ATOM 2986 N N . ALA A 1 391 ? 2.412 -13.417 -19.275 1.00 98.50 391 ALA A N 1
ATOM 2987 C CA . ALA A 1 391 ? 1.007 -13.011 -19.270 1.00 98.50 391 ALA A CA 1
ATOM 2988 C C . ALA A 1 391 ? 0.187 -13.697 -20.378 1.00 98.50 391 ALA A C 1
ATOM 2990 O O . ALA A 1 391 ? -0.918 -14.171 -20.121 1.00 98.50 391 ALA A O 1
ATOM 2991 N N . VAL A 1 392 ? 0.728 -13.811 -21.597 1.00 98.06 392 VAL A N 1
ATOM 2992 C CA . VAL A 1 392 ? 0.061 -14.537 -22.697 1.00 98.06 392 VAL A CA 1
ATOM 2993 C C . VAL A 1 392 ? -0.110 -16.018 -22.353 1.00 98.06 392 VAL A C 1
ATOM 2995 O O . VAL A 1 392 ? -1.201 -16.563 -22.521 1.00 98.06 392 VAL A O 1
ATOM 2998 N N . ARG A 1 393 ? 0.947 -16.666 -21.841 1.00 97.88 393 ARG A N 1
ATOM 2999 C CA . ARG A 1 393 ? 0.900 -18.073 -21.405 1.00 97.88 393 ARG A CA 1
ATOM 3000 C C . ARG A 1 393 ? -0.125 -18.273 -20.290 1.00 97.88 393 ARG A C 1
ATOM 3002 O O . ARG A 1 393 ? -0.973 -19.149 -20.409 1.00 97.88 393 ARG A O 1
ATOM 3009 N N . PHE A 1 394 ? -0.130 -17.392 -19.292 1.00 98.50 394 PHE A N 1
ATOM 3010 C CA . PHE A 1 394 ? -1.094 -17.403 -18.196 1.00 98.50 394 PHE A CA 1
ATOM 3011 C C . PHE A 1 394 ? -2.542 -17.328 -18.693 1.00 98.50 394 PHE A C 1
ATOM 3013 O O . PHE A 1 394 ? -3.375 -18.126 -18.264 1.00 98.50 394 PHE A O 1
ATOM 3020 N N . LEU A 1 395 ? -2.857 -16.409 -19.614 1.00 98.25 395 LEU A N 1
ATOM 3021 C CA . LEU A 1 395 ? -4.206 -16.307 -20.181 1.00 98.25 395 LEU A CA 1
ATOM 3022 C C . LEU A 1 395 ? -4.603 -17.564 -20.956 1.00 98.25 395 LEU A C 1
ATOM 3024 O O . LEU A 1 395 ? -5.747 -17.999 -20.845 1.00 98.25 395 LEU A O 1
ATOM 3028 N N . ARG A 1 396 ? -3.666 -18.164 -21.698 1.00 97.31 396 ARG A N 1
ATOM 3029 C CA . ARG A 1 396 ? -3.900 -19.412 -22.434 1.00 97.31 396 ARG A CA 1
ATOM 3030 C C . ARG A 1 396 ? -4.177 -20.584 -21.488 1.00 97.31 396 ARG A C 1
ATOM 3032 O O . ARG A 1 396 ? -5.146 -21.308 -21.682 1.00 97.31 396 ARG A O 1
ATOM 3039 N N . GLU A 1 397 ? -3.374 -20.736 -20.438 1.00 97.81 397 GLU A N 1
ATOM 3040 C CA . GLU A 1 397 ? -3.534 -21.778 -19.412 1.00 97.81 397 GLU A CA 1
ATOM 3041 C C . GLU A 1 397 ? -4.819 -21.598 -18.587 1.00 97.81 397 GLU A C 1
ATOM 3043 O O . GLU A 1 397 ? -5.423 -22.571 -18.145 1.00 97.81 397 GLU A O 1
ATOM 3048 N N . ASN A 1 398 ? -5.275 -20.354 -18.415 1.00 96.94 398 ASN A N 1
ATOM 3049 C CA . ASN A 1 398 ? -6.482 -20.010 -17.661 1.00 96.94 398 ASN A CA 1
ATOM 3050 C C . ASN A 1 398 ? -7.679 -19.689 -18.572 1.00 96.94 398 ASN A C 1
ATOM 3052 O O . ASN A 1 398 ? -8.639 -19.048 -18.131 1.00 96.94 398 ASN A O 1
ATOM 3056 N N . ALA A 1 399 ? -7.655 -20.138 -19.830 1.00 96.12 399 ALA A N 1
ATOM 3057 C CA . ALA A 1 399 ? -8.661 -19.770 -20.819 1.00 96.12 399 ALA A CA 1
ATOM 3058 C C . ALA A 1 399 ? -10.082 -20.167 -20.393 1.00 96.12 399 ALA A C 1
ATOM 3060 O O . ALA A 1 399 ? -11.014 -19.376 -20.518 1.00 96.12 399 ALA A O 1
ATOM 3061 N N . GLN A 1 400 ? -10.242 -21.344 -19.782 1.00 93.88 400 GLN A N 1
ATOM 3062 C CA . GLN A 1 400 ? -11.528 -21.783 -19.239 1.00 93.88 400 GLN A CA 1
ATOM 3063 C C . GLN A 1 400 ? -12.013 -20.880 -18.096 1.00 93.88 400 GLN A C 1
ATOM 3065 O O . GLN A 1 400 ? -13.186 -20.512 -18.061 1.00 93.88 400 GLN A O 1
ATOM 3070 N N . ARG A 1 401 ? -11.113 -20.500 -17.179 1.00 93.38 401 ARG A N 1
ATOM 3071 C CA . ARG A 1 401 ? -11.434 -19.676 -16.004 1.00 93.38 401 ARG A CA 1
ATOM 3072 C C . ARG A 1 401 ? -11.927 -18.283 -16.394 1.00 93.38 401 ARG A C 1
ATOM 3074 O O . ARG A 1 401 ? -12.784 -17.732 -15.712 1.00 93.38 401 ARG A O 1
ATOM 3081 N N . PHE A 1 402 ? -11.365 -17.708 -17.454 1.00 94.19 402 PHE A N 1
ATOM 3082 C CA . PHE A 1 402 ? -11.671 -16.343 -17.888 1.00 94.19 402 PHE A CA 1
ATOM 3083 C C . PHE A 1 402 ? -12.524 -16.273 -19.160 1.00 94.19 402 PHE A C 1
ATOM 3085 O O . PHE A 1 402 ? -12.744 -15.179 -19.670 1.00 94.19 402 PHE A O 1
ATOM 3092 N N . HIS A 1 403 ? -13.012 -17.413 -19.661 1.00 93.00 403 HIS A N 1
ATOM 3093 C CA . HIS A 1 403 ? -13.783 -17.518 -20.904 1.00 93.00 403 HIS A CA 1
ATOM 3094 C C . HIS A 1 403 ? -13.052 -16.925 -22.122 1.00 93.00 403 HIS A C 1
ATOM 3096 O O . HIS A 1 403 ? -13.622 -16.164 -22.903 1.00 93.00 403 HIS A O 1
ATOM 3102 N N . ILE A 1 404 ? -11.777 -17.274 -22.285 1.00 96.38 404 ILE A N 1
ATOM 3103 C CA . ILE A 1 404 ? -10.911 -16.825 -23.381 1.00 96.38 404 ILE A CA 1
ATOM 3104 C C . ILE A 1 404 ? -10.874 -17.890 -24.482 1.00 96.38 404 ILE A C 1
ATOM 3106 O O . ILE A 1 404 ? -10.860 -19.086 -24.201 1.00 96.38 404 ILE A O 1
ATOM 3110 N N . ASP A 1 405 ? -10.829 -17.453 -25.736 1.00 96.50 405 ASP A N 1
ATOM 3111 C CA . ASP A 1 405 ? -10.379 -18.260 -26.868 1.00 96.50 405 ASP A CA 1
ATOM 3112 C C . ASP A 1 405 ? -8.830 -18.277 -26.878 1.00 96.50 405 ASP A C 1
ATOM 3114 O O . ASP A 1 405 ? -8.212 -17.234 -27.135 1.00 96.50 405 ASP A O 1
ATOM 3118 N N . PRO A 1 406 ? -8.182 -19.417 -26.553 1.00 96.31 406 PRO A N 1
ATOM 3119 C CA . PRO A 1 406 ? -6.730 -19.499 -26.365 1.00 96.31 406 PRO A CA 1
ATOM 3120 C C . PRO A 1 406 ? -5.917 -19.226 -27.640 1.00 96.31 406 PRO A C 1
ATOM 3122 O O . PRO A 1 406 ? -4.722 -18.915 -27.539 1.00 96.31 406 PRO A O 1
ATOM 3125 N N . ASP A 1 407 ? -6.557 -19.300 -28.811 1.00 96.56 407 ASP A N 1
ATOM 3126 C CA . ASP A 1 407 ? -5.949 -19.041 -30.119 1.00 96.56 407 ASP A CA 1
ATOM 3127 C C . ASP A 1 407 ? -6.092 -17.571 -30.545 1.00 96.56 407 ASP A C 1
ATOM 3129 O O . ASP A 1 407 ? -5.523 -17.136 -31.548 1.00 96.56 407 ASP A O 1
ATOM 3133 N N . ARG A 1 408 ? -6.817 -16.761 -29.762 1.00 97.06 408 ARG A N 1
ATOM 3134 C CA . ARG A 1 408 ? -7.097 -15.350 -30.051 1.00 97.06 408 ARG A CA 1
ATOM 3135 C C . ARG A 1 408 ? -6.648 -14.430 -28.923 1.00 97.06 408 ARG A C 1
ATOM 3137 O O . ARG A 1 408 ? -7.450 -13.705 -28.333 1.00 97.06 408 ARG A O 1
ATOM 3144 N N . ILE A 1 409 ? -5.343 -14.412 -28.665 1.00 97.88 409 ILE A N 1
ATOM 3145 C CA . ILE A 1 409 ? -4.720 -13.516 -27.683 1.00 97.88 409 ILE A CA 1
ATOM 3146 C C . ILE A 1 409 ? -3.852 -12.490 -28.412 1.00 97.88 409 ILE A C 1
ATOM 3148 O O . ILE A 1 409 ? -2.843 -12.835 -29.022 1.00 97.88 409 ILE A O 1
ATOM 3152 N N . GLY A 1 410 ? -4.252 -11.222 -28.344 1.00 97.56 410 GLY A N 1
ATOM 3153 C CA . GLY A 1 410 ? -3.472 -10.086 -28.829 1.00 97.56 410 GLY A CA 1
ATOM 3154 C C . GLY A 1 410 ? -2.837 -9.291 -27.689 1.00 97.56 410 GLY A C 1
ATOM 3155 O O . GLY A 1 410 ? -3.073 -9.552 -26.508 1.00 97.56 410 GLY A O 1
ATOM 3156 N N . ALA A 1 411 ? -2.059 -8.271 -28.042 1.00 98.06 411 ALA A N 1
ATOM 3157 C CA . ALA A 1 411 ? -1.500 -7.332 -27.080 1.00 98.06 411 ALA A CA 1
ATOM 3158 C C . ALA A 1 411 ? -1.523 -5.900 -27.624 1.00 98.06 411 ALA A C 1
ATOM 3160 O O . ALA A 1 411 ? -1.419 -5.675 -28.830 1.00 98.06 411 ALA A O 1
ATOM 3161 N N . VAL A 1 412 ? -1.656 -4.929 -26.724 1.00 97.94 412 VAL A N 1
ATOM 3162 C CA . VAL A 1 412 ? -1.585 -3.495 -27.018 1.00 97.94 412 VAL A CA 1
ATOM 3163 C C . VAL A 1 412 ? -0.747 -2.797 -25.956 1.00 97.94 412 VAL A C 1
ATOM 3165 O O . VAL A 1 412 ? -0.723 -3.200 -24.793 1.00 97.94 412 VAL A O 1
ATOM 3168 N N . GLY A 1 413 ? -0.056 -1.728 -26.334 1.00 96.94 413 GLY A N 1
ATOM 3169 C CA . GLY A 1 413 ? 0.764 -0.972 -25.399 1.00 96.94 413 GLY A CA 1
ATOM 3170 C C . GLY A 1 413 ? 1.106 0.415 -25.918 1.00 96.94 413 GLY A C 1
ATOM 3171 O O . GLY A 1 413 ? 1.024 0.688 -27.113 1.00 96.94 413 GLY A O 1
ATOM 3172 N N . GLY A 1 414 ? 1.496 1.301 -25.004 1.00 95.38 414 GLY A N 1
ATOM 3173 C CA . GLY A 1 414 ? 1.904 2.672 -25.318 1.00 95.38 414 GLY A CA 1
ATOM 3174 C C . GLY A 1 414 ? 3.343 2.944 -24.887 1.00 95.38 414 GLY A C 1
ATOM 3175 O O . GLY A 1 414 ? 3.758 2.509 -23.812 1.00 95.38 414 GLY A O 1
ATOM 3176 N N . SER A 1 415 ? 4.108 3.690 -25.694 1.00 96.81 415 SER A N 1
ATOM 3177 C CA . SER A 1 415 ? 5.512 4.037 -25.402 1.00 96.81 415 SER A CA 1
ATOM 3178 C C . SER A 1 415 ? 6.351 2.774 -25.118 1.00 96.81 415 SER A C 1
ATOM 3180 O O . SER A 1 415 ? 6.373 1.878 -25.955 1.00 96.81 415 SER A O 1
ATOM 3182 N N . ALA A 1 416 ? 6.990 2.655 -23.948 1.00 97.06 416 ALA A N 1
ATOM 3183 C CA . ALA A 1 416 ? 7.727 1.456 -23.530 1.00 97.06 416 ALA A CA 1
ATOM 3184 C C . ALA A 1 416 ? 6.904 0.158 -23.648 1.00 97.06 416 ALA A C 1
ATOM 3186 O O . ALA A 1 416 ? 7.431 -0.854 -24.103 1.00 97.06 416 ALA A O 1
ATOM 3187 N N . GLY A 1 417 ? 5.609 0.197 -23.318 1.00 97.56 417 GLY A N 1
ATOM 3188 C CA . GLY A 1 417 ? 4.716 -0.949 -23.485 1.00 97.56 417 GLY A CA 1
ATOM 3189 C C . GLY A 1 417 ? 4.432 -1.264 -24.952 1.00 97.56 417 GLY A C 1
ATOM 3190 O O . GLY A 1 417 ? 4.385 -2.425 -25.330 1.00 97.56 417 GLY A O 1
ATOM 3191 N N . GLY A 1 418 ? 4.323 -0.241 -25.804 1.00 97.44 418 GLY A N 1
ATOM 3192 C CA . GLY A 1 418 ? 4.186 -0.421 -27.254 1.00 97.44 418 GLY A CA 1
ATOM 3193 C C . GLY A 1 418 ? 5.444 -1.026 -27.877 1.00 97.44 418 GLY A C 1
ATOM 3194 O O . GLY A 1 418 ? 5.349 -1.913 -28.716 1.00 97.44 418 GLY A O 1
ATOM 3195 N N . HIS A 1 419 ? 6.622 -0.618 -27.400 1.00 97.62 419 HIS A N 1
ATOM 3196 C CA . HIS A 1 419 ? 7.889 -1.245 -27.769 1.00 97.62 419 HIS A CA 1
ATOM 3197 C C . HIS A 1 419 ? 7.945 -2.719 -27.338 1.00 97.62 419 HIS A C 1
ATOM 3199 O O . HIS A 1 419 ? 8.289 -3.568 -28.153 1.00 97.62 419 HIS A O 1
ATOM 3205 N N . LEU A 1 420 ? 7.565 -3.047 -26.095 1.00 97.62 420 LEU A N 1
ATOM 3206 C CA . LEU A 1 420 ? 7.499 -4.439 -25.622 1.00 97.62 420 LEU A CA 1
ATOM 3207 C C . LEU A 1 420 ? 6.526 -5.281 -26.459 1.00 97.62 420 LEU A C 1
ATOM 3209 O O . LEU A 1 420 ? 6.879 -6.387 -26.855 1.00 97.62 420 LEU A O 1
ATOM 3213 N N . VAL A 1 421 ? 5.351 -4.743 -26.794 1.00 97.62 421 VAL A N 1
ATOM 3214 C CA . VAL A 1 421 ? 4.383 -5.403 -27.686 1.00 97.62 421 VAL A CA 1
ATOM 3215 C C . VAL A 1 421 ? 4.950 -5.591 -29.096 1.00 97.62 421 VAL A C 1
ATOM 3217 O O . VAL A 1 421 ? 4.791 -6.661 -29.676 1.00 97.62 421 VAL A O 1
ATOM 3220 N N . GLY A 1 422 ? 5.667 -4.601 -29.632 1.00 96.94 422 GLY A N 1
ATOM 3221 C CA . GLY A 1 422 ? 6.363 -4.725 -30.914 1.00 96.94 422 GLY A CA 1
ATOM 3222 C C . GLY A 1 422 ? 7.413 -5.840 -30.906 1.00 96.94 422 GLY A C 1
ATOM 3223 O O . GLY A 1 422 ? 7.474 -6.625 -31.848 1.00 96.94 422 GLY A O 1
ATOM 3224 N N . LEU A 1 423 ? 8.184 -5.963 -29.819 1.00 95.62 423 LEU A N 1
ATOM 3225 C CA . LEU A 1 423 ? 9.135 -7.063 -29.638 1.00 95.62 423 LEU A CA 1
ATOM 3226 C C . LEU A 1 423 ? 8.445 -8.423 -29.475 1.00 95.62 423 LEU A C 1
ATOM 3228 O O . LEU A 1 423 ? 8.955 -9.423 -29.968 1.00 95.62 423 LEU A O 1
ATOM 3232 N N . MET A 1 424 ? 7.297 -8.484 -28.795 1.00 94.81 424 MET A N 1
ATOM 3233 C CA . MET A 1 424 ? 6.515 -9.720 -28.701 1.00 94.81 424 MET A CA 1
ATOM 3234 C C . MET A 1 424 ? 6.017 -10.186 -30.069 1.00 94.81 424 MET A C 1
ATOM 3236 O O . MET A 1 424 ? 5.979 -11.385 -30.317 1.00 94.81 424 MET A O 1
ATOM 3240 N N . ALA A 1 425 ? 5.624 -9.250 -30.937 1.00 92.19 425 ALA A N 1
ATOM 3241 C CA . ALA A 1 425 ? 5.122 -9.556 -32.272 1.00 92.19 425 ALA A CA 1
ATOM 3242 C C . ALA A 1 425 ? 6.233 -9.983 -33.247 1.00 92.19 425 ALA A C 1
ATOM 3244 O O . ALA A 1 425 ? 5.973 -10.766 -34.157 1.00 92.19 425 ALA A O 1
ATOM 3245 N N . SER A 1 426 ? 7.458 -9.471 -33.076 1.00 88.19 426 SER A N 1
ATOM 3246 C CA . SER A 1 426 ? 8.610 -9.826 -33.918 1.00 88.19 426 SER A CA 1
ATOM 3247 C C . SER A 1 426 ? 9.405 -11.026 -33.401 1.00 88.19 426 SER A C 1
ATOM 3249 O O . SER A 1 426 ? 10.084 -11.696 -34.178 1.00 88.19 426 SER A O 1
ATOM 3251 N N . GLY A 1 427 ? 9.339 -11.304 -32.099 1.00 70.75 427 GLY A N 1
ATOM 3252 C CA . GLY A 1 427 ? 9.977 -12.454 -31.479 1.00 70.75 427 GLY A CA 1
ATOM 3253 C C . GLY A 1 427 ? 9.139 -13.720 -31.633 1.00 70.75 427 GLY A C 1
ATOM 3254 O O . GLY A 1 427 ? 7.952 -13.737 -31.319 1.00 70.75 427 GLY A O 1
ATOM 3255 N N . SER A 1 428 ? 9.763 -14.822 -32.046 1.00 57.22 428 SER A N 1
ATOM 3256 C CA . SER A 1 428 ? 9.161 -16.155 -31.956 1.00 57.22 428 SER A CA 1
ATOM 3257 C C . SER A 1 428 ? 9.071 -16.568 -30.483 1.00 57.22 428 SER A C 1
ATOM 3259 O O . SER A 1 428 ? 10.004 -17.151 -29.934 1.00 57.22 428 SER A O 1
ATOM 3261 N N . GLY A 1 429 ? 7.965 -16.213 -29.828 1.00 55.66 429 GLY A N 1
ATOM 3262 C CA . GLY A 1 429 ? 7.649 -16.551 -28.437 1.00 55.66 429 GLY A CA 1
ATOM 3263 C C . GLY A 1 429 ? 7.252 -18.015 -28.220 1.00 55.66 429 GLY A C 1
ATOM 3264 O O . GLY A 1 429 ? 6.264 -18.263 -27.526 1.00 55.66 429 GLY A O 1
ATOM 3265 N N . ASN A 1 430 ? 7.993 -18.956 -28.816 1.00 44.97 430 ASN A N 1
ATOM 3266 C CA . ASN A 1 430 ? 7.852 -20.386 -28.531 1.00 44.97 430 ASN A CA 1
ATOM 3267 C C . ASN A 1 430 ? 8.534 -20.711 -27.199 1.00 44.97 430 ASN A C 1
ATOM 3269 O O . ASN A 1 430 ? 9.781 -20.636 -27.136 1.00 44.97 430 ASN A O 1
#

Foldseek 3Di:
DDDDPQAQFPPVDAKFDQDQPAQFWAAWEAQLAWIWTDRQVQQFIWTQGPVVSDIGTPAPNNYRWQHWYHALNWIWTQRQRQQFIWIDDPRDTHTLEHQQVVDDPPDPDGQGWHYWDAAPQRWIWTDRQCQQWIWIAHLNGDIDTQDNPAHRWAAWDAFLLRQKIWTFHFVQQWIWIWGDPDRSYTDDIDTQEGDDPDPATWFHYWEAFLLGWIWTFGRFWTWTAGPNNHTRDTGGDPARWHYWYFDDNQSQWIWTTGSSGIIITGTLTHHDRHHNANDPRPDPDDDDDPDPDDPVDQDLHADPQKDWDWFDFLDDDPSRTKGKIKIAGPPDAAFAAEEEEEDDPLSGDFLSRCSSVQNVVNVVGYTYIRTDFQGCSRDNPPRRLVRVLSNLVSCLVCCVVRNHDNVRYAYDYDHVRNVSSVCVVVDPSD

Sequence (430 aa):
MGQAPGTVVDRDTPLEHLSSDFVMADGPCWDGWSLIVPDVKGEKILRYTPKKKTLQTLIPDAGRISASFFNHGRLYLSDNGQGKLCFIDGRKKVEVADFAQLKTEGEKRDYRPNDIVVDQQGGVYVTFTPQGKVVYVTPDGELKIAVESVPTPNGLILSPDGKTLYVSSVASKQIWAYQIVQAGQLSEAHQIAAMDNGPARGADGMAMDRAGNVYCAGPSAIWIWSPSGKLLDKITCPTKPINCTFGDPDMRSLYITAAGGIYRQRMKISGRSPLQASLQLTPVEKTKTTRQQDRSIPSPAIPADLIFQPDVVYAQYGERKILADIITPRNAKALPALVVVHGGGWHNGDKTKFQALSIRLAKLGYVVAAIEYRLADEAAFPAAIKDCFAAVRFLRENAQRFHIDPDRIGAVGGSAGGHLVGLMASGSGN

Mean predicted aligned error: 6.06 Å

Radius of gyration: 21.62 Å; Cα contacts (8 Å, |Δi|>4): 1141; chains: 1; bounding box: 60×45×66 Å

Secondary structure (DSSP, 8-state):
-PPPTT--B-TTSPPEEEE---SSB---EE-SSSEEEEETTTTEEEEEETTTTEEEEEETT--SEEEEEEETTEEEEEETTTTEEEEEETTEEEEEEEGGGGPPTT--S------EEE-TTS-EEEEETTTTEEEEE-TT--EEEEE-SSSSEEEEEE-TTS-EEEEEETTTTEEEEEEEEETTEE---EEEEE----SS-----EEEBTT--EEEE-SSEEEEE-TTS-EEEEEE-SS-EEEEEEESTTS-EEEEEETTEEEEEEBSS-BPPP---------SS---------TTSPP-SPPTTEEEEEEEEEEEETTEEEEEEEEEETT-SSEEEEEEE--STTTS--TTTTHHHHHHHHHTT-EEEEE----TTTS-TTHHHHHHHHHHHHHHHTHHHHTEEEEEEEEEE-THHHHHHHHHHHS---

pLDDT: mean 90.77, std 13.65, range [30.95, 98.81]

Nearest PDB structures (foldseek):
  3e5z-assembly2_B  TM=8.744E-01  e=7.252E-20  Deinococcus radiodurans
  7plb-assembly1_A  TM=8.098E-01  e=1.675E-17  Caulobacter vibrioides CB15
  7zp7-assembly1_A  TM=8.237E-01  e=5.343E-15  synthetic construct
  2gvu-assembly1_A  TM=7.992E-01  e=2.138E-15  Loligo vulgaris
  4po3-assembly1_X  TM=8.861E-01  e=4.576E-07  Lacticaseibacillus rhamnosus HN001